Protein AF-A0A395MKL1-F1 (afdb_monomer_lite)

pLDDT: mean 74.55, std 20.97, range [24.23, 98.06]

Secondary structure (DSSP, 8-state):
---------------------------------------------------S-HHHHHHHHHHHHHHHHTTSSHHHHHHHHHHHHHHHHHHHHHHHHHHHHHHHHHHHHHHHHHHHHHHHHHHHHHHHHHHHHHHHHHHHHHHHHHHHHHHHHHHHHHHHHHHHHHHHHHHHHHHHHHHHHHHHHHHHHHHHHHHHHHHHHHHHHHHHHHHHHHHHHHHHHHHHHHHHHHHHHHHHHHHHHHHHHHHHHHHHHHHHHHHHHHHHHHHHHHHHHHHHHHHHHHHHHHHHHHHHHHHHHHHHHHHHHHHHHHHHHHHHHHHHHHHHHHHHHHHHHHHHHHHHHHHHHHHHHHHHHHHHHHHHHHHHHHHHHHHHHHHHHHHHHHHHHHHHHHHHHHHHHHHHHHHHHHHHTTT---------------------------------------S-SS--EEEEEEE-TTSTTEEEEEEEEETT--SSEEEEEEETTEEEEEEEEES---TTEEEEEETTTTEEEEEE-PPP-

Organism: NCBI:txid2675880

Sequence (529 aa):
MVHHRKHKTPVSQPQVVSVATNPAIEEVMFECCMPTEHPAIQRITKPLPFSSSISENLAWAVAFIDRAGHLTEDYELLEKRLHAAIDTIGNDAIEMTLLRRQLHDQSHKVAQLESTVSGYVKTQQELEQRLSNTRATAIRAERDLASKLRITERALQQSKAAEGRLKSKLDKTLLEEHERWQREAEHDREDHVSLDAAHDALEKAIQEKAALQEELDTKSQQLTATKHELSVAQESIVSCKANCGEKDSQINALTQQLATANRTNTEISASLDSITAQLTSKNQEVADLTQSLNQANSSLTTANQTIVQKDSTIATLEASLAGVQEERDQKLKLLEDLQQSTQATQKALQDKIDELSTHDLEDHQRMDAANEAKRLSDESMRDLQAKVDAANAHDADVQKRLQVEEEAKRAAEAELERVKLQLEEANKPKLANTVVNSFESDSDNYVSRYGDKDQYYHFLVILEEARPNIVTYKYFEALDKGVACTIGAQGPNSAQQWSYNEPKALPGVQVVIDTGSGSVTESTFPVPK

Structure (mmCIF, N/CA/C/O backbone):
data_AF-A0A395MKL1-F1
#
_entry.id   AF-A0A395MKL1-F1
#
loop_
_atom_site.group_PDB
_atom_site.id
_atom_site.type_symbol
_atom_site.label_atom_id
_atom_site.label_alt_id
_atom_site.label_comp_id
_atom_site.label_asym_id
_atom_site.label_entity_id
_atom_site.label_seq_id
_atom_site.pdbx_PDB_ins_code
_atom_site.Cartn_x
_atom_site.Cartn_y
_atom_site.Cartn_z
_atom_site.occupancy
_atom_site.B_iso_or_equiv
_atom_site.auth_seq_id
_atom_site.auth_comp_id
_atom_site.auth_asym_id
_atom_site.auth_atom_id
_atom_site.pdbx_PDB_model_num
ATOM 1 N N . MET A 1 1 ? 37.065 9.834 -107.548 1.00 36.50 1 MET A N 1
ATOM 2 C CA . MET A 1 1 ? 37.442 11.035 -108.336 1.00 36.50 1 MET A CA 1
ATOM 3 C C . MET A 1 1 ? 38.969 11.018 -108.459 1.00 36.50 1 MET A C 1
ATOM 5 O O . MET A 1 1 ? 39.599 10.692 -107.467 1.00 36.50 1 MET A O 1
ATOM 9 N N . VAL A 1 2 ? 39.603 11.030 -109.643 1.00 32.09 2 VAL A N 1
ATOM 10 C CA . VAL A 1 2 ? 39.598 12.067 -110.710 1.00 32.09 2 VAL A CA 1
ATOM 11 C C . VAL A 1 2 ? 40.345 13.318 -110.205 1.00 32.09 2 VAL A C 1
ATOM 13 O O . VAL A 1 2 ? 39.889 13.886 -109.225 1.00 32.09 2 VAL A O 1
ATOM 16 N N . HIS A 1 3 ? 41.486 13.778 -110.750 1.00 39.94 3 HIS A N 1
ATOM 17 C CA . HIS A 1 3 ? 42.257 13.424 -111.970 1.00 39.94 3 HIS A CA 1
ATOM 18 C C . HIS A 1 3 ? 43.666 12.849 -111.623 1.00 39.94 3 HIS A C 1
ATOM 20 O O . HIS A 1 3 ? 44.047 12.875 -110.463 1.00 39.94 3 HIS A O 1
ATOM 26 N N . HIS A 1 4 ? 44.522 12.253 -112.474 1.00 36.16 4 HIS A N 1
ATOM 27 C CA . HIS A 1 4 ? 44.721 12.189 -113.941 1.00 36.16 4 HIS A CA 1
ATOM 28 C C . HIS A 1 4 ? 45.434 13.374 -114.643 1.00 36.16 4 HIS A C 1
ATOM 30 O O . HIS A 1 4 ? 44.795 14.187 -115.305 1.00 36.16 4 HIS A O 1
ATOM 36 N N . ARG A 1 5 ? 46.781 13.359 -114.674 1.00 37.25 5 ARG A N 1
ATOM 37 C CA . ARG A 1 5 ? 47.543 13.688 -115.903 1.00 37.25 5 ARG A CA 1
ATOM 38 C C . ARG A 1 5 ? 48.968 13.110 -115.907 1.00 37.25 5 ARG A C 1
ATOM 40 O O . ARG A 1 5 ? 49.768 13.398 -115.028 1.00 37.25 5 ARG A O 1
ATOM 47 N N . LYS A 1 6 ? 49.282 12.323 -116.942 1.00 42.28 6 LYS A N 1
ATOM 48 C CA . LYS A 1 6 ? 50.644 11.984 -117.395 1.00 42.28 6 LYS A CA 1
ATOM 49 C C . LYS A 1 6 ? 50.809 12.568 -118.797 1.00 42.28 6 LYS A C 1
ATOM 51 O O . LYS A 1 6 ? 49.933 12.314 -119.611 1.00 42.28 6 LYS A O 1
ATOM 56 N N . HIS A 1 7 ? 51.926 13.219 -119.105 1.00 36.88 7 HIS A N 1
ATOM 57 C CA . HIS A 1 7 ? 52.551 13.249 -120.440 1.00 36.88 7 HIS A CA 1
ATOM 58 C C . HIS A 1 7 ? 54.042 13.578 -120.227 1.00 36.88 7 HIS A C 1
ATOM 60 O O . HIS A 1 7 ? 54.336 14.365 -119.336 1.00 36.88 7 HIS A O 1
ATOM 66 N N . LYS A 1 8 ? 55.061 12.968 -120.847 1.00 36.78 8 LYS A N 1
ATOM 67 C CA . LYS A 1 8 ? 55.299 12.273 -122.136 1.00 36.78 8 LYS A CA 1
ATOM 68 C C . LYS A 1 8 ? 56.296 13.123 -122.937 1.00 36.78 8 LYS A C 1
ATOM 70 O O . LYS A 1 8 ? 55.928 14.144 -123.503 1.00 36.78 8 LYS A O 1
ATOM 75 N N . THR A 1 9 ? 57.550 12.682 -122.952 1.00 39.56 9 THR A N 1
ATOM 76 C CA . THR A 1 9 ? 58.637 13.198 -123.796 1.00 39.56 9 THR A CA 1
ATOM 77 C C . THR A 1 9 ? 58.317 13.055 -125.286 1.00 39.56 9 THR A C 1
ATOM 79 O O . THR A 1 9 ? 57.657 12.089 -125.680 1.00 39.56 9 THR A O 1
ATOM 82 N N . PRO A 1 10 ? 58.892 13.924 -126.128 1.00 51.38 10 PRO A N 1
ATOM 83 C CA . PRO A 1 10 ? 59.340 13.568 -127.466 1.00 51.38 10 PRO A CA 1
ATOM 84 C C . PRO A 1 10 ? 60.874 13.425 -127.520 1.00 51.38 10 PRO A C 1
ATOM 86 O O . PRO A 1 10 ? 61.602 14.047 -126.747 1.00 51.38 10 PRO A O 1
ATOM 89 N N . VAL A 1 11 ? 61.357 12.605 -128.453 1.00 36.75 11 VAL A N 1
ATOM 90 C CA . VAL A 1 11 ? 62.776 12.452 -128.814 1.00 36.75 11 VAL A CA 1
ATOM 91 C C . VAL A 1 11 ? 62.935 12.900 -130.263 1.00 36.75 11 VAL A C 1
ATOM 93 O O . VAL A 1 11 ? 62.173 12.431 -131.101 1.00 36.75 11 VAL A O 1
ATOM 96 N N . SER A 1 12 ? 63.916 13.763 -130.540 1.00 33.59 12 SER A N 1
ATOM 97 C CA . SER A 1 12 ? 64.553 13.976 -131.853 1.00 33.59 12 SER A CA 1
ATOM 98 C C . SER A 1 12 ? 65.668 15.021 -131.720 1.00 33.59 12 SER A C 1
ATOM 100 O O . SER A 1 12 ? 65.550 15.910 -130.884 1.00 33.59 12 SER A O 1
ATOM 102 N N . GLN A 1 13 ? 66.741 15.023 -132.512 1.00 35.28 13 GLN A N 1
ATOM 103 C CA . GLN A 1 13 ? 67.427 13.953 -133.263 1.00 35.28 13 GLN A CA 1
ATOM 104 C C . GLN A 1 13 ? 68.849 14.492 -133.576 1.00 35.28 13 GLN A C 1
ATOM 106 O O . GLN A 1 13 ? 69.001 15.710 -133.681 1.00 35.28 13 GLN A O 1
ATOM 111 N N . PRO A 1 14 ? 69.907 13.666 -133.695 1.00 37.25 14 PRO A N 1
ATOM 112 C CA . PRO A 1 14 ? 71.251 14.172 -133.977 1.00 37.25 14 PRO A CA 1
ATOM 113 C C . PRO A 1 14 ? 71.433 14.469 -135.471 1.00 37.25 14 PRO A C 1
ATOM 115 O O . PRO A 1 14 ? 71.092 13.633 -136.308 1.00 37.25 14 PRO A O 1
ATOM 118 N N . GLN A 1 15 ? 72.031 15.615 -135.806 1.00 36.09 15 GLN A N 1
ATOM 119 C CA . GLN A 1 15 ? 72.355 15.976 -137.188 1.00 36.09 15 GLN A CA 1
ATOM 120 C C . GLN A 1 15 ? 73.873 15.919 -137.423 1.00 36.09 15 GLN A C 1
ATOM 122 O O . GLN A 1 15 ? 74.626 16.809 -137.039 1.00 36.09 15 GLN A O 1
ATOM 127 N N . VAL A 1 16 ? 74.301 14.810 -138.027 1.00 36.41 16 VAL A N 1
ATOM 128 C CA . VAL A 1 16 ? 75.585 14.648 -138.741 1.00 36.41 16 VAL A CA 1
ATOM 129 C C . VAL A 1 16 ? 75.365 15.098 -140.206 1.00 36.41 16 VAL A C 1
ATOM 131 O O . VAL A 1 16 ? 74.219 15.382 -140.549 1.00 36.41 16 VAL A O 1
ATOM 134 N N . VAL A 1 17 ? 76.411 15.092 -141.058 1.00 32.84 17 VAL A N 1
ATOM 135 C CA . VAL A 1 17 ? 76.485 15.539 -142.484 1.00 32.84 17 VAL A CA 1
ATOM 136 C C . VAL A 1 17 ? 76.968 17.000 -142.608 1.00 32.84 17 VAL A C 1
ATOM 138 O O . VAL A 1 17 ? 76.396 17.877 -141.976 1.00 32.84 17 VAL A O 1
ATOM 141 N N . SER A 1 18 ? 78.013 17.337 -143.384 1.00 40.91 18 SER A N 1
ATOM 142 C CA . SER A 1 18 ? 79.011 16.510 -144.108 1.00 40.91 18 SER A CA 1
ATOM 143 C C . SER A 1 18 ? 80.272 17.307 -144.485 1.00 40.91 18 SER A C 1
ATOM 145 O O . SER A 1 18 ? 80.245 18.532 -144.537 1.00 40.91 18 SER A O 1
ATOM 147 N N . VAL A 1 19 ? 81.353 16.598 -144.829 1.00 38.69 19 VAL A N 1
ATOM 148 C CA . VAL A 1 19 ? 82.556 17.154 -145.480 1.00 38.69 19 VAL A CA 1
ATOM 149 C C . VAL A 1 19 ? 82.345 17.280 -146.997 1.00 38.69 19 VAL A C 1
ATOM 151 O O . VAL A 1 19 ? 81.824 16.353 -147.610 1.00 38.69 19 VAL A O 1
ATOM 154 N N . ALA A 1 20 ? 82.821 18.380 -147.591 1.00 36.59 20 ALA A N 1
ATOM 155 C CA . ALA A 1 20 ? 83.171 18.516 -149.012 1.00 36.59 20 ALA A CA 1
ATOM 156 C C . ALA A 1 20 ? 84.284 19.585 -149.117 1.00 36.59 20 ALA A C 1
ATOM 158 O O . ALA A 1 20 ? 84.093 20.699 -148.642 1.00 36.59 20 ALA A O 1
ATOM 159 N N . THR A 1 21 ? 85.539 19.277 -149.462 1.00 36.78 21 THR A N 1
ATOM 160 C CA . THR A 1 21 ? 86.087 19.085 -150.827 1.00 36.78 21 THR A CA 1
ATOM 161 C C . THR A 1 21 ? 85.676 20.143 -151.856 1.00 36.78 21 THR A C 1
ATOM 163 O O . THR A 1 21 ? 84.673 19.971 -152.542 1.00 36.78 21 THR A O 1
ATOM 166 N N . ASN A 1 22 ? 86.520 21.168 -152.025 1.00 36.66 22 ASN A N 1
ATOM 167 C CA . ASN A 1 22 ? 87.044 21.569 -153.341 1.00 36.66 22 ASN A CA 1
ATOM 168 C C . ASN A 1 22 ? 88.216 22.567 -153.195 1.00 36.66 22 ASN A C 1
ATOM 170 O O . ASN A 1 22 ? 88.021 23.625 -152.598 1.00 36.66 22 ASN A O 1
ATOM 174 N N . PRO A 1 23 ? 89.411 22.279 -153.743 1.00 46.75 23 PRO A N 1
ATOM 175 C CA . PRO A 1 23 ? 90.427 23.287 -154.020 1.00 46.75 23 PRO A CA 1
ATOM 176 C C . PRO A 1 23 ? 90.224 23.879 -155.425 1.00 46.75 23 PRO A C 1
ATOM 178 O O . PRO A 1 23 ? 89.890 23.156 -156.362 1.00 46.75 23 PRO A O 1
ATOM 181 N N . ALA A 1 24 ? 90.485 25.175 -155.588 1.00 40.41 24 ALA A N 1
ATOM 182 C CA . ALA A 1 24 ? 90.671 25.798 -156.896 1.00 40.41 24 ALA A CA 1
ATOM 183 C C . ALA A 1 24 ? 92.145 26.201 -157.022 1.00 40.41 24 ALA A C 1
ATOM 185 O O . ALA A 1 24 ? 92.623 27.038 -156.260 1.00 40.41 24 ALA A O 1
ATOM 186 N N . ILE A 1 25 ? 92.859 25.561 -157.946 1.00 41.34 25 ILE A N 1
ATOM 187 C CA . ILE A 1 25 ? 94.232 25.901 -158.327 1.00 41.34 25 ILE A CA 1
ATOM 188 C C . ILE A 1 25 ? 94.144 26.453 -159.749 1.00 41.34 25 ILE A C 1
ATOM 190 O O . ILE A 1 25 ? 93.662 25.750 -160.635 1.00 41.34 25 ILE A O 1
ATOM 194 N N . GLU A 1 26 ? 94.586 27.690 -159.969 1.00 43.41 26 GLU A N 1
ATOM 195 C CA . GLU A 1 26 ? 94.805 28.198 -161.325 1.00 43.41 26 GLU A CA 1
ATOM 196 C C . GLU A 1 26 ? 96.177 27.727 -161.818 1.00 43.41 26 GLU A C 1
ATOM 198 O O . GLU A 1 26 ? 97.219 28.077 -161.263 1.00 43.41 26 GLU A O 1
ATOM 203 N N . GLU A 1 27 ? 96.163 26.888 -162.850 1.00 38.12 27 GLU A N 1
ATOM 204 C CA . GLU A 1 27 ? 97.349 26.301 -163.467 1.00 38.12 27 GLU A CA 1
ATOM 205 C C . GLU A 1 27 ? 97.764 27.135 -164.687 1.00 38.12 27 GLU A C 1
ATOM 207 O O . GLU A 1 27 ? 97.125 27.094 -165.738 1.00 38.12 27 GLU A O 1
ATOM 212 N N . VAL A 1 28 ? 98.840 27.916 -164.551 1.00 39.53 28 VAL A N 1
ATOM 213 C CA . VAL A 1 28 ? 99.406 28.710 -165.652 1.00 39.53 28 VAL A CA 1
ATOM 214 C C . VAL A 1 28 ? 100.532 27.920 -166.318 1.00 39.53 28 VAL A C 1
ATOM 216 O O . VAL A 1 28 ? 101.657 27.880 -165.817 1.00 39.53 28 VAL A O 1
ATOM 219 N N . MET A 1 29 ? 100.236 27.290 -167.456 1.00 34.84 29 MET A N 1
ATOM 220 C CA . MET A 1 29 ? 101.258 26.630 -168.272 1.00 34.84 29 MET A CA 1
ATOM 221 C C . MET A 1 29 ? 102.138 27.646 -169.012 1.00 34.84 29 MET A C 1
ATOM 223 O O . MET A 1 29 ? 101.642 28.618 -169.578 1.00 34.84 29 MET A O 1
ATOM 227 N N . PHE A 1 30 ? 103.438 27.356 -169.090 1.00 34.47 30 PHE A N 1
ATOM 228 C CA . PHE A 1 30 ? 104.363 27.990 -170.030 1.00 34.47 30 PHE A CA 1
ATOM 229 C C . PHE A 1 30 ? 104.667 27.015 -171.172 1.00 34.47 30 PHE A C 1
ATOM 231 O O . PHE A 1 30 ? 105.251 25.957 -170.943 1.00 34.47 30 PHE A O 1
ATOM 238 N N . GLU A 1 31 ? 104.301 27.379 -172.400 1.00 35.62 31 GLU A N 1
ATOM 239 C CA . GLU A 1 31 ? 104.649 26.622 -173.606 1.00 35.62 31 GLU A CA 1
ATOM 240 C C . GLU A 1 31 ? 105.959 27.167 -174.203 1.00 35.62 31 GLU A C 1
ATOM 242 O O . GLU A 1 31 ? 106.142 28.379 -174.324 1.00 35.62 31 GLU A O 1
ATOM 247 N N . CYS A 1 32 ? 106.907 26.282 -174.528 1.00 32.91 32 CYS A N 1
ATOM 248 C CA . CYS A 1 32 ? 108.266 26.655 -174.927 1.00 32.91 32 CYS A CA 1
ATOM 249 C C . CYS A 1 32 ? 108.619 26.066 -176.299 1.00 32.91 32 CYS A C 1
ATOM 251 O O . CYS A 1 32 ? 108.738 24.850 -176.448 1.00 32.91 32 CYS A O 1
ATOM 253 N N . CYS A 1 33 ? 108.816 26.936 -177.292 1.00 39.22 33 CYS A N 1
ATOM 254 C CA . CYS A 1 33 ? 109.142 26.554 -178.667 1.00 39.22 33 CYS A CA 1
ATOM 255 C C . CYS A 1 33 ? 110.624 26.800 -178.996 1.00 39.22 33 CYS A C 1
ATOM 257 O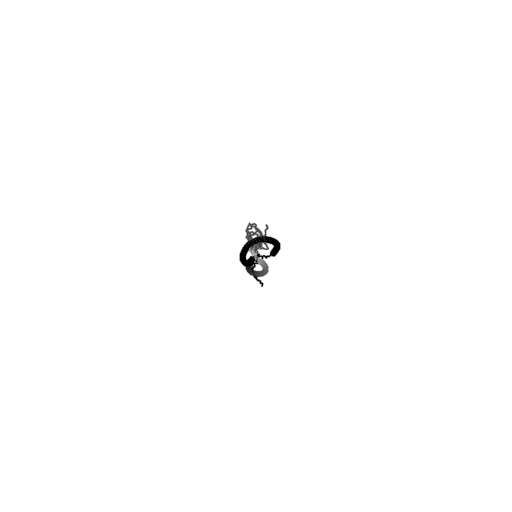 O . CYS A 1 33 ? 111.178 27.855 -178.691 1.00 39.22 33 CYS A O 1
ATOM 259 N N . MET A 1 34 ? 111.250 25.819 -179.650 1.00 38.06 34 MET A N 1
ATOM 260 C CA . MET A 1 34 ? 112.662 25.827 -180.063 1.00 38.06 34 MET A CA 1
ATOM 261 C C . MET A 1 34 ? 112.876 26.506 -181.440 1.00 38.06 34 MET A C 1
ATOM 263 O O . MET A 1 34 ? 111.924 26.619 -182.215 1.00 38.06 34 MET A O 1
ATOM 267 N N . PRO A 1 35 ? 114.102 26.975 -181.760 1.00 46.22 35 PRO A N 1
ATOM 268 C CA . PRO A 1 35 ? 114.384 27.778 -182.959 1.00 46.22 35 PRO A CA 1
ATOM 269 C C . PRO A 1 35 ? 114.466 26.967 -184.267 1.00 46.22 35 PRO A C 1
ATOM 271 O O . PRO A 1 35 ? 114.687 25.758 -184.252 1.00 46.22 35 PRO A O 1
ATOM 274 N N . THR A 1 36 ? 114.345 27.657 -185.409 1.00 41.78 36 THR A N 1
ATOM 275 C CA . THR A 1 36 ? 114.374 27.083 -186.770 1.00 41.78 36 THR A CA 1
ATOM 276 C C . THR A 1 36 ? 115.531 27.616 -187.635 1.00 41.78 36 THR A C 1
ATOM 278 O O . THR A 1 36 ? 116.033 28.723 -187.447 1.00 41.78 36 THR A O 1
ATOM 281 N N . GLU A 1 37 ? 115.988 26.800 -188.590 1.00 42.78 37 GLU A N 1
ATOM 282 C CA . GLU A 1 37 ? 117.341 26.876 -189.171 1.00 42.78 37 GLU A CA 1
ATOM 283 C C . GLU A 1 37 ? 117.403 27.551 -190.564 1.00 42.78 37 GLU A C 1
ATOM 285 O O . GLU A 1 37 ? 117.600 26.863 -191.564 1.00 42.78 37 GLU A O 1
ATOM 290 N N . HIS A 1 38 ? 117.198 28.870 -190.701 1.00 39.56 38 HIS A N 1
ATOM 291 C CA . HIS A 1 38 ? 117.218 29.540 -192.026 1.00 39.56 38 HIS A CA 1
ATOM 292 C C . HIS A 1 38 ? 118.108 30.809 -192.085 1.00 39.56 38 HIS A C 1
ATOM 294 O O . HIS A 1 38 ? 117.831 31.778 -191.378 1.00 39.56 38 HIS A O 1
ATOM 300 N N . PRO A 1 39 ? 119.151 30.860 -192.949 1.00 46.50 39 PRO A N 1
ATOM 301 C CA . PRO A 1 39 ? 120.019 32.032 -193.119 1.00 46.50 39 PRO A CA 1
ATOM 302 C C . PRO A 1 39 ? 119.491 33.026 -194.175 1.00 46.50 39 PRO A C 1
ATOM 304 O O . PRO A 1 39 ? 119.075 32.639 -195.265 1.00 46.50 39 PRO A O 1
ATOM 307 N N . ALA A 1 40 ? 119.563 34.328 -193.881 1.00 42.06 40 ALA A N 1
ATOM 308 C CA . ALA A 1 40 ? 118.798 35.368 -194.584 1.00 42.06 40 ALA A CA 1
ATOM 309 C C . ALA A 1 40 ? 119.582 36.254 -195.590 1.00 42.06 40 ALA A C 1
ATOM 311 O O . ALA A 1 40 ? 119.202 37.402 -195.809 1.00 42.06 40 ALA A O 1
ATOM 312 N N . ILE A 1 41 ? 120.665 35.767 -196.218 1.00 44.28 41 ILE A N 1
ATOM 313 C CA . ILE A 1 41 ? 121.391 36.521 -197.268 1.00 44.28 41 ILE A CA 1
ATOM 314 C C . ILE A 1 41 ? 121.703 35.623 -198.473 1.00 44.28 41 ILE A C 1
ATOM 316 O O . ILE A 1 41 ? 122.462 34.661 -198.361 1.00 44.28 41 ILE A O 1
ATOM 320 N N . GLN A 1 42 ? 121.176 35.973 -199.651 1.00 43.09 42 GLN A N 1
ATOM 321 C CA . GLN A 1 42 ? 121.538 35.339 -200.925 1.00 43.09 42 GLN A CA 1
ATOM 322 C C . GLN A 1 42 ? 122.687 36.089 -201.617 1.00 43.09 42 GLN A C 1
ATOM 324 O O . GLN A 1 42 ? 122.702 37.318 -201.660 1.00 43.09 42 GLN A O 1
ATOM 329 N N . ARG A 1 43 ? 123.630 35.351 -202.220 1.00 39.22 43 ARG A N 1
ATOM 330 C CA . ARG A 1 43 ? 124.654 35.900 -203.127 1.00 39.22 43 ARG A CA 1
ATOM 331 C C . ARG A 1 43 ? 124.309 35.564 -204.576 1.00 39.22 43 ARG A C 1
ATOM 333 O O . ARG A 1 43 ? 124.059 34.404 -204.891 1.00 39.22 43 ARG A O 1
ATOM 340 N N . ILE A 1 44 ? 124.363 36.556 -205.463 1.00 46.59 44 ILE A N 1
ATOM 341 C CA . ILE A 1 44 ? 124.233 36.354 -206.913 1.00 46.59 44 ILE A CA 1
ATOM 342 C C . ILE A 1 44 ? 125.609 35.985 -207.489 1.00 46.59 44 ILE A C 1
ATOM 344 O O . ILE A 1 44 ? 126.611 36.621 -207.175 1.00 46.59 44 ILE A O 1
ATOM 348 N N . THR A 1 45 ? 125.656 34.936 -208.312 1.00 42.78 45 THR A N 1
ATOM 349 C CA . THR A 1 45 ? 126.892 34.223 -208.699 1.00 42.78 45 THR A CA 1
ATOM 350 C C . THR A 1 45 ? 127.122 34.136 -210.214 1.00 42.78 45 THR A C 1
ATOM 352 O O . THR A 1 45 ? 127.868 33.275 -210.678 1.00 42.78 45 THR A O 1
ATOM 355 N N . LYS A 1 46 ? 126.487 35.005 -211.013 1.00 42.22 46 LYS A N 1
ATOM 356 C CA . LYS A 1 46 ? 126.621 35.010 -212.482 1.00 42.22 46 LYS A CA 1
ATOM 357 C C . LYS A 1 46 ? 127.492 36.181 -212.968 1.00 42.22 46 LYS A C 1
ATOM 359 O O . LYS A 1 46 ? 127.253 37.304 -212.527 1.00 42.22 46 LYS A O 1
ATOM 364 N N . PRO A 1 47 ? 128.476 35.946 -213.859 1.00 43.81 47 PRO A N 1
ATOM 365 C CA . PRO A 1 47 ? 129.329 37.003 -214.396 1.00 43.81 47 PRO A CA 1
ATOM 366 C C . PRO A 1 47 ? 128.569 37.895 -215.389 1.00 43.81 47 PRO A C 1
ATOM 368 O O . PRO A 1 47 ? 127.670 37.435 -216.095 1.00 43.81 47 PRO A O 1
ATOM 371 N N . LEU A 1 48 ? 128.957 39.170 -215.446 1.00 53.59 48 LEU A N 1
ATOM 372 C CA . LEU A 1 48 ? 128.407 40.156 -216.378 1.00 53.59 48 LEU A CA 1
ATOM 373 C C . LEU A 1 48 ? 128.921 39.917 -217.813 1.00 53.59 48 LEU A C 1
ATOM 375 O O . LEU A 1 48 ? 130.098 39.589 -217.986 1.00 53.59 48 LEU A O 1
ATOM 379 N N . PRO A 1 49 ? 128.081 40.107 -218.847 1.00 47.47 49 PRO A N 1
ATOM 380 C CA . PRO A 1 49 ? 128.523 40.059 -220.233 1.00 47.47 49 PRO A CA 1
ATOM 381 C C . PRO A 1 49 ? 129.236 41.366 -220.605 1.00 47.47 49 PRO A C 1
ATOM 383 O O . PRO A 1 49 ? 128.609 42.418 -220.696 1.00 47.47 49 PRO A O 1
ATOM 386 N N . PHE A 1 50 ? 130.541 41.303 -220.869 1.00 44.12 50 PHE A N 1
ATOM 387 C CA . PHE A 1 50 ? 131.242 42.404 -221.530 1.00 44.12 50 PHE A CA 1
ATOM 388 C C . PHE A 1 50 ? 130.808 42.469 -222.997 1.00 44.12 50 PHE A C 1
ATOM 390 O O . PHE A 1 50 ? 131.072 41.536 -223.758 1.00 44.12 50 PHE A O 1
ATOM 397 N N . SER A 1 51 ? 130.166 43.564 -223.405 1.00 50.53 51 SER A N 1
ATOM 398 C CA . SER A 1 51 ? 129.936 43.832 -224.824 1.00 50.53 51 SER A CA 1
ATOM 399 C C . SER A 1 51 ? 131.180 44.450 -225.467 1.00 50.53 51 SER A C 1
ATOM 401 O O . SER A 1 51 ? 132.001 45.101 -224.814 1.00 50.53 51 SER A O 1
ATOM 403 N N . SER A 1 52 ? 131.327 44.262 -226.778 1.00 51.94 52 SER A N 1
ATOM 404 C CA . SER A 1 52 ? 132.476 44.732 -227.559 1.00 51.94 52 SER A CA 1
ATOM 405 C C . SER A 1 52 ? 132.422 46.230 -227.909 1.00 51.94 52 SER A C 1
ATOM 407 O O . SER A 1 52 ? 133.050 46.653 -228.878 1.00 51.94 52 SER A O 1
ATOM 409 N N . SER A 1 53 ? 131.661 47.037 -227.157 1.00 53.28 53 SER A N 1
ATOM 410 C CA . SER A 1 53 ? 131.468 48.472 -227.396 1.00 53.28 53 SER A CA 1
ATOM 411 C C . SER A 1 53 ? 131.798 49.304 -226.154 1.00 53.28 53 SER A C 1
ATOM 413 O O . SER A 1 53 ? 131.217 49.131 -225.081 1.00 53.28 53 SER A O 1
ATOM 415 N N . ILE A 1 54 ? 132.713 50.266 -226.299 1.00 59.66 54 ILE A N 1
ATOM 416 C CA . ILE A 1 54 ? 133.090 51.197 -225.219 1.00 59.66 54 ILE A CA 1
ATOM 417 C C . ILE A 1 54 ? 131.891 52.040 -224.746 1.00 59.66 54 ILE A C 1
ATOM 419 O O . ILE A 1 54 ? 131.789 52.345 -223.558 1.00 59.66 54 ILE A O 1
ATOM 423 N N . SER A 1 55 ? 130.947 52.357 -225.638 1.00 59.22 55 SER A N 1
ATOM 424 C CA . SER A 1 55 ? 129.761 53.158 -225.311 1.00 59.22 55 SER A CA 1
ATOM 425 C C . SER A 1 55 ? 128.798 52.465 -224.339 1.00 59.22 55 SER A C 1
ATOM 427 O O . SER A 1 55 ? 128.186 53.142 -223.519 1.00 59.22 55 SER A O 1
ATOM 429 N N . GLU A 1 56 ? 128.681 51.132 -224.374 1.00 57.41 56 GLU A N 1
ATOM 430 C CA . GLU A 1 56 ? 127.843 50.394 -223.413 1.00 57.41 56 GLU A CA 1
ATOM 431 C C . GLU A 1 56 ? 128.495 50.303 -222.033 1.00 57.41 56 GLU A C 1
ATOM 433 O O . GLU A 1 56 ? 127.822 50.497 -221.023 1.00 57.41 56 GLU A O 1
ATOM 438 N N . ASN A 1 57 ? 129.811 50.080 -221.973 1.00 59.12 57 ASN A N 1
ATOM 439 C CA . ASN A 1 57 ? 130.538 50.036 -220.701 1.00 59.12 57 ASN A CA 1
ATOM 440 C C . ASN A 1 57 ? 130.434 51.375 -219.934 1.00 59.12 57 ASN A C 1
ATOM 442 O O . ASN A 1 57 ? 130.335 51.379 -218.708 1.00 59.12 57 ASN A O 1
ATOM 446 N N . LEU A 1 58 ? 130.363 52.506 -220.649 1.00 59.50 58 LEU A N 1
ATOM 447 C CA . LEU A 1 58 ? 130.073 53.821 -220.063 1.00 59.50 58 LEU A CA 1
ATOM 448 C C . LEU A 1 58 ? 128.633 53.946 -219.531 1.00 59.50 58 LEU A C 1
ATOM 450 O O . LEU A 1 58 ? 128.437 54.519 -218.461 1.00 59.50 58 LEU A O 1
ATOM 454 N N . ALA A 1 59 ? 127.634 53.378 -220.214 1.00 59.69 59 ALA A N 1
ATOM 455 C CA . ALA A 1 59 ? 126.248 53.382 -219.734 1.00 59.69 59 ALA A CA 1
ATOM 456 C C . ALA A 1 59 ? 126.077 52.561 -218.438 1.00 59.69 59 ALA A C 1
ATOM 458 O O . ALA A 1 59 ? 125.421 53.013 -217.497 1.00 59.69 59 ALA A O 1
ATOM 459 N N . TRP A 1 60 ? 126.723 51.393 -218.350 1.00 62.59 60 TRP A N 1
ATOM 460 C CA . TRP A 1 60 ? 126.724 50.568 -217.135 1.00 62.59 60 TRP A CA 1
ATOM 461 C C . TRP A 1 60 ? 127.436 51.243 -215.952 1.00 62.59 60 TRP A C 1
ATOM 463 O O . TRP A 1 60 ? 126.990 51.094 -214.814 1.00 62.59 60 TRP A O 1
ATOM 473 N N . ALA A 1 61 ? 128.494 52.024 -216.200 1.00 59.53 61 ALA A N 1
ATOM 474 C CA . ALA A 1 61 ? 129.179 52.783 -215.152 1.00 59.53 61 ALA A CA 1
ATOM 475 C C . ALA A 1 61 ? 128.283 53.871 -214.529 1.00 59.53 61 ALA A C 1
ATOM 477 O O . ALA A 1 61 ? 128.239 53.999 -213.306 1.00 59.53 61 ALA A O 1
ATOM 478 N N . VAL A 1 62 ? 127.523 54.613 -215.346 1.00 58.03 62 VAL A N 1
ATOM 479 C CA . VAL A 1 62 ? 126.590 55.649 -214.857 1.00 58.03 62 VAL A CA 1
ATOM 480 C C . VAL A 1 62 ? 125.472 55.032 -214.008 1.00 58.03 62 VAL A C 1
ATOM 482 O O . VAL A 1 62 ? 125.225 55.490 -212.895 1.00 58.03 62 VAL A O 1
ATOM 485 N N . ALA A 1 63 ? 124.867 53.932 -214.471 1.00 58.59 63 ALA A N 1
ATOM 486 C CA . ALA A 1 63 ? 123.807 53.235 -213.736 1.00 58.59 63 ALA A CA 1
ATOM 487 C C . ALA A 1 63 ? 124.267 52.644 -212.383 1.00 58.59 63 ALA A C 1
ATOM 489 O O . ALA A 1 63 ? 123.450 52.452 -211.480 1.00 58.59 63 ALA A O 1
ATOM 490 N N . PHE A 1 64 ? 125.564 52.357 -212.223 1.00 64.06 64 PHE A N 1
ATOM 491 C CA . PHE A 1 64 ? 126.128 51.903 -210.950 1.00 64.06 64 PHE A CA 1
ATOM 492 C C . PHE A 1 64 ? 126.289 53.050 -209.938 1.00 64.06 64 PHE A C 1
ATOM 494 O O . PHE A 1 64 ? 126.051 52.849 -208.748 1.00 64.06 64 PHE A O 1
ATOM 501 N N . ILE A 1 65 ? 126.648 54.253 -210.401 1.00 60.97 65 ILE A N 1
ATOM 502 C CA . ILE A 1 65 ? 126.853 55.432 -209.544 1.00 60.97 65 ILE A CA 1
ATOM 503 C C . ILE A 1 65 ? 125.519 55.937 -208.973 1.00 60.97 65 ILE A C 1
ATOM 505 O O . ILE A 1 65 ? 125.421 56.118 -207.759 1.00 60.97 65 ILE A O 1
ATOM 509 N N . ASP A 1 66 ? 124.472 56.057 -209.798 1.00 56.59 66 ASP A N 1
ATOM 510 C CA . ASP A 1 66 ? 123.121 56.435 -209.333 1.00 56.59 66 ASP A CA 1
ATOM 511 C C . ASP A 1 66 ? 122.600 55.477 -208.248 1.00 56.59 66 ASP A C 1
ATOM 513 O O . ASP A 1 66 ? 122.009 55.893 -207.248 1.00 56.59 66 ASP A O 1
ATOM 517 N N . ARG A 1 67 ? 122.863 54.172 -208.401 1.00 57.78 67 ARG A N 1
ATOM 518 C CA . ARG A 1 67 ? 122.414 53.157 -207.439 1.00 57.78 67 ARG A CA 1
ATOM 519 C C . ARG A 1 67 ? 123.267 53.088 -206.168 1.00 57.78 67 ARG A C 1
ATOM 521 O O . ARG A 1 67 ? 122.795 52.548 -205.169 1.00 57.78 67 ARG A O 1
ATOM 528 N N . ALA A 1 68 ? 124.480 53.640 -206.176 1.00 56.88 68 ALA A N 1
ATOM 529 C CA . ALA A 1 68 ? 125.299 53.768 -204.975 1.00 56.88 68 ALA A CA 1
ATOM 530 C C . ALA A 1 68 ? 124.778 54.877 -204.043 1.00 56.88 68 ALA A C 1
ATOM 532 O O . ALA A 1 68 ? 124.747 54.676 -202.832 1.00 56.88 68 ALA A O 1
ATOM 533 N N . GLY A 1 69 ? 124.304 56.005 -204.591 1.00 56.22 69 GLY A N 1
ATOM 534 C CA . GLY A 1 69 ? 123.795 57.130 -203.792 1.00 56.22 69 GLY A CA 1
ATOM 535 C C . GLY A 1 69 ? 122.610 56.754 -202.894 1.00 56.22 69 GLY A C 1
ATOM 536 O O . GLY A 1 69 ? 122.599 57.081 -201.706 1.00 56.22 69 GLY A O 1
ATOM 537 N N . HIS A 1 70 ? 121.659 55.985 -203.432 1.00 55.22 70 HIS A N 1
ATOM 538 C CA . HIS A 1 70 ? 120.438 55.580 -202.721 1.00 55.22 70 HIS A CA 1
ATOM 539 C C . HIS A 1 70 ? 120.653 54.645 -201.516 1.00 55.22 70 HIS A C 1
ATOM 541 O O . HIS A 1 70 ? 119.736 54.485 -200.718 1.00 55.22 70 HIS A O 1
ATOM 547 N N . LEU A 1 71 ? 121.832 54.033 -201.353 1.00 59.16 71 LEU A N 1
ATOM 548 C CA . LEU A 1 71 ? 122.125 53.142 -200.218 1.00 59.16 71 LEU A CA 1
ATOM 549 C C . LEU A 1 71 ? 122.564 53.885 -198.943 1.00 59.16 71 LEU A C 1
ATOM 551 O O . LEU A 1 71 ? 122.782 53.248 -197.913 1.00 59.16 71 LEU A O 1
ATOM 555 N N . THR A 1 72 ? 122.705 55.212 -199.001 1.00 57.62 72 THR A N 1
ATOM 556 C CA . THR A 1 72 ? 123.282 56.007 -197.904 1.00 57.62 72 THR A CA 1
ATOM 557 C C . THR A 1 72 ? 122.248 56.467 -196.866 1.00 57.62 72 THR A C 1
ATOM 559 O O . THR A 1 72 ? 122.595 56.610 -195.698 1.00 57.62 72 THR A O 1
ATOM 562 N N . GLU A 1 73 ? 120.984 56.677 -197.254 1.00 56.03 73 GLU A N 1
ATOM 563 C CA . GLU A 1 73 ? 119.952 57.241 -196.359 1.00 56.03 73 GLU A CA 1
ATOM 564 C C . GLU A 1 73 ? 119.337 56.207 -195.392 1.00 56.03 73 GLU A C 1
ATOM 566 O O . GLU A 1 73 ? 119.043 56.539 -194.244 1.00 56.03 73 GLU A O 1
ATOM 571 N N . ASP A 1 74 ? 119.196 54.940 -195.803 1.00 57.66 74 ASP A N 1
ATOM 572 C CA . ASP A 1 74 ? 118.547 53.894 -194.986 1.00 57.66 74 ASP A CA 1
ATOM 573 C C . ASP A 1 74 ? 119.339 53.508 -193.716 1.00 57.66 74 ASP A C 1
ATOM 575 O O . ASP A 1 74 ? 118.764 52.999 -192.748 1.00 57.66 74 ASP A O 1
ATOM 579 N N . TYR A 1 75 ? 120.656 53.750 -193.681 1.00 60.62 75 TYR A N 1
ATOM 580 C CA . TYR A 1 75 ? 121.513 53.314 -192.571 1.00 60.62 75 TYR A CA 1
ATOM 581 C C . TYR A 1 75 ? 121.320 54.133 -191.281 1.00 60.62 75 TYR A C 1
ATOM 583 O O . TYR A 1 75 ? 121.276 53.550 -190.194 1.00 60.62 75 TYR A O 1
ATOM 591 N N . GLU A 1 76 ? 121.128 55.455 -191.373 1.00 61.50 76 GLU A N 1
ATOM 592 C CA . GLU A 1 76 ? 120.917 56.313 -190.191 1.00 61.50 76 GLU A CA 1
ATOM 593 C C . GLU A 1 76 ? 119.633 55.974 -189.417 1.00 61.50 76 GLU A C 1
ATOM 595 O O . GLU A 1 76 ? 119.550 56.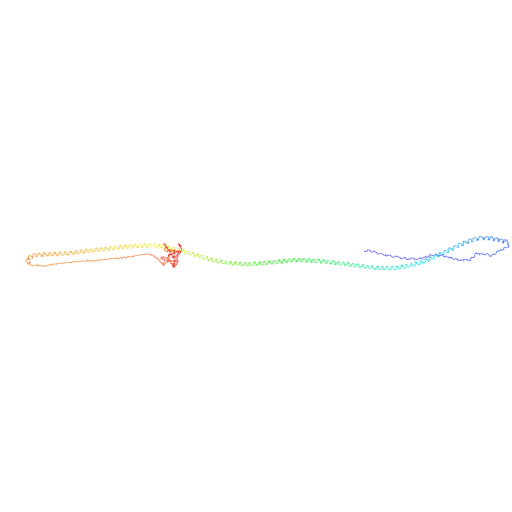176 -188.199 1.00 61.50 76 GLU A O 1
ATOM 600 N N . LEU A 1 77 ? 118.601 55.494 -190.117 1.00 63.88 77 LEU A N 1
ATOM 601 C CA . LEU A 1 77 ? 117.309 55.183 -189.508 1.00 63.88 77 LEU A CA 1
ATOM 602 C C . LEU A 1 77 ? 117.366 53.886 -188.684 1.00 63.88 77 LEU A C 1
ATOM 604 O O . LEU A 1 77 ? 116.644 53.746 -187.695 1.00 63.88 77 LEU A O 1
ATOM 608 N N . LEU A 1 78 ? 118.242 52.950 -189.064 1.00 68.38 78 LEU A N 1
ATOM 609 C CA . LEU A 1 78 ? 118.411 51.670 -188.379 1.00 68.38 78 LEU A CA 1
ATOM 610 C C . LEU A 1 78 ? 119.165 51.825 -187.048 1.00 68.38 78 LEU A C 1
ATOM 612 O O . LEU A 1 78 ? 118.734 51.279 -186.031 1.00 68.38 78 LEU A O 1
ATOM 616 N N . GLU A 1 79 ? 120.241 52.616 -187.025 1.00 66.81 79 GLU A N 1
ATOM 617 C CA . GLU A 1 79 ? 121.073 52.832 -185.830 1.00 66.81 79 GLU A CA 1
ATOM 618 C C . GLU A 1 79 ? 120.292 53.482 -184.673 1.00 66.81 79 GLU A C 1
ATOM 620 O O . GLU A 1 79 ? 120.410 53.063 -183.515 1.00 66.81 79 GLU A O 1
ATOM 625 N N . LYS A 1 80 ? 119.415 54.444 -184.990 1.00 67.38 80 LYS A N 1
ATOM 626 C CA . LYS A 1 80 ? 118.529 55.108 -184.017 1.00 67.38 80 LYS A CA 1
ATOM 627 C C . LYS A 1 80 ? 117.494 54.146 -183.413 1.00 67.38 80 LYS A C 1
ATOM 629 O O . LYS A 1 80 ? 117.149 54.283 -182.241 1.00 67.38 80 LYS A O 1
ATOM 634 N N . ARG A 1 81 ? 117.024 53.143 -184.169 1.00 67.81 81 ARG A N 1
ATOM 635 C CA . ARG A 1 81 ? 116.096 52.112 -183.656 1.00 67.81 81 ARG A CA 1
ATOM 636 C C . ARG A 1 81 ? 116.795 51.058 -182.797 1.00 67.81 81 ARG A C 1
ATOM 638 O O . ARG A 1 81 ? 116.168 50.542 -181.876 1.00 67.81 81 ARG A O 1
ATOM 645 N N . LEU A 1 82 ? 118.067 50.756 -183.067 1.00 70.81 82 LEU A N 1
ATOM 646 C CA . LEU A 1 82 ? 118.835 49.776 -182.294 1.00 70.81 82 LEU A CA 1
ATOM 647 C C . LEU A 1 82 ? 119.086 50.248 -180.852 1.00 70.81 82 LEU A C 1
ATOM 649 O O . LEU A 1 82 ? 118.874 49.480 -179.919 1.00 70.81 82 LEU A O 1
ATOM 653 N N . HIS A 1 83 ? 119.464 51.516 -180.662 1.00 66.62 83 HIS A N 1
ATOM 654 C CA . HIS A 1 83 ? 119.715 52.078 -179.329 1.00 66.62 83 HIS A CA 1
ATOM 655 C C . HIS A 1 83 ? 118.463 52.047 -178.431 1.00 66.62 83 HIS A C 1
ATOM 657 O O . HIS A 1 83 ? 118.527 51.559 -177.306 1.00 66.62 83 HIS A O 1
ATOM 663 N N . ALA A 1 84 ? 117.298 52.446 -178.956 1.00 67.19 84 ALA A N 1
ATOM 664 C CA . ALA A 1 84 ? 116.037 52.439 -178.203 1.00 67.19 84 ALA A CA 1
ATOM 665 C C . ALA A 1 84 ? 115.591 51.035 -177.725 1.00 67.19 84 ALA A C 1
ATOM 667 O O . ALA A 1 84 ? 114.883 50.913 -176.722 1.00 67.19 84 ALA A O 1
ATOM 668 N N . ALA A 1 85 ? 116.004 49.972 -178.425 1.00 67.38 85 ALA A N 1
ATOM 669 C CA . ALA A 1 85 ? 115.732 48.590 -178.026 1.00 67.38 85 ALA A CA 1
ATOM 670 C C . ALA A 1 85 ? 116.647 48.102 -176.885 1.00 67.38 85 ALA A C 1
ATOM 672 O O . ALA A 1 85 ? 116.250 47.246 -176.098 1.00 67.38 85 ALA A O 1
ATOM 673 N N . ILE A 1 86 ? 117.864 48.643 -176.773 1.00 68.12 86 ILE A N 1
ATOM 674 C CA . ILE A 1 86 ? 118.818 48.270 -175.716 1.00 68.12 86 ILE A CA 1
ATOM 675 C C . ILE A 1 86 ? 118.366 48.847 -174.366 1.00 68.12 86 ILE A C 1
ATOM 677 O O . ILE A 1 86 ? 118.334 48.121 -173.371 1.00 68.12 86 ILE A O 1
ATOM 681 N N . ASP A 1 87 ? 117.936 50.112 -174.343 1.00 68.25 87 ASP A N 1
ATOM 682 C CA . ASP A 1 87 ? 117.479 50.784 -173.117 1.00 68.25 87 ASP A CA 1
ATOM 683 C C . ASP A 1 87 ? 116.200 50.159 -172.529 1.00 68.25 87 ASP A C 1
ATOM 685 O O . ASP A 1 87 ? 116.026 50.126 -171.310 1.00 68.25 87 ASP A O 1
ATOM 689 N N . THR A 1 88 ? 115.306 49.623 -173.365 1.00 69.56 88 THR A N 1
ATOM 690 C CA . THR A 1 88 ? 114.101 48.917 -172.889 1.00 69.56 88 THR A CA 1
ATOM 691 C C . THR A 1 88 ? 114.461 47.582 -172.234 1.00 69.56 88 THR A C 1
ATOM 693 O O . THR A 1 88 ? 114.112 47.361 -171.076 1.00 69.56 88 THR A O 1
ATOM 696 N N . ILE A 1 89 ? 115.263 46.745 -172.904 1.00 68.19 89 ILE A N 1
ATOM 697 C CA . ILE A 1 89 ? 115.715 45.443 -172.372 1.00 68.19 89 ILE A CA 1
ATOM 698 C C . ILE A 1 89 ? 116.500 45.599 -171.052 1.00 68.19 89 ILE A C 1
ATOM 700 O O . ILE A 1 89 ? 116.417 44.738 -170.172 1.00 68.19 89 ILE A O 1
ATOM 704 N N . GLY A 1 90 ? 117.239 46.701 -170.884 1.00 64.94 90 GLY A N 1
ATOM 705 C CA . GLY A 1 90 ? 117.965 47.001 -169.647 1.00 64.94 90 GLY A CA 1
ATOM 706 C C . GLY A 1 90 ? 117.070 47.230 -168.421 1.00 64.94 90 GLY A C 1
ATOM 707 O O . GLY A 1 90 ? 117.464 46.866 -167.312 1.00 64.94 90 GLY A O 1
ATOM 708 N N . ASN A 1 91 ? 115.870 47.792 -168.599 1.00 68.75 91 ASN A N 1
ATOM 709 C CA . ASN A 1 91 ? 114.958 48.102 -167.492 1.00 68.75 91 ASN A CA 1
ATOM 710 C C . ASN A 1 91 ? 114.185 46.861 -167.009 1.00 68.75 91 ASN A C 1
ATOM 712 O O . ASN A 1 91 ? 114.177 46.579 -165.807 1.00 68.75 91 ASN A O 1
ATOM 716 N N . ASP A 1 92 ? 113.626 46.067 -167.928 1.00 73.31 92 ASP A N 1
ATOM 717 C CA . ASP A 1 92 ? 112.841 44.861 -167.609 1.00 73.31 92 ASP A CA 1
ATOM 718 C C . ASP A 1 92 ? 113.638 43.852 -166.751 1.00 73.31 92 ASP A C 1
ATOM 720 O O . ASP A 1 92 ? 113.109 43.204 -165.840 1.00 73.31 92 ASP A O 1
ATOM 724 N N . ALA A 1 93 ? 114.950 43.747 -166.996 1.00 71.06 93 ALA A N 1
ATOM 725 C CA . ALA A 1 93 ? 115.858 42.880 -166.246 1.00 71.06 93 ALA A CA 1
ATOM 726 C C . ALA A 1 93 ? 116.014 43.286 -164.763 1.00 71.06 93 ALA A C 1
ATOM 728 O O . ALA A 1 93 ? 116.195 42.424 -163.892 1.00 71.06 93 ALA A O 1
ATOM 729 N N . ILE A 1 94 ? 115.924 44.584 -164.456 1.00 73.75 94 ILE A N 1
ATOM 730 C CA . ILE A 1 94 ? 116.003 45.107 -163.085 1.00 73.75 94 ILE A CA 1
ATOM 731 C C . ILE A 1 94 ? 114.709 44.776 -162.332 1.00 73.75 94 ILE A C 1
ATOM 733 O O . ILE A 1 94 ? 114.762 44.255 -161.214 1.00 73.75 94 ILE A O 1
ATOM 737 N N . GLU A 1 95 ? 113.550 44.997 -162.956 1.00 75.81 95 GLU A N 1
ATOM 738 C CA . GLU A 1 95 ? 112.242 44.754 -162.335 1.00 75.81 95 GLU A CA 1
ATOM 739 C C . GLU A 1 95 ? 112.013 43.258 -162.043 1.00 75.81 95 GLU A C 1
ATOM 741 O O . GLU A 1 95 ? 111.658 42.879 -160.921 1.00 75.81 95 GLU A O 1
ATOM 746 N N . MET A 1 96 ? 112.374 42.379 -162.987 1.00 76.31 96 MET A N 1
ATOM 747 C CA . MET A 1 96 ? 112.377 40.922 -162.787 1.00 76.31 96 MET A CA 1
ATOM 748 C C . MET A 1 96 ? 113.302 40.452 -161.654 1.00 76.31 96 MET A C 1
ATOM 750 O O . MET A 1 96 ? 113.038 39.424 -161.021 1.00 76.31 96 MET A O 1
ATOM 754 N N . THR A 1 97 ? 114.377 41.188 -161.363 1.00 74.62 97 THR A N 1
ATOM 755 C CA . THR A 1 97 ? 115.274 40.879 -160.238 1.00 74.62 97 THR A CA 1
ATOM 756 C C . THR A 1 97 ? 114.644 41.275 -158.896 1.00 74.62 97 THR A C 1
ATOM 758 O O . THR A 1 97 ? 114.812 40.562 -157.903 1.00 74.62 97 THR A O 1
ATOM 761 N N . LEU A 1 98 ? 113.860 42.360 -158.865 1.00 75.19 98 LEU A N 1
ATOM 762 C CA . LEU A 1 98 ? 113.128 42.807 -157.677 1.00 75.19 98 LEU A CA 1
ATOM 763 C C . LEU A 1 98 ? 112.017 41.813 -157.288 1.00 75.19 98 LEU A C 1
ATOM 765 O O . LEU A 1 98 ? 111.950 41.371 -156.137 1.00 75.19 98 LEU A O 1
ATOM 769 N N . LEU A 1 99 ? 111.203 41.398 -158.266 1.00 79.00 99 LEU A N 1
ATOM 770 C CA . LEU A 1 99 ? 110.080 40.468 -158.077 1.00 79.00 99 LEU A CA 1
ATOM 771 C C . LEU A 1 99 ? 110.524 39.110 -157.509 1.00 79.00 99 LEU A C 1
ATOM 773 O O . LEU A 1 99 ? 109.901 38.586 -156.583 1.00 79.00 99 LEU A O 1
ATOM 777 N N . ARG A 1 100 ? 111.648 38.560 -157.994 1.00 79.19 100 ARG A N 1
ATOM 778 C CA . ARG A 1 100 ? 112.217 37.298 -157.475 1.00 79.19 100 ARG A CA 1
ATOM 779 C C . ARG A 1 100 ? 112.558 37.368 -155.986 1.00 79.19 100 ARG A C 1
ATOM 781 O O . ARG A 1 100 ? 112.389 36.374 -155.282 1.00 79.19 100 ARG A O 1
ATOM 788 N N . ARG A 1 101 ? 113.018 38.524 -155.495 1.00 76.94 101 ARG A N 1
ATOM 789 C CA . ARG A 1 101 ? 113.334 38.719 -154.072 1.00 76.94 101 ARG A CA 1
ATOM 790 C C . ARG A 1 101 ? 112.064 38.735 -153.223 1.00 76.94 101 ARG A C 1
ATOM 792 O O . ARG A 1 101 ? 111.986 38.026 -152.224 1.00 76.94 101 ARG A O 1
ATOM 799 N N . GLN A 1 102 ? 111.050 39.466 -153.683 1.00 78.38 102 GLN A N 1
ATOM 800 C CA . GLN A 1 102 ? 109.757 39.591 -153.011 1.00 78.38 102 GLN A CA 1
ATOM 801 C C . GLN A 1 102 ? 109.021 38.241 -152.892 1.00 78.38 102 GLN A C 1
ATOM 803 O O . GLN A 1 102 ? 108.417 37.956 -151.857 1.00 78.38 102 GLN A O 1
ATOM 808 N N . LEU A 1 103 ? 109.135 37.378 -153.910 1.00 80.00 103 LEU A N 1
ATOM 809 C CA . LEU A 1 103 ? 108.621 36.003 -153.885 1.00 80.00 103 LEU A CA 1
ATOM 810 C C . LEU A 1 103 ? 109.302 35.141 -152.802 1.00 80.00 103 LEU A C 1
ATOM 812 O O . LEU A 1 103 ? 108.645 34.356 -152.116 1.00 80.00 103 LEU A O 1
ATOM 816 N N . HIS A 1 104 ? 110.618 35.293 -152.625 1.00 77.56 104 HIS A N 1
ATOM 817 C CA . HIS A 1 104 ? 111.397 34.506 -151.666 1.00 77.56 104 HIS A CA 1
ATOM 818 C C . HIS A 1 104 ? 111.054 34.871 -150.210 1.00 77.56 104 HIS A C 1
ATOM 820 O O . HIS A 1 104 ? 110.840 33.980 -149.384 1.00 77.56 104 HIS A O 1
ATOM 826 N N . ASP A 1 105 ? 110.895 36.168 -149.923 1.00 78.94 105 ASP A N 1
ATOM 827 C CA . ASP A 1 105 ? 110.472 36.665 -148.607 1.00 78.94 105 ASP A CA 1
ATOM 828 C C . ASP A 1 105 ? 109.053 36.188 -148.235 1.00 78.94 105 ASP A C 1
ATOM 830 O O . ASP A 1 105 ? 108.794 35.836 -147.080 1.00 78.94 105 ASP A O 1
ATOM 834 N N . GLN A 1 106 ? 108.127 36.116 -149.203 1.00 82.69 106 GLN A N 1
ATOM 835 C CA . GLN A 1 106 ? 106.798 35.537 -148.967 1.00 82.69 106 GLN A CA 1
ATOM 836 C C . GLN A 1 106 ? 106.862 34.031 -148.680 1.00 82.69 106 GLN A C 1
ATOM 838 O O . GLN A 1 106 ? 106.211 33.569 -147.743 1.00 82.69 106 GLN A O 1
ATOM 843 N N . SER A 1 107 ? 107.674 33.276 -149.425 1.00 79.38 107 SER A N 1
ATOM 844 C CA . SER A 1 107 ? 107.811 31.824 -149.246 1.00 79.38 107 SER A CA 1
ATOM 845 C C . SER A 1 107 ? 108.325 31.454 -147.844 1.00 79.38 107 SER A C 1
ATOM 847 O O . SER A 1 107 ? 107.749 30.602 -147.164 1.00 79.38 107 SER A O 1
ATOM 849 N N . HIS A 1 108 ? 109.320 32.190 -147.327 1.00 78.00 108 HIS A N 1
ATOM 850 C CA . HIS A 1 108 ? 109.768 32.046 -145.935 1.00 78.00 108 HIS A CA 1
ATOM 851 C C . HIS A 1 108 ? 108.658 32.324 -144.909 1.00 78.00 108 HIS A C 1
ATOM 853 O O . HIS A 1 108 ? 108.577 31.652 -143.877 1.00 78.00 108 HIS A O 1
ATOM 859 N N . LYS A 1 109 ? 107.787 33.300 -145.189 1.00 81.50 109 LYS A N 1
ATOM 860 C CA . LYS A 1 109 ? 106.682 33.691 -144.306 1.00 81.50 109 LYS A CA 1
ATOM 861 C C . LYS A 1 109 ? 105.567 32.640 -144.262 1.00 81.50 109 LYS A C 1
ATOM 863 O O . LYS A 1 109 ? 104.985 32.436 -143.198 1.00 81.50 109 LYS A O 1
ATOM 868 N N . VAL A 1 110 ? 105.314 31.939 -145.371 1.00 81.12 110 VAL A N 1
ATOM 869 C CA . VAL A 1 110 ? 104.390 30.789 -145.426 1.00 81.12 110 VAL A CA 1
ATOM 870 C C . VAL A 1 110 ? 104.898 29.651 -144.538 1.00 81.12 110 VAL A C 1
ATOM 872 O O . VAL A 1 110 ? 104.192 29.258 -143.612 1.00 81.12 110 VAL A O 1
ATOM 875 N N . ALA A 1 111 ? 106.146 29.206 -144.716 1.00 79.31 111 ALA A N 1
ATOM 876 C CA . ALA A 1 111 ? 106.723 28.115 -143.917 1.00 79.31 111 ALA A CA 1
ATOM 877 C C . ALA A 1 111 ? 106.716 28.406 -142.397 1.00 79.31 111 ALA A C 1
ATOM 879 O O . ALA A 1 111 ? 106.517 27.513 -141.566 1.00 79.31 111 ALA A O 1
ATOM 880 N N . GLN A 1 112 ? 106.893 29.674 -142.007 1.00 78.62 112 GLN A N 1
ATOM 881 C CA . GLN A 1 112 ? 106.820 30.098 -140.605 1.00 78.62 112 GLN A CA 1
ATOM 882 C C . GLN A 1 112 ? 105.384 30.031 -140.043 1.00 78.62 112 GLN A C 1
ATOM 884 O O . GLN A 1 112 ? 105.187 29.644 -138.885 1.00 78.62 112 GLN A O 1
ATOM 889 N N . LEU A 1 113 ? 104.372 30.348 -140.858 1.00 82.50 113 LEU A N 1
ATOM 890 C CA . LEU A 1 113 ? 102.959 30.190 -140.498 1.00 82.50 113 LEU A CA 1
ATOM 891 C C . LEU A 1 113 ? 102.553 28.712 -140.407 1.00 82.50 113 LEU A C 1
ATOM 893 O O . LEU A 1 113 ? 101.906 28.338 -139.433 1.00 82.50 113 LEU A O 1
ATOM 897 N N . GLU A 1 114 ? 102.977 27.857 -141.341 1.00 79.94 114 GLU A N 1
ATOM 898 C CA . GLU A 1 114 ? 102.695 26.409 -141.320 1.00 79.94 114 GLU A CA 1
ATOM 899 C C . GLU A 1 114 ? 103.216 25.734 -140.042 1.00 79.94 114 GLU A C 1
ATOM 901 O O . GLU A 1 114 ? 102.479 25.014 -139.362 1.00 79.94 114 GLU A O 1
ATOM 906 N N . SER A 1 115 ? 104.461 26.039 -139.658 1.00 79.75 115 SER A N 1
ATOM 907 C CA . SER A 1 115 ? 105.048 25.598 -138.386 1.00 79.75 115 SER A CA 1
ATOM 908 C C . SER A 1 115 ? 104.178 26.014 -137.191 1.00 79.75 115 SER A C 1
ATOM 910 O O . SER A 1 115 ? 103.821 25.182 -136.350 1.00 79.75 115 SER A O 1
ATOM 912 N N . THR A 1 116 ? 103.742 27.277 -137.171 1.00 81.12 116 THR A N 1
ATOM 913 C CA . THR A 1 116 ? 102.881 27.840 -136.118 1.00 81.12 116 THR A CA 1
ATOM 914 C C . THR A 1 116 ? 101.513 27.144 -136.060 1.00 81.12 116 THR A C 1
ATOM 916 O O . THR A 1 116 ? 101.056 26.763 -134.980 1.00 81.12 116 THR A O 1
ATOM 919 N N . VAL A 1 117 ? 100.879 26.900 -137.213 1.00 81.56 117 VAL A N 1
ATOM 920 C CA . VAL A 1 117 ? 99.600 26.174 -137.319 1.00 81.56 117 VAL A CA 1
ATOM 921 C C . VAL A 1 117 ? 99.739 24.735 -136.815 1.00 81.56 117 VAL A C 1
ATOM 923 O O . VAL A 1 117 ? 98.871 24.267 -136.078 1.00 81.56 117 VAL A O 1
ATOM 926 N N . SER A 1 118 ? 100.848 24.046 -137.107 1.00 80.19 118 SER A N 1
ATOM 927 C CA . SER A 1 118 ? 101.092 22.688 -136.589 1.00 80.19 118 SER A CA 1
ATOM 928 C C . SER A 1 118 ? 101.169 22.637 -135.050 1.00 80.19 118 SER A C 1
ATOM 930 O O . SER A 1 118 ? 100.704 21.676 -134.429 1.00 80.19 118 SER A O 1
ATOM 932 N N . GLY A 1 119 ? 101.685 23.701 -134.418 1.00 79.88 119 GLY A N 1
ATOM 933 C CA . GLY A 1 119 ? 101.685 23.875 -132.963 1.00 79.88 119 GLY A CA 1
ATOM 934 C C . GLY A 1 119 ? 100.282 24.106 -132.390 1.00 79.88 119 GLY A C 1
ATOM 935 O O . GLY A 1 119 ? 99.925 23.519 -131.362 1.00 79.88 119 GLY A O 1
ATOM 936 N N . TYR A 1 120 ? 99.451 24.893 -133.080 1.00 82.88 120 TYR A N 1
ATOM 937 C CA . TYR A 1 120 ? 98.044 25.075 -132.709 1.00 82.88 120 TYR A CA 1
ATOM 938 C C . TYR A 1 120 ? 97.232 23.777 -132.826 1.00 82.88 120 TYR A C 1
ATOM 940 O O . TYR A 1 120 ? 96.485 23.453 -131.907 1.00 82.88 120 TYR A O 1
ATOM 948 N N . VAL A 1 121 ? 97.433 22.974 -133.877 1.00 83.50 121 VAL A N 1
ATOM 949 C CA . VAL A 1 121 ? 96.746 21.675 -134.030 1.00 83.50 121 VAL A CA 1
ATOM 950 C C . VAL A 1 121 ? 97.087 20.719 -132.880 1.00 83.50 121 VAL A C 1
ATOM 952 O O . VAL A 1 121 ? 96.183 20.121 -132.296 1.00 83.50 121 VAL A O 1
ATOM 955 N N . LYS A 1 122 ? 98.365 20.611 -132.482 1.00 82.00 122 LYS A N 1
ATOM 956 C CA . LYS A 1 122 ? 98.762 19.777 -131.329 1.00 82.00 122 LYS A CA 1
ATOM 957 C C . LYS A 1 122 ? 98.142 20.256 -130.016 1.00 82.00 122 LYS A C 1
ATOM 959 O O . LYS A 1 122 ? 97.593 19.449 -129.269 1.00 82.00 122 LYS A O 1
ATOM 964 N N . THR A 1 123 ? 98.194 21.559 -129.740 1.00 82.94 123 THR A N 1
ATOM 965 C CA . THR A 1 123 ? 97.637 22.114 -128.494 1.00 82.94 123 THR A CA 1
ATOM 966 C C . THR A 1 123 ? 96.111 22.016 -128.439 1.00 82.94 123 THR A C 1
ATOM 968 O O . THR A 1 123 ? 95.570 21.718 -127.374 1.00 82.94 123 THR A O 1
ATOM 971 N N . GLN A 1 124 ? 95.408 22.149 -129.571 1.00 84.88 124 GLN A N 1
ATOM 972 C CA . GLN A 1 124 ? 93.979 21.838 -129.663 1.00 84.88 124 GLN A CA 1
ATOM 973 C C . GLN A 1 124 ? 93.704 20.358 -129.354 1.00 84.88 124 GLN A C 1
ATOM 975 O O . GLN A 1 124 ? 92.833 20.062 -128.538 1.00 84.88 124 GLN A O 1
ATOM 980 N N . GLN A 1 125 ? 94.463 19.430 -129.943 1.00 84.06 125 GLN A N 1
ATOM 981 C CA . GLN A 1 125 ? 94.264 17.992 -129.740 1.00 84.06 125 GLN A CA 1
ATOM 982 C C . GLN A 1 125 ? 94.497 17.571 -128.274 1.00 84.06 125 GLN A C 1
ATOM 984 O O . GLN A 1 125 ? 93.718 16.793 -127.717 1.00 84.06 125 GLN A O 1
ATOM 989 N N . GLU A 1 126 ? 95.505 18.143 -127.604 1.00 83.50 126 GLU A N 1
ATOM 990 C CA . GLU A 1 126 ? 95.709 17.968 -126.159 1.00 83.50 126 GLU A CA 1
ATOM 991 C C . GLU A 1 126 ? 94.555 18.545 -125.322 1.00 83.50 126 GLU A C 1
ATOM 993 O O . GLU A 1 126 ? 94.128 17.921 -124.345 1.00 83.50 126 GLU A O 1
ATOM 998 N N . LEU A 1 127 ? 94.030 19.721 -125.683 1.00 83.75 127 LEU A N 1
ATOM 999 C CA . LEU A 1 127 ? 92.890 20.337 -124.998 1.00 83.75 127 LEU A CA 1
ATOM 1000 C C . LEU A 1 127 ? 91.611 19.509 -125.167 1.00 83.75 127 LEU A C 1
ATOM 1002 O O . LEU A 1 127 ? 90.902 19.288 -124.186 1.00 83.75 127 LEU A O 1
ATOM 1006 N N . GLU A 1 128 ? 91.336 18.989 -126.363 1.00 84.69 128 GLU A N 1
ATOM 1007 C CA . GLU A 1 128 ? 90.204 18.094 -126.621 1.00 84.69 128 GLU A CA 1
ATOM 1008 C C . GLU A 1 128 ? 90.321 16.785 -125.829 1.00 84.69 128 GLU A C 1
ATOM 1010 O O . GLU A 1 128 ? 89.344 16.346 -125.215 1.00 84.69 128 GLU A O 1
ATOM 1015 N N . GLN A 1 129 ? 91.519 16.195 -125.742 1.00 85.75 129 GLN A N 1
ATOM 1016 C CA . GLN A 1 129 ? 91.742 14.996 -124.931 1.00 85.75 129 GLN A CA 1
ATOM 1017 C C . GLN A 1 129 ? 91.585 15.281 -123.426 1.00 85.75 129 GLN A C 1
ATOM 1019 O O . GLN A 1 129 ? 90.966 14.487 -122.710 1.00 85.75 129 GLN A O 1
ATOM 1024 N N . ARG A 1 130 ? 92.058 16.437 -122.934 1.00 85.38 130 ARG A N 1
ATOM 1025 C CA . ARG A 1 130 ? 91.815 16.890 -121.550 1.00 85.38 130 ARG A CA 1
ATOM 1026 C C . ARG A 1 130 ? 90.323 17.109 -121.281 1.00 85.38 130 ARG A C 1
ATOM 1028 O O . ARG A 1 130 ? 89.835 16.634 -120.259 1.00 85.38 130 ARG A O 1
ATOM 1035 N N . LEU A 1 131 ? 89.590 17.751 -122.194 1.00 86.19 131 LEU A N 1
ATOM 1036 C CA . LEU A 1 131 ? 88.140 17.970 -122.093 1.00 86.19 131 LEU A CA 1
ATOM 1037 C C . LEU A 1 131 ? 87.341 16.659 -122.139 1.00 86.19 131 LEU A C 1
ATOM 1039 O O . LEU A 1 131 ? 86.351 16.516 -121.424 1.00 86.19 131 LEU A O 1
ATOM 1043 N N . SER A 1 132 ? 87.769 15.684 -122.941 1.00 86.69 132 SER A N 1
ATOM 1044 C CA . SER A 1 132 ? 87.182 14.340 -122.957 1.00 86.69 132 SER A CA 1
ATOM 1045 C C . SER A 1 132 ? 87.379 13.637 -121.608 1.00 86.69 132 SER A C 1
ATOM 1047 O O . SER A 1 132 ? 86.418 13.151 -121.006 1.00 86.69 132 SER A O 1
ATOM 1049 N N . ASN A 1 133 ? 88.600 13.682 -121.065 1.00 87.12 133 ASN A N 1
ATOM 1050 C CA . ASN A 1 133 ? 88.922 13.097 -119.765 1.00 87.12 133 ASN A CA 1
ATOM 1051 C C . ASN A 1 133 ? 88.159 13.763 -118.605 1.00 87.12 133 ASN A C 1
ATOM 1053 O O . ASN A 1 133 ? 87.621 13.048 -117.759 1.00 87.12 133 ASN A O 1
ATOM 1057 N N . THR A 1 134 ? 88.044 15.097 -118.568 1.00 86.62 134 THR A N 1
ATOM 1058 C CA . THR A 1 134 ? 87.283 15.797 -117.513 1.00 86.62 134 THR A CA 1
ATOM 1059 C C . THR A 1 134 ? 85.776 15.583 -117.629 1.00 86.62 134 THR A C 1
ATOM 1061 O O . THR A 1 134 ? 85.111 15.413 -116.609 1.00 86.62 134 THR A O 1
ATOM 1064 N N . ARG A 1 135 ? 85.217 15.479 -118.844 1.00 89.69 135 ARG A N 1
ATOM 1065 C CA . ARG A 1 135 ? 83.823 15.031 -119.043 1.00 89.69 135 ARG A CA 1
ATOM 1066 C C . ARG A 1 135 ? 83.623 13.599 -118.529 1.00 89.69 135 ARG A C 1
ATOM 1068 O O . ARG A 1 135 ? 82.645 13.324 -117.836 1.00 89.69 135 ARG A O 1
ATOM 1075 N N . ALA A 1 136 ? 84.562 12.693 -118.805 1.00 86.75 136 ALA A N 1
ATOM 1076 C CA . ALA A 1 136 ? 84.490 11.293 -118.386 1.00 86.75 136 ALA A CA 1
ATOM 1077 C C . ALA A 1 136 ? 84.696 11.067 -116.873 1.00 86.75 136 ALA A C 1
ATOM 1079 O O . ALA A 1 136 ? 84.265 10.029 -116.355 1.00 86.75 136 ALA A O 1
ATOM 1080 N N . THR A 1 137 ? 85.340 11.990 -116.150 1.00 87.00 137 THR A N 1
ATOM 1081 C CA . THR A 1 137 ? 85.373 11.985 -114.675 1.00 87.00 137 THR A CA 1
ATOM 1082 C C . THR A 1 137 ? 84.151 12.681 -114.080 1.00 87.00 137 THR A C 1
ATOM 1084 O O . THR A 1 137 ? 83.558 12.128 -113.156 1.00 87.00 137 THR A O 1
ATOM 1087 N N . ALA A 1 138 ? 83.698 13.805 -114.647 1.00 85.38 138 ALA A N 1
ATOM 1088 C CA . ALA A 1 138 ? 82.484 14.500 -114.213 1.00 85.38 138 ALA A CA 1
ATOM 1089 C C . ALA A 1 138 ? 81.240 13.595 -114.277 1.00 85.38 138 ALA A C 1
ATOM 1091 O O . ALA A 1 138 ? 80.543 13.455 -113.279 1.00 85.38 138 ALA A O 1
ATOM 1092 N N . ILE A 1 139 ? 81.022 12.884 -115.391 1.00 88.94 139 ILE A N 1
ATOM 1093 C CA . ILE A 1 139 ? 79.893 11.944 -115.555 1.00 88.94 139 ILE A CA 1
ATOM 1094 C C . ILE A 1 139 ? 79.973 10.762 -114.566 1.00 88.94 139 ILE A C 1
ATOM 1096 O O . ILE A 1 139 ? 78.947 10.207 -114.169 1.00 88.94 139 ILE A O 1
ATOM 1100 N N . ARG A 1 140 ? 81.179 10.355 -114.143 1.00 87.69 140 ARG A N 1
ATOM 1101 C CA . ARG A 1 140 ? 81.349 9.337 -113.090 1.00 87.69 140 ARG A CA 1
ATOM 1102 C C . ARG A 1 140 ? 80.998 9.903 -111.713 1.00 87.69 140 ARG A C 1
ATOM 1104 O O . ARG A 1 140 ? 80.184 9.303 -111.019 1.00 87.69 140 ARG A O 1
ATOM 1111 N N . ALA A 1 141 ? 81.519 11.080 -111.369 1.00 86.81 141 ALA A N 1
ATOM 1112 C CA . ALA A 1 141 ? 81.190 11.766 -110.121 1.00 86.81 141 ALA A CA 1
ATOM 1113 C C . ALA A 1 141 ? 79.685 12.077 -110.005 1.00 86.81 141 ALA A C 1
ATOM 1115 O O . ALA A 1 141 ? 79.098 11.860 -108.949 1.00 86.81 141 ALA A O 1
ATOM 1116 N N . GLU A 1 142 ? 79.038 12.507 -111.090 1.00 88.12 142 GLU A N 1
ATOM 1117 C CA . GLU A 1 142 ? 77.592 12.746 -111.160 1.00 88.12 142 GLU A CA 1
ATOM 1118 C C . GLU A 1 142 ? 76.788 11.466 -110.880 1.00 88.12 142 GLU A C 1
ATOM 1120 O O . GLU A 1 142 ? 75.862 11.483 -110.070 1.00 88.12 142 GLU A O 1
ATOM 1125 N N . ARG A 1 143 ? 77.169 10.329 -111.482 1.00 89.38 143 ARG A N 1
ATOM 1126 C CA . ARG A 1 143 ? 76.523 9.029 -111.224 1.00 89.38 143 ARG A CA 1
ATOM 1127 C C . ARG A 1 143 ? 76.726 8.553 -109.788 1.00 89.38 143 ARG A C 1
ATOM 1129 O O . ARG A 1 143 ? 75.770 8.072 -109.182 1.00 89.38 143 ARG A O 1
ATOM 1136 N N . ASP A 1 144 ? 77.922 8.720 -109.231 1.00 90.31 144 ASP A N 1
ATOM 1137 C CA . ASP A 1 144 ? 78.211 8.358 -107.841 1.00 90.31 144 ASP A CA 1
ATOM 1138 C C . ASP A 1 144 ? 77.445 9.244 -106.852 1.00 90.31 144 ASP A C 1
ATOM 1140 O O . ASP A 1 144 ? 76.907 8.741 -105.865 1.00 90.31 144 ASP A O 1
ATOM 1144 N N . LEU A 1 145 ? 77.339 10.549 -107.123 1.00 89.81 145 LEU A N 1
ATOM 1145 C CA . LEU A 1 145 ? 76.538 11.484 -106.330 1.00 89.81 145 LEU A CA 1
ATOM 1146 C C . LEU A 1 145 ? 75.041 11.175 -106.442 1.00 89.81 145 LEU A C 1
ATOM 1148 O O . LEU A 1 145 ? 74.374 11.099 -105.415 1.00 89.81 145 LEU A O 1
ATOM 1152 N N . ALA A 1 146 ? 74.517 10.906 -107.640 1.00 88.25 146 ALA A N 1
ATOM 1153 C CA . ALA A 1 146 ? 73.122 10.504 -107.837 1.00 88.25 146 ALA A CA 1
ATOM 1154 C C . ALA A 1 146 ? 72.800 9.144 -107.184 1.00 88.25 146 ALA A C 1
ATOM 1156 O O . ALA A 1 146 ? 71.694 8.939 -106.682 1.00 88.25 146 ALA A O 1
ATOM 1157 N N . SER A 1 147 ? 73.762 8.216 -107.153 1.00 91.44 147 SER A N 1
ATOM 1158 C CA . SER A 1 147 ? 73.646 6.941 -106.437 1.00 91.44 147 SER A CA 1
ATOM 1159 C C . SER A 1 147 ? 73.603 7.158 -104.920 1.00 91.44 147 SER A C 1
ATOM 1161 O O . SER A 1 147 ? 72.663 6.713 -104.259 1.00 91.44 147 SER A O 1
ATOM 1163 N N . LYS A 1 148 ? 74.554 7.930 -104.373 1.00 92.56 148 LYS A N 1
ATOM 1164 C CA . LYS A 1 148 ? 74.599 8.310 -102.950 1.00 92.56 148 LYS A CA 1
ATOM 1165 C C . LYS A 1 148 ? 73.335 9.054 -102.518 1.00 92.56 148 LYS A C 1
ATOM 1167 O O . LYS A 1 148 ? 72.768 8.708 -101.488 1.00 92.56 148 LYS A O 1
ATOM 1172 N N . LEU A 1 149 ? 72.854 9.999 -103.327 1.00 90.62 149 LEU A N 1
ATOM 1173 C CA . LEU A 1 149 ? 71.632 10.763 -103.078 1.00 90.62 149 LEU A CA 1
ATOM 1174 C C . LEU A 1 149 ? 70.394 9.856 -103.036 1.00 90.62 149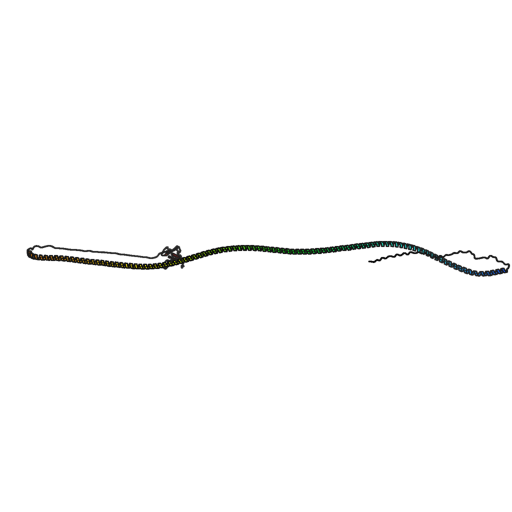 LEU A C 1
ATOM 1176 O O . LEU A 1 149 ? 69.621 9.933 -102.091 1.00 90.62 149 LEU A O 1
ATOM 1180 N N . ARG A 1 150 ? 70.252 8.899 -103.962 1.00 91.06 150 ARG A N 1
ATOM 1181 C CA . ARG A 1 150 ? 69.166 7.898 -103.897 1.00 91.06 150 ARG A CA 1
ATOM 1182 C C . ARG A 1 150 ? 69.252 6.988 -102.669 1.00 91.06 150 ARG A C 1
ATOM 1184 O O . ARG A 1 150 ? 68.225 6.503 -102.196 1.00 91.06 150 ARG A O 1
ATOM 1191 N N . ILE A 1 151 ? 70.455 6.714 -102.161 1.00 91.50 151 ILE A N 1
ATOM 1192 C CA . ILE A 1 151 ? 70.652 5.934 -100.931 1.00 91.50 151 ILE A CA 1
ATOM 1193 C C . ILE A 1 151 ? 70.251 6.767 -99.704 1.00 91.50 151 ILE A C 1
ATOM 1195 O O . ILE A 1 151 ? 69.504 6.267 -98.863 1.00 91.50 151 ILE A O 1
ATOM 1199 N N . THR A 1 152 ? 70.664 8.036 -99.617 1.00 89.06 152 THR A N 1
ATOM 1200 C CA . THR A 1 152 ? 70.289 8.918 -98.499 1.00 89.06 152 THR A CA 1
ATOM 1201 C C . THR A 1 152 ? 68.810 9.304 -98.523 1.00 89.06 152 THR A C 1
ATOM 1203 O O . THR A 1 152 ? 68.191 9.334 -97.465 1.00 89.06 152 THR A O 1
ATOM 1206 N N . GLU A 1 153 ? 68.194 9.495 -99.694 1.00 92.25 153 GLU A N 1
ATOM 1207 C CA . GLU A 1 153 ? 66.741 9.670 -99.844 1.00 92.25 153 GLU A CA 1
ATOM 1208 C C . GLU A 1 153 ? 65.963 8.463 -99.304 1.00 92.25 153 GLU A C 1
ATOM 1210 O O . GLU A 1 153 ? 65.011 8.633 -98.541 1.00 92.25 153 GLU A O 1
ATOM 1215 N N . ARG A 1 154 ? 66.379 7.236 -99.649 1.00 92.12 154 ARG A N 1
ATOM 1216 C CA . ARG A 1 154 ? 65.762 6.004 -99.126 1.00 92.12 154 ARG A CA 1
ATOM 1217 C C . ARG A 1 154 ? 65.942 5.879 -97.618 1.00 92.12 154 ARG A C 1
ATOM 1219 O O . ARG A 1 154 ? 64.975 5.565 -96.931 1.00 92.12 154 ARG A O 1
ATOM 1226 N N . ALA A 1 155 ? 67.139 6.157 -97.101 1.00 90.50 155 ALA A N 1
ATOM 1227 C CA . ALA A 1 155 ? 67.404 6.151 -95.664 1.00 90.50 155 ALA A CA 1
ATOM 1228 C C . ALA A 1 155 ? 66.559 7.207 -94.924 1.00 90.50 155 ALA A C 1
ATOM 1230 O O . ALA A 1 155 ? 65.999 6.917 -93.871 1.00 90.50 155 ALA A O 1
ATOM 1231 N N . LEU A 1 156 ? 66.381 8.400 -95.502 1.00 91.75 156 LEU A N 1
ATOM 1232 C CA . LEU A 1 156 ? 65.530 9.458 -94.955 1.00 91.75 156 LEU A CA 1
ATOM 1233 C C . LEU A 1 156 ? 64.041 9.078 -94.986 1.00 91.75 156 LEU A C 1
ATOM 1235 O O . LEU A 1 156 ? 63.332 9.329 -94.015 1.00 91.75 156 LEU A O 1
ATOM 1239 N N . GLN A 1 157 ? 63.559 8.446 -96.061 1.00 91.75 157 GLN A N 1
ATOM 1240 C CA . GLN A 1 157 ? 62.187 7.926 -96.135 1.00 91.75 157 GLN A CA 1
ATOM 1241 C C . GLN A 1 157 ? 61.948 6.797 -95.122 1.00 91.75 157 GLN A C 1
ATOM 1243 O O . GLN A 1 157 ? 60.918 6.788 -94.452 1.00 91.75 157 GLN A O 1
ATOM 1248 N N . GLN A 1 158 ? 62.905 5.877 -94.963 1.00 91.50 158 GLN A N 1
ATOM 1249 C CA . GLN A 1 158 ? 62.849 4.819 -93.950 1.00 91.50 158 GLN A CA 1
ATOM 1250 C C . GLN A 1 158 ? 62.890 5.391 -92.529 1.00 91.50 158 GLN A C 1
ATOM 1252 O O . GLN A 1 158 ? 62.108 4.955 -91.689 1.00 91.50 158 GLN A O 1
ATOM 1257 N N . SER A 1 159 ? 63.728 6.403 -92.281 1.00 90.38 159 SER A N 1
ATOM 1258 C CA . SER A 1 159 ? 63.793 7.116 -91.002 1.00 90.38 159 SER A CA 1
ATOM 1259 C C . SER A 1 159 ? 62.460 7.793 -90.676 1.00 90.38 159 SER A C 1
ATOM 1261 O O . SER A 1 159 ? 61.876 7.493 -89.643 1.00 90.38 159 SER A O 1
ATOM 1263 N N . LYS A 1 160 ? 61.884 8.576 -91.600 1.00 92.69 160 LYS A N 1
ATOM 1264 C CA . LYS A 1 160 ? 60.556 9.202 -91.427 1.00 92.69 160 LYS A CA 1
ATOM 1265 C C . LYS A 1 160 ? 59.425 8.182 -91.240 1.00 92.69 160 LYS A C 1
ATOM 1267 O O . LYS A 1 160 ? 58.482 8.426 -90.492 1.00 92.69 160 LYS A O 1
ATOM 1272 N N . ALA A 1 161 ? 59.508 7.018 -91.887 1.00 89.88 161 ALA A N 1
ATOM 1273 C CA . ALA A 1 161 ? 58.553 5.929 -91.680 1.00 89.88 161 ALA A CA 1
ATOM 1274 C C . ALA A 1 161 ? 58.729 5.238 -90.312 1.00 89.88 161 ALA A C 1
ATOM 1276 O O . ALA A 1 161 ? 57.743 4.800 -89.719 1.00 89.88 161 ALA A O 1
ATOM 1277 N N . ALA A 1 162 ? 59.957 5.143 -89.795 1.00 89.88 162 ALA A N 1
ATOM 1278 C CA . ALA A 1 162 ? 60.236 4.657 -88.446 1.00 89.88 162 ALA A CA 1
ATOM 1279 C C . ALA A 1 162 ? 59.801 5.676 -87.381 1.00 89.88 162 ALA A C 1
ATOM 1281 O O . ALA A 1 162 ? 59.123 5.296 -86.433 1.00 89.88 162 ALA A O 1
ATOM 1282 N N . GLU A 1 163 ? 60.094 6.960 -87.583 1.00 89.62 163 GLU A N 1
ATOM 1283 C CA . GLU A 1 163 ? 59.637 8.099 -86.780 1.00 89.62 163 GLU A CA 1
ATOM 1284 C C . GLU A 1 163 ? 58.106 8.122 -86.680 1.00 89.62 163 GLU A C 1
ATOM 1286 O O . GLU A 1 163 ? 57.570 8.110 -85.578 1.00 89.62 163 GLU A O 1
ATOM 1291 N N . GLY A 1 164 ? 57.386 8.030 -87.805 1.00 91.31 164 GLY A N 1
ATOM 1292 C CA . GLY A 1 164 ? 55.920 7.960 -87.809 1.00 91.31 164 GLY A CA 1
ATOM 1293 C C . GLY A 1 164 ? 55.357 6.740 -87.065 1.00 91.31 164 GLY A C 1
ATOM 1294 O O . GLY A 1 164 ? 54.345 6.852 -86.375 1.00 91.31 164 GLY A O 1
ATOM 1295 N N . ARG A 1 165 ? 56.029 5.581 -87.137 1.00 91.25 165 ARG A N 1
ATOM 1296 C CA . ARG A 1 165 ? 55.664 4.379 -86.359 1.00 91.25 165 ARG A CA 1
ATOM 1297 C C . ARG A 1 165 ? 55.962 4.533 -84.868 1.00 91.25 165 ARG A C 1
ATOM 1299 O O . ARG A 1 165 ? 55.171 4.071 -84.054 1.00 91.25 165 ARG A O 1
ATOM 1306 N N . LEU A 1 166 ? 57.090 5.145 -84.507 1.00 91.88 166 LEU A N 1
ATOM 1307 C CA . LEU A 1 166 ? 57.470 5.402 -83.118 1.00 91.88 166 LEU A CA 1
ATOM 1308 C C . LEU A 1 166 ? 56.551 6.446 -82.489 1.00 91.88 166 LEU A C 1
ATOM 1310 O O . LEU A 1 166 ? 56.068 6.215 -81.388 1.00 91.88 166 LEU A O 1
ATOM 1314 N N . LYS A 1 167 ? 56.221 7.519 -83.215 1.00 93.62 167 LYS A N 1
ATOM 1315 C CA . LYS A 1 167 ? 55.214 8.494 -82.803 1.00 93.62 167 LYS A CA 1
ATOM 1316 C C . LYS A 1 167 ? 53.844 7.837 -82.627 1.00 93.62 167 LYS A C 1
ATOM 1318 O O . LYS A 1 167 ? 53.281 7.937 -81.552 1.00 93.62 167 LYS A O 1
ATOM 1323 N N . SER A 1 168 ? 53.349 7.081 -83.610 1.00 91.88 168 SER A N 1
ATOM 1324 C CA . SER A 1 168 ? 52.060 6.382 -83.477 1.00 91.88 168 SER A CA 1
ATOM 1325 C C . SER A 1 168 ? 52.028 5.383 -82.310 1.00 91.88 168 SER A C 1
ATOM 1327 O O . SER A 1 168 ? 50.972 5.199 -81.710 1.00 91.88 168 SER A O 1
ATOM 1329 N N . LYS A 1 169 ? 53.163 4.758 -81.961 1.00 93.75 169 LYS A N 1
ATOM 1330 C CA . LYS A 1 169 ? 53.290 3.955 -80.736 1.00 93.75 169 LYS A CA 1
ATOM 1331 C C . LYS A 1 169 ? 53.269 4.815 -79.474 1.00 93.75 169 LYS A C 1
ATOM 1333 O O . LYS A 1 169 ? 52.557 4.454 -78.550 1.00 93.75 169 LYS A O 1
ATOM 1338 N N . LEU A 1 170 ? 54.019 5.918 -79.446 1.00 93.19 170 LEU A N 1
ATOM 1339 C CA . LEU A 1 170 ? 54.103 6.835 -78.308 1.00 93.19 170 LEU A CA 1
ATOM 1340 C C . LEU A 1 170 ? 52.746 7.483 -78.013 1.00 93.19 170 LEU A C 1
ATOM 1342 O O . LEU A 1 170 ? 52.270 7.388 -76.887 1.00 93.19 170 LEU A O 1
ATOM 1346 N N . ASP A 1 171 ? 52.105 8.058 -79.034 1.00 94.06 171 ASP A N 1
ATOM 1347 C CA . ASP A 1 171 ? 50.761 8.638 -78.975 1.00 94.06 171 ASP A CA 1
ATOM 1348 C C . ASP A 1 171 ? 49.754 7.599 -78.442 1.00 94.06 171 ASP A C 1
ATOM 1350 O O . ASP A 1 171 ? 48.949 7.906 -77.565 1.00 94.06 171 ASP A O 1
ATOM 1354 N N . LYS A 1 172 ? 49.849 6.340 -78.906 1.00 94.31 172 LYS A N 1
ATOM 1355 C CA . LYS A 1 172 ? 49.031 5.236 -78.388 1.00 94.31 172 LYS A CA 1
ATOM 1356 C C . LYS A 1 172 ? 49.335 4.925 -76.912 1.00 94.31 172 LYS A C 1
ATOM 1358 O O . LYS A 1 172 ? 48.397 4.809 -76.135 1.00 94.31 172 LYS A O 1
ATOM 1363 N N . THR A 1 173 ? 50.600 4.778 -76.512 1.00 93.56 173 THR A N 1
ATOM 1364 C CA . THR A 1 173 ? 50.943 4.467 -75.110 1.00 93.56 173 THR A CA 1
ATOM 1365 C C . THR A 1 173 ? 50.581 5.606 -74.162 1.00 93.56 173 THR A C 1
ATOM 1367 O O . THR A 1 173 ? 50.150 5.344 -73.050 1.00 93.56 173 THR A O 1
ATOM 1370 N N . LEU A 1 174 ? 50.688 6.865 -74.598 1.00 93.94 174 LEU A N 1
ATOM 1371 C CA . LEU A 1 174 ? 50.246 8.018 -73.813 1.00 93.94 174 LEU A CA 1
ATOM 1372 C C . LEU A 1 174 ? 48.725 8.014 -73.616 1.00 93.94 174 LEU A C 1
ATOM 1374 O O . LEU A 1 174 ? 48.263 8.368 -72.537 1.00 93.94 174 LEU A O 1
ATOM 1378 N N . LEU A 1 175 ? 47.955 7.574 -74.618 1.00 94.06 175 LEU A N 1
ATOM 1379 C CA . LEU A 1 175 ? 46.514 7.373 -74.471 1.00 94.06 175 LEU A CA 1
ATOM 1380 C C . LEU A 1 175 ? 46.196 6.200 -73.529 1.00 94.06 175 LEU A C 1
ATOM 1382 O O . LEU A 1 175 ? 45.408 6.381 -72.610 1.00 94.06 175 LEU A O 1
ATOM 1386 N N . GLU A 1 176 ? 46.842 5.039 -73.690 1.00 94.38 176 GLU A N 1
ATOM 1387 C CA . GLU A 1 176 ? 46.632 3.871 -72.813 1.00 94.38 176 GLU A CA 1
ATOM 1388 C C . GLU A 1 176 ? 47.003 4.161 -71.343 1.00 94.38 176 GLU A C 1
ATOM 1390 O O . GLU A 1 176 ? 46.294 3.718 -70.441 1.00 94.38 176 GLU A O 1
ATOM 1395 N N . GLU A 1 177 ? 48.064 4.935 -71.079 1.00 92.38 177 GLU A N 1
ATOM 1396 C CA . GLU A 1 177 ? 48.415 5.384 -69.723 1.00 92.38 177 GLU A CA 1
ATOM 1397 C C . GLU A 1 177 ? 47.481 6.492 -69.204 1.00 92.38 177 GLU A C 1
ATOM 1399 O O . GLU A 1 177 ? 47.155 6.502 -68.019 1.00 92.38 177 GLU A O 1
ATOM 1404 N N . HIS A 1 178 ? 46.967 7.385 -70.058 1.00 93.19 178 HIS A N 1
ATOM 1405 C CA . HIS A 1 178 ? 45.961 8.365 -69.634 1.00 93.19 178 HIS A CA 1
ATOM 1406 C C . HIS A 1 178 ? 44.618 7.697 -69.294 1.00 93.19 178 HIS A C 1
ATOM 1408 O O . HIS A 1 178 ? 44.014 8.024 -68.278 1.00 93.19 178 HIS A O 1
ATOM 1414 N N . GLU A 1 179 ? 44.186 6.708 -70.081 1.00 94.62 179 GLU A N 1
ATOM 1415 C CA . GLU A 1 179 ? 43.012 5.871 -69.798 1.00 94.62 179 GLU A CA 1
ATOM 1416 C C . GLU A 1 179 ? 43.202 4.984 -68.556 1.00 94.62 179 GLU A C 1
ATOM 1418 O O . GLU A 1 179 ? 42.217 4.614 -67.917 1.00 94.62 179 GLU A O 1
ATOM 1423 N N . ARG A 1 180 ? 44.442 4.609 -68.205 1.00 93.62 180 ARG A N 1
ATOM 1424 C CA . ARG A 1 180 ? 44.759 3.974 -66.912 1.00 93.62 180 ARG A CA 1
ATOM 1425 C C . ARG A 1 180 ? 44.593 4.964 -65.775 1.00 93.62 180 ARG A C 1
ATOM 1427 O O . ARG A 1 180 ? 43.791 4.696 -64.892 1.00 93.62 180 ARG A O 1
ATOM 1434 N N . TRP A 1 181 ? 45.266 6.110 -65.851 1.00 95.12 181 TRP A N 1
ATOM 1435 C CA . TRP A 1 181 ? 45.218 7.136 -64.812 1.00 95.12 181 TRP A CA 1
ATOM 1436 C C . TRP A 1 181 ? 43.795 7.657 -64.562 1.00 95.12 181 TRP A C 1
ATOM 1438 O O . TRP A 1 181 ? 43.408 7.839 -63.416 1.00 95.12 181 TRP A O 1
ATOM 1448 N N . GLN A 1 182 ? 42.975 7.824 -65.609 1.00 94.00 182 GLN A N 1
ATOM 1449 C CA . GLN A 1 182 ? 41.557 8.175 -65.454 1.00 94.00 182 GLN A CA 1
ATOM 1450 C C . GLN A 1 182 ? 40.757 7.102 -64.699 1.00 94.00 182 GLN A C 1
ATOM 1452 O O . GLN A 1 182 ? 39.917 7.450 -63.878 1.00 94.00 182 GLN A O 1
ATOM 1457 N N . ARG A 1 183 ? 40.998 5.809 -64.960 1.00 93.38 183 ARG A N 1
ATOM 1458 C CA . ARG A 1 183 ? 40.313 4.710 -64.253 1.00 93.38 183 ARG A CA 1
ATOM 1459 C C . ARG A 1 183 ? 40.826 4.514 -62.830 1.00 93.38 183 ARG A C 1
ATOM 1461 O O . ARG A 1 183 ? 40.044 4.149 -61.967 1.00 93.38 183 ARG A O 1
ATOM 1468 N N . GLU A 1 184 ? 42.110 4.752 -62.596 1.00 92.94 184 GLU A N 1
ATOM 1469 C CA . GLU A 1 184 ? 42.721 4.722 -61.265 1.00 92.94 184 GLU A CA 1
ATOM 1470 C C . GLU A 1 184 ? 42.163 5.867 -60.406 1.00 92.94 184 GLU A C 1
ATOM 1472 O O . GLU A 1 184 ? 41.588 5.602 -59.360 1.00 92.94 184 GLU A O 1
ATOM 1477 N N . ALA A 1 185 ? 42.152 7.101 -60.922 1.00 91.94 185 ALA A N 1
ATOM 1478 C CA . ALA A 1 185 ? 41.551 8.252 -60.245 1.00 91.94 185 ALA A CA 1
ATOM 1479 C C . ALA A 1 185 ? 40.023 8.134 -60.047 1.00 91.94 185 ALA A C 1
ATOM 1481 O O . ALA A 1 185 ? 39.490 8.673 -59.078 1.00 91.94 185 ALA A O 1
ATOM 1482 N N . GLU A 1 186 ? 39.304 7.450 -60.945 1.00 92.81 186 GLU A N 1
ATOM 1483 C CA . GLU A 1 186 ? 37.873 7.169 -60.765 1.00 92.81 186 GLU A CA 1
ATOM 1484 C C . GLU A 1 186 ? 37.640 6.083 -59.705 1.00 92.81 186 GLU A C 1
ATOM 1486 O O . GLU A 1 186 ? 36.746 6.247 -58.880 1.00 92.81 186 GLU A O 1
ATOM 1491 N N . HIS A 1 187 ? 38.469 5.033 -59.647 1.00 92.44 187 HIS A N 1
ATOM 1492 C CA . HIS A 1 187 ? 38.413 4.048 -58.562 1.00 92.44 187 HIS A CA 1
ATOM 1493 C C . HIS A 1 187 ? 38.815 4.648 -57.209 1.00 92.44 187 HIS A C 1
ATOM 1495 O O . HIS A 1 187 ? 38.099 4.425 -56.241 1.00 92.44 187 HIS A O 1
ATOM 1501 N N . ASP A 1 188 ? 39.856 5.486 -57.138 1.00 93.75 188 ASP A N 1
ATOM 1502 C CA . ASP A 1 188 ? 40.190 6.255 -55.929 1.00 93.75 188 ASP A CA 1
ATOM 1503 C C . ASP A 1 188 ? 38.979 7.091 -55.470 1.00 93.75 188 ASP A C 1
ATOM 1505 O O . ASP A 1 188 ? 38.655 7.151 -54.284 1.00 93.75 188 ASP A O 1
ATOM 1509 N N . ARG A 1 189 ? 38.258 7.717 -56.412 1.00 94.06 189 ARG A N 1
ATOM 1510 C CA . ARG A 1 189 ? 37.043 8.499 -56.133 1.00 94.06 189 ARG A CA 1
ATOM 1511 C C . ARG A 1 189 ? 35.863 7.623 -55.686 1.00 94.06 189 ARG A C 1
ATOM 1513 O O . ARG A 1 189 ? 35.070 8.067 -54.857 1.00 94.06 189 ARG A O 1
ATOM 1520 N N . GLU A 1 190 ? 35.706 6.421 -56.234 1.00 94.25 190 GLU A N 1
ATOM 1521 C CA . GLU A 1 190 ? 34.697 5.442 -55.803 1.00 94.25 190 GLU A CA 1
ATOM 1522 C C . GLU A 1 190 ? 35.003 4.901 -54.399 1.00 94.25 190 GLU A C 1
ATOM 1524 O O . GLU A 1 190 ? 34.112 4.898 -53.548 1.00 94.25 190 GLU A O 1
ATOM 1529 N N . ASP A 1 191 ? 36.256 4.533 -54.125 1.00 93.88 191 ASP A N 1
ATOM 1530 C CA . ASP A 1 191 ? 36.717 4.047 -52.823 1.00 93.88 191 ASP A CA 1
ATOM 1531 C C . ASP A 1 191 ? 36.630 5.141 -51.751 1.00 93.88 191 ASP A C 1
ATOM 1533 O O . ASP A 1 191 ? 36.160 4.864 -50.648 1.00 93.88 191 ASP A O 1
ATOM 1537 N N . HIS A 1 192 ? 36.974 6.396 -52.065 1.00 93.38 192 HIS A N 1
ATOM 1538 C CA . HIS A 1 192 ? 36.755 7.529 -51.158 1.00 93.38 192 HIS A CA 1
ATOM 1539 C C . HIS A 1 192 ? 35.268 7.725 -50.825 1.00 93.38 192 HIS A C 1
ATOM 1541 O O . HIS A 1 192 ? 34.923 7.817 -49.651 1.00 93.38 192 HIS A O 1
ATOM 1547 N N . VAL A 1 193 ? 34.371 7.709 -51.819 1.00 95.50 193 VAL A N 1
ATOM 1548 C CA . VAL A 1 193 ? 32.916 7.827 -51.580 1.00 95.50 193 VAL A CA 1
ATOM 1549 C C . VAL A 1 193 ? 32.370 6.635 -50.780 1.00 95.50 193 VAL A C 1
ATOM 1551 O O . VAL A 1 193 ? 31.497 6.810 -49.931 1.00 95.50 193 VAL A O 1
ATOM 1554 N N . SER A 1 194 ? 32.892 5.429 -51.014 1.00 95.69 194 SER A N 1
ATOM 1555 C CA . SER A 1 194 ? 32.548 4.217 -50.259 1.00 95.69 194 SER A CA 1
ATOM 1556 C C . SER A 1 194 ? 33.018 4.295 -48.799 1.00 95.69 194 SER A C 1
ATOM 1558 O O . SER A 1 194 ? 32.281 3.933 -47.880 1.00 95.69 194 SER A O 1
ATOM 1560 N N . LEU A 1 195 ? 34.223 4.824 -48.573 1.00 95.31 195 LEU A N 1
ATOM 1561 C CA . LEU A 1 195 ? 34.833 5.016 -47.258 1.00 95.31 195 LEU A CA 1
ATOM 1562 C C . LEU A 1 195 ? 34.145 6.130 -46.454 1.00 95.31 195 LEU A C 1
ATOM 1564 O O . LEU A 1 195 ? 33.887 5.935 -45.268 1.00 95.31 195 LEU A O 1
ATOM 1568 N N . ASP A 1 196 ? 33.773 7.242 -47.088 1.00 96.06 196 ASP A N 1
ATOM 1569 C CA . ASP A 1 196 ? 32.978 8.301 -46.455 1.00 96.06 196 ASP A CA 1
ATOM 1570 C C . ASP A 1 196 ? 31.581 7.782 -46.071 1.00 96.06 196 ASP A C 1
ATOM 1572 O O . ASP A 1 196 ? 31.156 7.938 -44.927 1.00 96.06 196 ASP A O 1
ATOM 1576 N N . ALA A 1 197 ? 30.904 7.047 -46.964 1.00 95.81 197 ALA A N 1
ATOM 1577 C CA . ALA A 1 197 ? 29.619 6.413 -46.654 1.00 95.81 197 ALA A CA 1
ATOM 1578 C C . ALA A 1 197 ? 29.720 5.357 -45.531 1.00 95.81 197 ALA A C 1
ATOM 1580 O O . ALA A 1 197 ? 28.783 5.188 -44.744 1.00 95.81 197 ALA A O 1
ATOM 1581 N N . ALA A 1 198 ? 30.853 4.653 -45.424 1.00 95.25 198 ALA A N 1
ATOM 1582 C CA . ALA A 1 198 ? 31.127 3.731 -44.324 1.00 95.25 198 ALA A CA 1
ATOM 1583 C C . ALA A 1 198 ? 31.402 4.464 -42.997 1.00 95.25 198 ALA A C 1
ATOM 1585 O O . ALA A 1 198 ? 30.973 3.986 -41.943 1.00 95.25 198 ALA A O 1
ATOM 1586 N N . HIS A 1 199 ? 32.061 5.627 -43.033 1.00 95.88 199 HIS A N 1
ATOM 1587 C CA . HIS A 1 199 ? 32.233 6.492 -41.865 1.00 95.88 199 HIS A CA 1
ATOM 1588 C C . HIS A 1 199 ? 30.899 7.081 -41.390 1.00 95.88 199 HIS A C 1
ATOM 1590 O O . HIS A 1 199 ? 30.594 6.943 -40.208 1.00 95.88 199 HIS A O 1
ATOM 1596 N N . ASP A 1 200 ? 30.067 7.625 -42.283 1.00 96.38 200 ASP A N 1
ATOM 1597 C CA . ASP A 1 200 ? 28.718 8.118 -41.954 1.00 96.38 200 ASP A CA 1
ATOM 1598 C C . ASP A 1 200 ? 27.853 7.020 -41.307 1.00 96.38 200 ASP A C 1
ATOM 1600 O O . ASP A 1 200 ? 27.156 7.249 -40.314 1.00 96.38 200 ASP A O 1
ATOM 1604 N N . ALA A 1 201 ? 27.917 5.792 -41.836 1.00 96.38 201 ALA A N 1
ATOM 1605 C CA . ALA A 1 201 ? 27.210 4.645 -41.272 1.00 96.38 201 ALA A CA 1
ATOM 1606 C C . ALA A 1 201 ? 27.738 4.242 -39.881 1.00 96.38 201 ALA A C 1
ATOM 1608 O O . ALA A 1 201 ? 26.946 3.876 -39.008 1.00 96.38 201 ALA A O 1
ATOM 1609 N N . LEU A 1 202 ? 29.054 4.323 -39.654 1.00 96.69 202 LEU A N 1
ATOM 1610 C CA . LEU A 1 202 ? 29.685 4.027 -38.364 1.00 96.69 202 LEU A CA 1
ATOM 1611 C C . LEU A 1 202 ? 29.384 5.107 -37.312 1.00 96.69 202 LEU A C 1
ATOM 1613 O O . LEU A 1 202 ? 29.013 4.769 -36.191 1.00 96.69 202 LEU A O 1
ATOM 1617 N N . GLU A 1 203 ? 29.493 6.383 -37.678 1.00 97.44 203 GLU A N 1
ATOM 1618 C CA . GLU A 1 203 ? 29.110 7.554 -36.876 1.00 97.44 203 GLU A CA 1
ATOM 1619 C C . GLU A 1 203 ? 27.645 7.422 -36.423 1.00 97.44 203 GLU A C 1
ATOM 1621 O O . GLU A 1 203 ? 27.349 7.447 -35.226 1.00 97.44 203 GLU A O 1
ATOM 1626 N N . LYS A 1 204 ? 26.731 7.136 -37.360 1.00 97.12 204 LYS A N 1
ATOM 1627 C CA . LYS A 1 204 ? 25.313 6.887 -37.066 1.00 97.12 204 LYS A CA 1
ATOM 1628 C C . LYS A 1 204 ? 25.102 5.691 -36.130 1.00 97.12 204 LYS A C 1
ATOM 1630 O O . LYS A 1 204 ? 24.325 5.797 -35.184 1.00 97.12 204 LYS A O 1
ATOM 1635 N N . ALA A 1 205 ? 25.811 4.579 -36.333 1.00 96.25 205 ALA A N 1
ATOM 1636 C CA . ALA A 1 205 ? 25.729 3.412 -35.450 1.00 96.25 205 ALA A CA 1
ATOM 1637 C C . ALA A 1 205 ? 26.284 3.686 -34.034 1.00 96.25 205 ALA A C 1
ATOM 1639 O O . ALA A 1 205 ? 25.782 3.133 -33.053 1.00 96.25 205 ALA A O 1
ATOM 1640 N N . ILE A 1 206 ? 27.290 4.557 -33.901 1.00 97.06 206 ILE A N 1
ATOM 1641 C CA . ILE A 1 206 ? 27.814 5.021 -32.607 1.00 97.06 206 ILE A CA 1
ATOM 1642 C C . ILE A 1 206 ? 26.781 5.906 -31.895 1.00 97.06 206 ILE A C 1
ATOM 1644 O O . ILE A 1 206 ? 26.548 5.715 -30.700 1.00 97.06 206 ILE A O 1
ATOM 1648 N N . GLN A 1 207 ? 26.119 6.814 -32.617 1.00 96.75 207 GLN A N 1
ATOM 1649 C CA . GLN A 1 207 ? 25.056 7.669 -32.077 1.00 96.75 207 GLN A CA 1
ATOM 1650 C C . GLN A 1 207 ? 23.824 6.851 -31.644 1.00 96.75 207 GLN A C 1
ATOM 1652 O O . GLN A 1 207 ? 23.326 7.030 -30.532 1.00 96.75 207 GLN A O 1
ATOM 1657 N N . GLU A 1 208 ? 23.381 5.885 -32.456 1.00 97.50 208 GLU A N 1
ATOM 1658 C CA . GLU A 1 208 ? 22.294 4.955 -32.103 1.00 97.50 208 GLU A CA 1
ATOM 1659 C C . GLU A 1 208 ? 22.643 4.104 -30.873 1.00 97.50 208 GLU A C 1
ATOM 1661 O O . GLU A 1 208 ? 21.824 3.956 -29.964 1.00 97.50 208 GLU A O 1
ATOM 1666 N N . LYS A 1 209 ? 23.883 3.603 -30.784 1.00 97.31 209 LYS A N 1
ATOM 1667 C CA . LYS A 1 209 ? 24.375 2.892 -29.595 1.00 97.31 209 LYS A CA 1
ATOM 1668 C C . LYS A 1 209 ? 24.373 3.782 -28.347 1.00 97.31 209 LYS A C 1
ATOM 1670 O O . LYS A 1 209 ? 24.033 3.294 -27.271 1.00 97.31 209 LYS A O 1
ATOM 1675 N N . ALA A 1 210 ? 24.760 5.053 -28.466 1.00 96.62 210 ALA A N 1
ATOM 1676 C CA . ALA A 1 210 ? 24.766 5.989 -27.343 1.00 96.62 210 ALA A CA 1
ATOM 1677 C C . ALA A 1 210 ? 23.342 6.254 -26.822 1.00 96.62 210 ALA A C 1
ATOM 1679 O O . ALA A 1 210 ? 23.111 6.146 -25.620 1.00 96.62 210 ALA A O 1
ATOM 1680 N N . ALA A 1 211 ? 22.379 6.489 -27.720 1.00 97.00 211 ALA A N 1
ATOM 1681 C CA . ALA A 1 211 ? 20.972 6.668 -27.357 1.00 97.00 211 ALA A CA 1
ATOM 1682 C C . ALA A 1 211 ? 20.371 5.415 -26.686 1.00 97.00 211 ALA A C 1
ATOM 1684 O O . ALA A 1 211 ? 19.674 5.522 -25.678 1.00 97.00 211 ALA A O 1
ATOM 1685 N N . LEU A 1 212 ? 20.685 4.216 -27.193 1.00 96.81 212 LEU A N 1
ATOM 1686 C CA . LEU A 1 212 ? 20.250 2.953 -26.579 1.00 96.81 212 LEU A CA 1
ATOM 1687 C C . LEU A 1 212 ? 20.887 2.705 -25.202 1.00 96.81 212 LEU A C 1
ATOM 1689 O O . LEU A 1 212 ? 20.249 2.101 -24.341 1.00 96.81 212 LEU A O 1
ATOM 1693 N N . GLN A 1 213 ? 22.118 3.174 -24.970 1.00 97.62 213 GLN A N 1
ATOM 1694 C CA . GLN A 1 213 ? 22.751 3.121 -23.650 1.00 97.62 213 GLN A CA 1
ATOM 1695 C C . GLN A 1 213 ? 22.072 4.088 -22.668 1.00 97.62 213 GLN A C 1
ATOM 1697 O O . GLN A 1 213 ? 21.769 3.689 -21.548 1.00 97.62 213 GLN A O 1
ATOM 1702 N N . GLU A 1 214 ? 21.761 5.317 -23.092 1.00 97.00 214 GLU A N 1
ATOM 1703 C CA . GLU A 1 214 ? 21.032 6.292 -22.269 1.00 97.00 214 GLU A CA 1
ATOM 1704 C C . GLU A 1 214 ? 19.619 5.797 -21.909 1.00 97.00 214 GLU A C 1
ATOM 1706 O O . GLU A 1 214 ? 19.194 5.916 -20.753 1.00 97.00 214 GLU A O 1
ATOM 1711 N N . GLU A 1 215 ? 18.905 5.160 -22.849 1.00 97.75 215 GLU A N 1
ATOM 1712 C CA . GLU A 1 215 ? 17.629 4.505 -22.540 1.00 97.75 215 GLU A CA 1
ATOM 1713 C C . GLU A 1 215 ? 17.822 3.333 -21.565 1.00 97.75 215 GLU A C 1
ATOM 1715 O O . GLU A 1 215 ? 17.087 3.242 -20.581 1.00 97.75 215 GLU A O 1
ATOM 1720 N N . LEU A 1 216 ? 18.816 2.461 -21.772 1.00 97.31 216 LEU A N 1
ATOM 1721 C CA . LEU A 1 216 ? 19.089 1.326 -20.882 1.00 97.31 216 LEU A CA 1
ATOM 1722 C C . LEU A 1 216 ? 19.430 1.772 -19.451 1.00 97.31 216 LEU A C 1
ATOM 1724 O O . LEU A 1 216 ? 18.925 1.187 -18.487 1.00 97.31 216 LEU A O 1
ATOM 1728 N N . ASP A 1 217 ? 20.233 2.823 -19.299 1.00 97.38 217 ASP A N 1
ATOM 1729 C CA . ASP A 1 217 ? 20.595 3.390 -17.999 1.00 97.38 217 ASP A CA 1
ATOM 1730 C C . ASP A 1 217 ? 19.375 4.046 -17.334 1.00 97.38 217 ASP A C 1
ATOM 1732 O O . ASP A 1 217 ? 19.103 3.805 -16.154 1.00 97.38 217 ASP A O 1
ATOM 1736 N N . THR A 1 218 ? 18.559 4.774 -18.104 1.00 97.88 218 THR A N 1
ATOM 1737 C CA . THR A 1 218 ? 17.280 5.341 -17.643 1.00 97.88 218 THR A CA 1
ATOM 1738 C C . THR A 1 218 ? 16.303 4.251 -17.188 1.00 97.88 218 THR A C 1
ATOM 1740 O O . THR A 1 218 ? 15.685 4.365 -16.127 1.00 97.88 218 THR A O 1
ATOM 1743 N N . LYS A 1 219 ? 16.174 3.153 -17.943 1.00 97.31 219 LYS A N 1
ATOM 1744 C CA . LYS A 1 219 ? 15.325 2.002 -17.589 1.00 97.31 219 LYS A CA 1
ATOM 1745 C C . LYS A 1 219 ? 15.853 1.261 -16.364 1.00 97.31 219 LYS A C 1
ATOM 1747 O O . LYS A 1 219 ? 15.060 0.834 -15.527 1.00 97.31 219 LYS A O 1
ATOM 1752 N N . SER A 1 220 ? 17.171 1.173 -16.210 1.00 97.81 220 SER A N 1
ATOM 1753 C CA . SER A 1 220 ? 17.813 0.590 -15.029 1.00 97.81 220 SER A CA 1
ATOM 1754 C C . SER A 1 220 ? 17.552 1.425 -13.770 1.00 97.81 220 SER A C 1
ATOM 1756 O O . SER A 1 220 ? 17.234 0.860 -12.725 1.00 97.81 220 SER A O 1
ATOM 1758 N N . GLN A 1 221 ? 17.587 2.758 -13.871 1.00 97.44 221 GLN A N 1
ATOM 1759 C CA . GLN A 1 221 ? 17.212 3.670 -12.781 1.00 97.44 221 GLN A CA 1
ATOM 1760 C C . GLN A 1 221 ? 15.710 3.595 -12.443 1.00 97.44 221 GLN A C 1
ATOM 1762 O O . GLN A 1 221 ? 15.338 3.563 -11.271 1.00 97.44 221 GLN A O 1
ATOM 1767 N N . GLN A 1 222 ? 14.834 3.488 -13.449 1.00 97.38 222 GLN A N 1
ATOM 1768 C CA . GLN A 1 222 ? 13.395 3.261 -13.238 1.00 97.38 222 GLN A CA 1
ATOM 1769 C C . GLN A 1 222 ? 13.130 1.919 -12.524 1.00 97.38 222 GLN A C 1
ATOM 1771 O O . GLN A 1 222 ? 12.270 1.840 -11.643 1.00 97.38 222 GLN A O 1
ATOM 1776 N N . LEU A 1 223 ? 13.898 0.872 -12.843 1.00 97.19 223 LEU A N 1
ATOM 1777 C CA . LEU A 1 223 ? 13.794 -0.440 -12.200 1.00 97.19 223 LEU A CA 1
ATOM 1778 C C . LEU A 1 223 ? 14.318 -0.444 -10.753 1.00 97.19 223 LEU A C 1
ATOM 1780 O O . LEU A 1 223 ? 13.735 -1.112 -9.900 1.00 97.19 223 LEU A O 1
ATOM 1784 N N . THR A 1 224 ? 15.391 0.289 -10.435 1.00 97.12 224 THR A N 1
ATOM 1785 C CA . THR A 1 224 ? 15.874 0.391 -9.045 1.00 97.12 224 THR A CA 1
ATOM 1786 C C . THR A 1 224 ? 14.948 1.237 -8.173 1.00 97.12 224 THR A C 1
ATOM 1788 O O . THR A 1 224 ? 14.688 0.841 -7.036 1.00 97.12 224 THR A O 1
ATOM 1791 N N . ALA A 1 225 ? 14.384 2.327 -8.707 1.00 96.94 225 ALA A N 1
ATOM 1792 C CA . ALA A 1 225 ? 13.386 3.145 -8.016 1.00 96.94 225 ALA A CA 1
ATOM 1793 C C . ALA A 1 225 ? 12.119 2.338 -7.678 1.00 96.94 225 ALA A C 1
ATOM 1795 O O . ALA A 1 225 ? 11.784 2.180 -6.505 1.00 96.94 225 ALA A O 1
ATOM 1796 N N . THR A 1 226 ? 11.480 1.721 -8.678 1.00 97.19 226 THR A N 1
ATOM 1797 C CA . THR A 1 226 ? 10.262 0.908 -8.471 1.00 97.19 226 THR A CA 1
ATOM 1798 C C . THR A 1 226 ? 10.496 -0.306 -7.564 1.00 97.19 226 THR A C 1
ATOM 1800 O O . THR A 1 226 ? 9.624 -0.679 -6.778 1.00 97.19 226 THR A O 1
ATOM 1803 N N . LYS A 1 227 ? 11.696 -0.905 -7.588 1.00 98.06 227 LYS A N 1
ATOM 1804 C CA . LYS A 1 227 ? 12.081 -1.964 -6.640 1.00 98.06 227 LYS A CA 1
ATOM 1805 C C . LYS A 1 227 ? 12.225 -1.452 -5.200 1.00 98.06 227 LYS A C 1
ATOM 1807 O O . LYS A 1 227 ? 11.901 -2.189 -4.269 1.00 98.06 227 LYS A O 1
ATOM 1812 N N . HIS A 1 228 ? 12.700 -0.222 -5.001 1.00 97.00 228 HIS A N 1
ATOM 1813 C CA . HIS A 1 228 ? 12.763 0.400 -3.676 1.00 97.00 228 HIS A CA 1
ATOM 1814 C C . HIS A 1 228 ? 11.360 0.741 -3.152 1.00 97.00 228 HIS A C 1
ATOM 1816 O O . HIS A 1 228 ? 11.029 0.360 -2.030 1.00 97.00 228 HIS A O 1
ATOM 1822 N N . GLU A 1 229 ? 10.511 1.351 -3.984 1.00 97.56 229 GLU A N 1
ATOM 1823 C CA . GLU A 1 229 ? 9.099 1.632 -3.675 1.00 97.56 229 GLU A CA 1
ATOM 1824 C C . GLU A 1 229 ? 8.343 0.360 -3.260 1.00 97.56 229 GLU A C 1
ATOM 1826 O O . GLU A 1 229 ? 7.632 0.358 -2.254 1.00 97.56 229 GLU A O 1
ATOM 1831 N N . LEU A 1 230 ? 8.561 -0.753 -3.972 1.00 96.94 230 LEU A N 1
ATOM 1832 C CA . LEU A 1 230 ? 7.985 -2.056 -3.632 1.00 96.94 230 LEU A CA 1
ATOM 1833 C C . LEU A 1 230 ? 8.460 -2.582 -2.263 1.00 96.94 230 LEU A C 1
ATOM 1835 O O . LEU A 1 230 ? 7.658 -3.172 -1.541 1.00 96.94 230 LEU A O 1
ATOM 1839 N N . SER A 1 231 ? 9.722 -2.351 -1.873 1.00 97.25 231 SER A N 1
ATOM 1840 C CA . SER A 1 231 ? 10.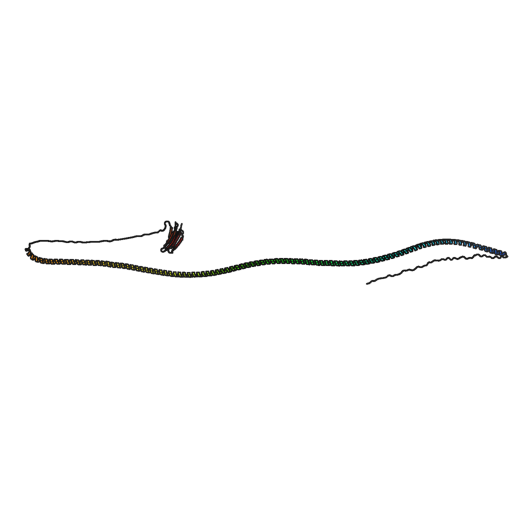224 -2.713 -0.533 1.00 97.25 231 SER A CA 1
ATOM 1841 C C . SER A 1 231 ? 9.524 -1.902 0.557 1.00 97.25 231 SER A C 1
ATOM 1843 O O . SER A 1 231 ? 8.986 -2.475 1.502 1.00 97.25 231 SER A O 1
ATOM 1845 N N . VAL A 1 232 ? 9.435 -0.579 0.380 1.00 97.25 232 VAL A N 1
ATOM 1846 C CA . VAL A 1 232 ? 8.773 0.328 1.334 1.00 97.25 232 VAL A CA 1
ATOM 1847 C C . VAL A 1 232 ? 7.280 0.000 1.467 1.00 97.25 232 VAL A C 1
ATOM 1849 O O . VAL A 1 232 ? 6.739 -0.011 2.576 1.00 97.25 232 VAL A O 1
ATOM 1852 N N . ALA A 1 233 ? 6.609 -0.341 0.363 1.00 95.56 233 ALA A N 1
ATOM 1853 C CA . ALA A 1 233 ? 5.226 -0.814 0.378 1.00 95.56 233 ALA A CA 1
ATOM 1854 C C . ALA A 1 233 ? 5.082 -2.159 1.116 1.00 95.56 233 ALA A C 1
ATOM 1856 O O . ALA A 1 233 ? 4.169 -2.322 1.927 1.00 95.56 233 ALA A O 1
ATOM 1857 N N . GLN A 1 234 ? 5.999 -3.107 0.896 1.00 97.38 234 GLN A N 1
ATOM 1858 C CA . GLN A 1 234 ? 5.995 -4.409 1.567 1.00 97.38 234 GLN A CA 1
ATOM 1859 C C . GLN A 1 234 ? 6.230 -4.280 3.083 1.00 97.38 234 GLN A C 1
ATOM 1861 O O . GLN A 1 234 ? 5.524 -4.912 3.870 1.00 97.38 234 GLN A O 1
ATOM 1866 N N . GLU A 1 235 ? 7.169 -3.432 3.505 1.00 97.06 235 GLU A N 1
ATOM 1867 C CA . GLU A 1 235 ? 7.427 -3.106 4.915 1.00 97.06 235 GLU A CA 1
ATOM 1868 C C . GLU A 1 235 ? 6.207 -2.433 5.567 1.00 97.06 235 GLU A C 1
ATOM 1870 O O . GLU A 1 235 ? 5.794 -2.811 6.668 1.00 97.06 235 GLU A O 1
ATOM 1875 N N . SER A 1 236 ? 5.555 -1.513 4.849 1.00 96.94 236 SER A N 1
ATOM 1876 C CA . SER A 1 236 ? 4.308 -0.872 5.287 1.00 96.94 236 SER A CA 1
ATOM 1877 C C . SER A 1 236 ? 3.174 -1.888 5.476 1.00 96.94 236 SER A C 1
ATOM 1879 O O . SER A 1 236 ? 2.487 -1.857 6.495 1.00 96.94 236 SER A O 1
ATOM 1881 N N . ILE A 1 237 ? 3.013 -2.847 4.556 1.00 97.00 237 ILE A N 1
ATOM 1882 C CA . ILE A 1 237 ? 2.023 -3.933 4.666 1.00 97.00 237 ILE A CA 1
ATOM 1883 C C . ILE A 1 237 ? 2.309 -4.832 5.879 1.00 97.00 237 ILE A C 1
ATOM 1885 O O . ILE A 1 237 ? 1.377 -5.207 6.594 1.00 97.00 237 ILE A O 1
ATOM 1889 N N . VAL A 1 238 ? 3.578 -5.161 6.150 1.00 97.25 238 VAL A N 1
ATOM 1890 C CA . VAL A 1 238 ? 3.971 -5.939 7.340 1.00 97.25 238 VAL A CA 1
ATOM 1891 C C . VAL A 1 238 ? 3.642 -5.176 8.629 1.00 97.25 238 VAL A C 1
ATOM 1893 O O . VAL A 1 238 ? 3.057 -5.761 9.542 1.00 97.25 238 VAL A O 1
ATOM 1896 N N . SER A 1 239 ? 3.934 -3.873 8.680 1.00 97.25 239 SER A N 1
ATOM 1897 C CA . SER A 1 239 ? 3.598 -2.997 9.811 1.00 97.25 239 SER A CA 1
ATOM 1898 C C . SER A 1 239 ? 2.083 -2.912 10.052 1.00 97.25 239 SER A C 1
ATOM 1900 O O . SER A 1 239 ? 1.608 -3.164 11.162 1.00 97.25 239 SER A O 1
ATOM 1902 N N . CYS A 1 240 ? 1.291 -2.674 8.998 1.00 95.88 240 CYS A N 1
ATOM 1903 C CA . CYS A 1 240 ? -0.171 -2.687 9.079 1.00 95.88 240 CYS A CA 1
ATOM 1904 C C . CYS A 1 240 ? -0.709 -4.039 9.571 1.00 95.88 240 CYS A C 1
ATOM 1906 O O . CYS A 1 240 ? -1.580 -4.068 10.437 1.00 95.88 240 CYS A O 1
ATOM 1908 N N . LYS A 1 241 ? -0.169 -5.162 9.077 1.00 97.31 241 LYS A N 1
ATOM 1909 C CA . LYS A 1 241 ? -0.588 -6.507 9.499 1.00 97.31 241 LYS A CA 1
ATOM 1910 C C . LYS A 1 241 ? -0.292 -6.778 10.979 1.00 97.31 241 LYS A C 1
ATOM 1912 O O . LYS A 1 241 ? -1.112 -7.410 11.643 1.00 97.31 241 LYS A O 1
ATOM 1917 N N . ALA A 1 242 ? 0.837 -6.294 11.499 1.00 95.88 242 ALA A N 1
ATOM 1918 C CA . ALA A 1 242 ? 1.166 -6.394 12.921 1.00 95.88 242 ALA A CA 1
ATOM 1919 C C . ALA A 1 242 ? 0.182 -5.588 13.790 1.00 95.88 242 ALA A C 1
ATOM 1921 O O . ALA A 1 242 ? -0.371 -6.129 14.746 1.00 95.88 242 ALA A O 1
ATOM 1922 N N . ASN A 1 243 ? -0.110 -4.339 13.405 1.00 97.50 243 ASN A N 1
ATOM 1923 C CA . ASN A 1 243 ? -1.093 -3.484 14.082 1.00 97.50 243 ASN A CA 1
ATOM 1924 C C . ASN A 1 243 ? -2.502 -4.115 14.074 1.00 97.50 243 ASN A C 1
ATOM 1926 O O . ASN A 1 243 ? -3.150 -4.177 15.115 1.00 97.50 243 ASN A O 1
ATOM 1930 N N . CYS A 1 244 ? -2.951 -4.682 12.946 1.00 95.88 244 CYS A N 1
ATOM 1931 C CA . CYS A 1 244 ? -4.216 -5.425 12.895 1.00 95.88 244 CYS A CA 1
ATOM 1932 C C . CYS A 1 244 ? -4.247 -6.585 13.906 1.00 95.88 244 CYS A C 1
ATOM 1934 O O . CYS A 1 244 ? -5.193 -6.673 14.680 1.00 95.88 244 CYS A O 1
ATOM 1936 N N . GLY A 1 245 ? -3.195 -7.410 13.979 1.00 97.69 245 GLY A N 1
ATOM 1937 C CA . GLY A 1 245 ? -3.121 -8.509 14.953 1.00 97.69 245 GLY A CA 1
ATOM 1938 C C . GLY A 1 245 ? -3.108 -8.048 16.419 1.00 97.69 245 GLY A C 1
ATOM 1939 O O . GLY A 1 245 ? -3.683 -8.707 17.289 1.00 97.69 245 GLY A O 1
ATOM 1940 N N . GLU A 1 246 ? -2.509 -6.890 16.709 1.00 97.38 246 GLU A N 1
ATOM 1941 C CA . GLU A 1 246 ? -2.586 -6.252 18.029 1.00 97.38 246 GLU A CA 1
ATOM 1942 C C . GLU A 1 246 ? -4.021 -5.789 18.344 1.00 97.38 246 GLU A C 1
ATOM 1944 O O . GLU A 1 246 ? -4.518 -5.998 19.452 1.00 97.38 246 GLU A O 1
ATOM 1949 N N . LYS A 1 247 ? -4.723 -5.207 17.364 1.00 96.88 247 LYS A N 1
ATOM 1950 C CA . LYS A 1 247 ? -6.109 -4.739 17.519 1.00 96.88 247 LYS A CA 1
ATOM 1951 C C . LYS A 1 247 ? -7.100 -5.899 17.633 1.00 96.88 247 LYS A C 1
ATOM 1953 O O . LYS A 1 247 ? -7.968 -5.839 18.499 1.00 96.88 247 LYS A O 1
ATOM 1958 N N . ASP A 1 248 ? -6.915 -6.988 16.890 1.00 97.81 248 ASP A N 1
ATOM 1959 C CA . ASP A 1 248 ? -7.671 -8.234 17.069 1.00 97.81 248 ASP A CA 1
ATOM 1960 C C . ASP A 1 248 ? -7.458 -8.808 18.480 1.00 97.81 248 ASP A C 1
ATOM 1962 O O . ASP A 1 248 ? -8.409 -9.213 19.152 1.00 97.81 248 ASP A O 1
ATOM 1966 N N . SER A 1 249 ? -6.220 -8.788 18.984 1.00 96.44 249 SER A N 1
ATOM 1967 C CA . SER A 1 249 ? -5.906 -9.208 20.359 1.00 96.44 249 SER A CA 1
ATOM 1968 C C . SER A 1 249 ? -6.592 -8.313 21.402 1.00 96.44 249 SER A C 1
ATOM 1970 O O . SER A 1 249 ? -7.165 -8.812 22.373 1.00 96.44 249 SER A O 1
ATOM 1972 N N . GLN A 1 250 ? -6.609 -6.996 21.174 1.00 97.81 250 GLN A N 1
ATOM 1973 C CA . GLN A 1 250 ? -7.284 -6.013 22.026 1.00 97.81 250 GLN A CA 1
ATOM 1974 C C . GLN A 1 250 ? -8.817 -6.192 22.024 1.00 97.81 250 GLN A C 1
ATOM 1976 O O . GLN A 1 250 ? -9.440 -6.148 23.085 1.00 97.81 250 GLN A O 1
ATOM 1981 N N . ILE A 1 251 ? -9.427 -6.459 20.863 1.00 97.44 251 ILE A N 1
ATOM 1982 C CA . ILE A 1 251 ? -10.865 -6.747 20.713 1.00 97.44 251 ILE A CA 1
ATOM 1983 C C . ILE A 1 251 ? -11.248 -8.038 21.447 1.00 97.44 251 ILE A C 1
ATOM 1985 O O . ILE A 1 251 ? -12.251 -8.069 22.165 1.00 97.44 251 ILE A O 1
ATOM 1989 N N . ASN A 1 252 ? -10.440 -9.094 21.319 1.00 97.19 252 ASN A N 1
ATOM 1990 C CA . ASN A 1 252 ? -10.655 -10.355 22.029 1.00 97.19 252 ASN A CA 1
ATOM 1991 C C . ASN A 1 252 ? -10.595 -10.168 23.555 1.00 97.19 252 ASN A C 1
ATOM 1993 O O . ASN A 1 252 ? -11.475 -10.656 24.267 1.00 97.19 252 ASN A O 1
ATOM 1997 N N . ALA A 1 253 ? -9.617 -9.408 24.062 1.00 97.44 253 ALA A N 1
ATOM 1998 C CA . ALA A 1 253 ? -9.510 -9.093 25.488 1.00 97.44 253 ALA A CA 1
ATOM 1999 C C . ALA A 1 253 ? -10.727 -8.300 26.007 1.00 97.44 253 ALA A C 1
ATOM 2001 O O . ALA A 1 253 ? -11.320 -8.675 27.020 1.00 97.44 253 ALA A O 1
ATOM 2002 N N . LEU A 1 254 ? -11.156 -7.256 25.287 1.00 97.69 254 LEU A N 1
ATOM 2003 C CA . LEU A 1 254 ? -12.344 -6.464 25.639 1.00 97.69 254 LEU A CA 1
ATOM 2004 C C . LEU A 1 254 ? -13.631 -7.303 25.610 1.00 97.69 254 LEU A C 1
ATOM 2006 O O . LEU A 1 254 ? -14.498 -7.143 26.468 1.00 97.69 254 LEU A O 1
ATOM 2010 N N . THR A 1 255 ? -13.739 -8.248 24.675 1.00 97.88 255 THR A N 1
ATOM 2011 C CA . THR A 1 255 ? -14.890 -9.156 24.565 1.00 97.88 255 THR A CA 1
ATOM 2012 C C . THR A 1 255 ? -14.950 -10.131 25.747 1.00 97.88 255 THR A C 1
ATOM 2014 O O . THR A 1 255 ? -16.025 -10.367 26.298 1.00 97.88 255 THR A O 1
ATOM 2017 N N . GLN A 1 256 ? -13.805 -10.647 26.209 1.00 97.31 256 GLN A N 1
ATOM 2018 C CA . GLN A 1 256 ? -13.731 -11.469 27.425 1.00 97.31 256 GLN A CA 1
ATOM 2019 C C . GLN A 1 256 ? -14.043 -10.663 28.696 1.00 97.31 256 GLN A C 1
ATOM 2021 O O . GLN A 1 256 ? -14.740 -11.164 29.583 1.00 97.31 256 GLN A O 1
ATOM 2026 N N . GLN A 1 257 ? -13.591 -9.407 28.779 1.00 97.56 257 GLN A N 1
ATOM 2027 C CA . GLN A 1 257 ? -13.936 -8.502 29.882 1.00 97.56 257 GLN A CA 1
ATOM 2028 C C . GLN A 1 257 ? -15.444 -8.217 29.923 1.00 97.56 257 GLN A C 1
ATOM 2030 O O . GLN A 1 257 ? -16.056 -8.374 30.977 1.00 97.56 257 GLN A O 1
ATOM 2035 N N . LEU A 1 258 ? -16.067 -7.901 28.782 1.00 97.38 258 LEU A N 1
ATOM 2036 C CA . LEU A 1 258 ? -17.514 -7.681 28.679 1.00 97.38 258 LEU A CA 1
ATOM 2037 C C . LEU A 1 258 ? -18.319 -8.942 29.039 1.00 97.38 258 LEU A C 1
ATOM 2039 O O . LEU A 1 258 ? -19.284 -8.865 29.796 1.00 97.38 258 LEU A O 1
ATOM 2043 N N . ALA A 1 259 ? -17.901 -10.118 28.563 1.00 96.50 259 ALA A N 1
ATOM 2044 C CA . ALA A 1 259 ? -18.530 -11.389 28.928 1.00 96.50 259 ALA A CA 1
ATOM 2045 C C . ALA A 1 259 ? -18.417 -11.695 30.435 1.00 96.50 259 ALA A C 1
ATOM 2047 O O . ALA A 1 259 ? -19.326 -12.288 31.014 1.00 96.50 259 ALA A O 1
ATOM 2048 N N . THR A 1 260 ? -17.323 -11.277 31.078 1.00 96.75 260 THR A N 1
ATOM 2049 C CA . THR A 1 260 ? -17.127 -11.413 32.529 1.00 96.75 260 THR A CA 1
ATOM 2050 C C . THR A 1 260 ? -18.007 -10.427 33.299 1.00 96.75 260 THR A C 1
ATOM 2052 O O . THR A 1 260 ? -18.723 -10.845 34.203 1.00 96.75 260 THR A O 1
ATOM 2055 N N . ALA A 1 261 ? -18.035 -9.155 32.890 1.00 96.69 261 ALA A N 1
ATOM 2056 C CA . ALA A 1 261 ? -18.891 -8.126 33.481 1.00 96.69 261 ALA A CA 1
ATOM 2057 C C . ALA A 1 261 ? -20.387 -8.476 33.381 1.00 96.69 261 ALA A C 1
ATOM 2059 O O . ALA A 1 261 ? -21.140 -8.272 34.327 1.00 96.69 261 ALA A O 1
ATOM 2060 N N . ASN A 1 262 ? -20.823 -9.069 32.266 1.00 97.12 262 ASN A N 1
ATOM 2061 C CA . ASN A 1 262 ? -22.207 -9.517 32.108 1.00 97.12 262 ASN A CA 1
ATOM 2062 C C . ASN A 1 262 ? -22.562 -10.678 33.056 1.00 97.12 262 ASN A C 1
ATOM 2064 O O . ASN A 1 262 ? -23.682 -10.713 33.569 1.00 97.12 262 ASN A O 1
ATOM 2068 N N . ARG A 1 263 ? -21.627 -11.601 33.338 1.00 96.50 263 ARG A N 1
ATOM 2069 C CA . ARG A 1 263 ? -21.831 -12.654 34.353 1.00 96.50 263 ARG A CA 1
ATOM 2070 C C . ARG A 1 263 ? -21.959 -12.058 35.749 1.00 96.50 263 ARG A C 1
ATOM 2072 O O . ARG A 1 263 ? -22.977 -12.288 36.392 1.00 96.50 263 ARG A O 1
ATOM 2079 N N . THR A 1 264 ? -21.005 -11.225 36.169 1.00 97.19 264 THR A N 1
ATOM 2080 C CA . THR A 1 264 ? -21.046 -10.611 37.506 1.00 97.19 264 THR A CA 1
ATOM 2081 C C . THR A 1 264 ? -22.269 -9.716 37.691 1.00 97.19 264 THR A C 1
ATOM 2083 O O . THR A 1 264 ? -22.864 -9.719 38.763 1.00 97.19 264 THR A O 1
ATOM 2086 N N . ASN A 1 265 ? -22.726 -9.013 36.650 1.00 97.00 265 ASN A N 1
ATOM 2087 C CA . ASN A 1 265 ? -23.965 -8.236 36.714 1.00 97.00 265 ASN A CA 1
ATOM 2088 C C . ASN A 1 265 ? -25.211 -9.136 36.861 1.00 97.00 265 ASN A C 1
ATOM 2090 O O . ASN A 1 265 ? -26.110 -8.812 37.628 1.00 97.00 265 ASN A O 1
ATOM 2094 N N . THR A 1 266 ? -25.237 -10.300 36.198 1.00 96.81 266 THR A N 1
ATOM 2095 C CA . THR A 1 266 ? -26.310 -11.308 36.354 1.00 96.81 266 THR A CA 1
ATOM 2096 C C . THR A 1 266 ? -26.321 -11.907 37.767 1.00 96.81 266 THR A C 1
ATOM 2098 O O . THR A 1 266 ? -27.382 -12.061 38.371 1.00 96.81 266 THR A O 1
ATOM 2101 N N . GLU A 1 267 ? -25.143 -12.203 38.321 1.00 97.06 267 GLU A N 1
ATOM 2102 C CA . GLU A 1 267 ? -24.961 -12.693 39.695 1.00 97.06 267 GLU A CA 1
ATOM 2103 C C . GLU A 1 267 ? -25.404 -11.644 40.733 1.00 97.06 267 GLU A C 1
ATOM 2105 O O . GLU A 1 267 ? -26.090 -11.978 41.701 1.00 97.06 267 GLU A O 1
ATOM 2110 N N . ILE A 1 268 ? -25.083 -10.364 40.502 1.00 97.50 268 ILE A N 1
ATOM 2111 C CA . ILE A 1 268 ? -25.535 -9.238 41.331 1.00 97.50 268 ILE A CA 1
ATOM 2112 C C . ILE A 1 268 ? -27.059 -9.082 41.266 1.00 97.50 268 ILE A C 1
ATOM 2114 O O . ILE A 1 268 ? -27.676 -8.930 42.318 1.00 97.50 268 ILE A O 1
ATOM 2118 N N . SER A 1 269 ? -27.684 -9.171 40.084 1.00 97.44 269 SER A N 1
ATOM 2119 C CA . SER A 1 269 ? -29.150 -9.139 39.959 1.00 97.44 269 SER A CA 1
ATOM 2120 C C . SER A 1 269 ? -29.818 -10.274 40.739 1.00 97.44 269 SER A C 1
ATOM 2122 O O . SER A 1 269 ? -30.682 -10.001 41.564 1.00 97.44 269 SER A O 1
ATOM 2124 N N . ALA A 1 270 ? -29.362 -11.521 40.579 1.00 96.25 270 ALA A N 1
ATOM 2125 C CA . ALA A 1 270 ? -29.923 -12.662 41.309 1.00 96.25 270 ALA A CA 1
ATOM 2126 C C . ALA A 1 270 ? -29.738 -12.550 42.839 1.00 96.25 270 ALA A C 1
ATOM 2128 O O . ALA A 1 270 ? -30.603 -12.964 43.615 1.00 96.25 270 ALA A O 1
ATOM 2129 N N . SER A 1 271 ? -28.623 -11.963 43.287 1.00 97.62 271 SER A N 1
ATOM 2130 C CA . SER A 1 271 ? -28.388 -11.641 44.700 1.00 97.62 271 SER A CA 1
ATOM 2131 C C . SER A 1 271 ? -29.347 -10.555 45.204 1.00 97.62 271 SER A C 1
ATOM 2133 O O . SER A 1 271 ? -29.932 -10.691 46.280 1.00 97.62 271 SER A O 1
ATOM 2135 N N . LEU A 1 272 ? -29.571 -9.506 44.406 1.00 97.12 272 LEU A N 1
ATOM 2136 C CA . LEU A 1 272 ? -30.489 -8.414 44.724 1.00 97.12 272 LEU A CA 1
ATOM 2137 C C . LEU A 1 272 ? -31.943 -8.901 44.794 1.00 97.12 272 LEU A C 1
ATOM 2139 O O . LEU A 1 272 ? -32.614 -8.595 45.774 1.00 97.12 272 LEU A O 1
ATOM 2143 N N . ASP A 1 273 ? -32.391 -9.736 43.853 1.00 97.62 273 ASP A N 1
ATOM 2144 C CA . ASP A 1 273 ? -33.720 -10.367 43.883 1.00 97.62 273 ASP A CA 1
ATOM 2145 C C . ASP A 1 273 ? -33.920 -11.203 45.162 1.00 97.62 273 ASP A C 1
ATOM 2147 O O . ASP A 1 273 ? -34.951 -11.106 45.833 1.00 97.62 273 ASP A O 1
ATOM 2151 N N . SER A 1 274 ? -32.902 -11.981 45.556 1.00 98.06 274 SER A N 1
ATOM 2152 C CA . SER A 1 274 ? -32.904 -12.763 46.801 1.00 98.06 274 SER A CA 1
ATOM 2153 C C . SER A 1 274 ? -32.998 -11.879 48.052 1.00 98.06 274 SER A C 1
ATOM 2155 O O . SER A 1 274 ? -33.769 -12.176 48.969 1.00 98.06 274 SER A O 1
ATOM 2157 N N . ILE A 1 275 ? -32.262 -10.764 48.093 1.00 97.31 275 ILE A N 1
ATOM 2158 C CA . ILE A 1 275 ? -32.320 -9.788 49.191 1.00 97.31 275 ILE A CA 1
ATOM 2159 C C . ILE A 1 275 ? -33.689 -9.091 49.224 1.00 97.31 275 ILE A C 1
ATOM 2161 O O . ILE A 1 275 ? -34.263 -8.923 50.301 1.00 97.31 275 ILE A O 1
ATOM 2165 N N . THR A 1 276 ? -34.265 -8.743 48.071 1.00 98.00 276 THR A N 1
ATOM 2166 C CA . THR A 1 276 ? -35.606 -8.147 47.969 1.00 98.00 276 THR A CA 1
ATOM 2167 C C . THR A 1 276 ? -36.697 -9.109 48.446 1.00 98.00 276 THR A C 1
ATOM 2169 O O . THR A 1 276 ? -37.604 -8.692 49.171 1.00 98.00 276 THR A O 1
ATOM 2172 N N . ALA A 1 277 ? -36.596 -10.403 48.129 1.00 96.00 277 ALA A N 1
ATOM 2173 C CA . ALA A 1 277 ? -37.500 -11.428 48.650 1.00 96.00 277 ALA A CA 1
ATOM 2174 C C . ALA A 1 277 ? -37.375 -11.584 50.180 1.00 96.00 277 ALA A C 1
ATOM 2176 O O . ALA A 1 277 ? -38.387 -11.618 50.884 1.00 96.00 277 ALA A O 1
ATOM 2177 N N . GLN A 1 278 ? -36.147 -11.601 50.716 1.00 97.69 278 GLN A N 1
ATOM 2178 C CA . GLN A 1 278 ? -35.897 -11.652 52.165 1.00 97.69 278 GLN A CA 1
ATOM 2179 C C . GLN A 1 278 ? -36.446 -10.418 52.898 1.00 97.69 278 GLN A C 1
ATOM 2181 O O . GLN A 1 278 ? -37.102 -10.562 53.929 1.00 97.69 278 GLN A O 1
ATOM 2186 N N . LEU A 1 279 ? -36.239 -9.217 52.349 1.00 96.75 279 LEU A N 1
ATOM 2187 C CA . LEU A 1 279 ? -36.779 -7.967 52.889 1.00 96.75 279 LEU A CA 1
ATOM 2188 C C . LEU A 1 279 ? -38.315 -7.959 52.870 1.00 96.75 279 LEU A C 1
ATOM 2190 O O . LEU A 1 279 ? -38.938 -7.559 53.849 1.00 96.75 279 LEU A O 1
ATOM 2194 N N . THR A 1 280 ? -38.929 -8.452 51.792 1.00 96.88 280 THR A N 1
ATOM 2195 C CA . THR A 1 280 ? -40.393 -8.579 51.681 1.00 96.88 280 THR A CA 1
ATOM 2196 C C . THR A 1 280 ? -40.947 -9.528 52.747 1.00 96.88 280 THR A C 1
ATOM 2198 O O . THR A 1 280 ? -41.899 -9.179 53.441 1.00 96.88 280 THR A O 1
ATOM 2201 N N . SER A 1 281 ? -40.302 -10.683 52.945 1.00 97.56 281 SER A N 1
ATOM 2202 C CA . SER A 1 281 ? -40.651 -11.645 53.999 1.00 97.56 281 SER A CA 1
ATOM 2203 C C . SER A 1 281 ? -40.535 -11.034 55.404 1.00 97.56 281 SER A C 1
ATOM 2205 O O . SER A 1 281 ? -41.469 -11.118 56.200 1.00 97.56 281 SER A O 1
ATOM 2207 N N . LYS A 1 282 ? -39.438 -10.318 55.694 1.00 96.62 282 LYS A N 1
ATOM 2208 C CA . LYS A 1 282 ? -39.252 -9.644 56.989 1.00 96.62 282 LYS A CA 1
ATOM 2209 C C . LYS A 1 282 ? -40.223 -8.485 57.222 1.00 96.62 282 LYS A C 1
ATOM 2211 O O . LYS A 1 282 ? -40.653 -8.292 58.355 1.00 96.62 282 LYS A O 1
ATOM 2216 N N . ASN A 1 283 ? -40.626 -7.760 56.181 1.00 97.38 283 ASN A N 1
ATOM 2217 C CA . ASN A 1 283 ? -41.674 -6.743 56.293 1.00 97.38 283 ASN A CA 1
ATOM 2218 C C . ASN A 1 283 ? -43.047 -7.363 56.611 1.00 97.38 283 ASN A C 1
ATOM 2220 O O . ASN A 1 283 ? -43.791 -6.786 57.403 1.00 97.38 283 ASN A O 1
ATOM 2224 N N . GLN A 1 284 ? -43.366 -8.542 56.060 1.00 96.62 284 GLN A N 1
ATOM 2225 C CA . GLN A 1 284 ? -44.582 -9.279 56.427 1.00 96.62 284 GLN A CA 1
ATOM 2226 C C . GLN A 1 284 ? -44.529 -9.754 57.887 1.00 96.62 284 GLN A C 1
ATOM 2228 O O . GLN A 1 284 ? -45.459 -9.499 58.642 1.00 96.62 284 GLN A O 1
ATOM 2233 N N . GLU A 1 285 ? -43.409 -10.339 58.321 1.00 97.50 285 GLU A N 1
ATOM 2234 C CA . GLU A 1 285 ? -43.194 -10.765 59.713 1.00 97.50 285 GLU A CA 1
ATOM 2235 C C . GLU A 1 285 ? -43.359 -9.597 60.707 1.00 97.50 285 GLU A C 1
ATOM 2237 O O . GLU A 1 285 ? -44.000 -9.745 61.747 1.00 97.50 285 GLU A O 1
ATOM 2242 N N . VAL A 1 286 ? -42.861 -8.401 60.367 1.00 96.62 286 VAL A N 1
ATOM 2243 C CA . VAL A 1 286 ? -43.070 -7.176 61.161 1.00 96.62 286 VAL A CA 1
ATOM 2244 C C . VAL A 1 286 ? -44.543 -6.740 61.179 1.00 96.62 286 VAL A C 1
ATOM 2246 O O . VAL A 1 286 ? -45.029 -6.307 62.227 1.00 96.62 286 VAL A O 1
ATOM 2249 N N . ALA A 1 287 ? -45.276 -6.867 60.069 1.00 96.31 287 ALA A N 1
ATOM 2250 C CA . ALA A 1 287 ? -46.708 -6.563 60.018 1.00 96.31 287 ALA A CA 1
ATOM 2251 C C . ALA A 1 287 ? -47.531 -7.538 60.882 1.00 96.31 287 ALA A C 1
ATOM 2253 O O . ALA A 1 287 ? -48.358 -7.098 61.684 1.00 96.31 287 ALA A O 1
ATOM 2254 N N . ASP A 1 288 ? -47.242 -8.838 60.797 1.00 97.00 288 ASP A N 1
ATOM 2255 C CA . ASP A 1 288 ? -47.907 -9.899 61.563 1.00 97.00 288 ASP A CA 1
ATOM 2256 C C . ASP A 1 288 ? -47.646 -9.751 63.076 1.00 97.00 288 ASP A C 1
ATOM 2258 O O . ASP A 1 288 ? -48.566 -9.859 63.898 1.00 97.00 288 ASP A O 1
ATOM 2262 N N . LEU A 1 289 ? -46.407 -9.418 63.463 1.00 97.31 289 LEU A N 1
ATOM 2263 C CA . LEU A 1 289 ? -46.041 -9.087 64.845 1.00 97.31 289 LEU A CA 1
ATOM 2264 C C . LEU A 1 289 ? -46.738 -7.810 65.337 1.00 97.31 289 LEU A C 1
ATOM 2266 O O . LEU A 1 289 ? -47.225 -7.775 66.467 1.00 97.31 289 LEU A O 1
ATOM 2270 N N . THR A 1 290 ? -46.850 -6.781 64.491 1.00 97.31 290 THR A N 1
ATOM 2271 C CA . THR A 1 290 ? -47.560 -5.531 64.820 1.00 97.31 290 THR A CA 1
ATOM 2272 C C . THR A 1 290 ? -49.056 -5.780 65.033 1.00 97.31 290 THR A C 1
ATOM 2274 O O . THR A 1 290 ? -49.640 -5.282 65.998 1.00 97.31 290 THR A O 1
ATOM 2277 N N . GLN A 1 291 ? -49.687 -6.601 64.188 1.00 97.12 291 GLN A N 1
ATOM 2278 C CA . GLN A 1 291 ? -51.076 -7.025 64.373 1.00 97.12 291 GLN A CA 1
ATOM 2279 C C . GLN A 1 291 ? -51.252 -7.816 65.680 1.00 97.12 291 GLN A C 1
ATOM 2281 O O . GLN A 1 291 ? -52.176 -7.534 66.445 1.00 97.12 291 GLN A O 1
ATOM 2286 N N . SER A 1 292 ? -50.345 -8.752 65.967 1.00 97.12 292 SER A N 1
ATOM 2287 C CA . SER A 1 292 ? -50.361 -9.564 67.193 1.00 97.12 292 SER A CA 1
ATOM 2288 C C . SER A 1 292 ? -50.219 -8.704 68.458 1.00 97.12 292 SER A C 1
ATOM 2290 O O . SER A 1 292 ? -50.965 -8.880 69.421 1.00 97.12 292 SER A O 1
ATOM 2292 N N . LEU A 1 293 ? -49.325 -7.708 68.438 1.00 96.44 293 LEU A N 1
ATOM 2293 C CA . LEU A 1 293 ? -49.149 -6.740 69.525 1.00 96.44 293 LEU A CA 1
ATOM 2294 C C . LEU A 1 293 ? -50.415 -5.899 69.758 1.00 96.44 293 LEU A C 1
ATOM 2296 O O . LEU A 1 293 ? -50.822 -5.693 70.901 1.00 96.44 293 LEU A O 1
ATOM 2300 N N . ASN A 1 294 ? -51.084 -5.459 68.691 1.00 96.31 294 ASN A N 1
ATOM 2301 C CA . ASN A 1 294 ? -52.339 -4.708 68.797 1.00 96.31 294 ASN A CA 1
ATOM 2302 C C . ASN A 1 294 ? -53.489 -5.558 69.370 1.00 96.31 294 ASN A C 1
ATOM 2304 O O . ASN A 1 294 ? -54.288 -5.057 70.166 1.00 96.31 294 ASN A O 1
ATOM 2308 N N . GLN A 1 295 ? -53.552 -6.851 69.036 1.00 96.44 295 GLN A N 1
ATOM 2309 C CA . GLN A 1 295 ? -54.506 -7.796 69.633 1.00 96.44 295 GLN A CA 1
ATOM 2310 C C . GLN A 1 295 ? -54.221 -8.026 71.129 1.00 96.44 295 GLN A C 1
ATOM 2312 O O . GLN A 1 295 ? -55.148 -8.016 71.945 1.00 96.44 295 GLN A O 1
ATOM 2317 N N . ALA A 1 296 ? -52.946 -8.157 71.510 1.00 95.38 296 ALA A N 1
ATOM 2318 C CA . ALA A 1 296 ? -52.526 -8.274 72.907 1.00 95.38 296 ALA A CA 1
ATOM 2319 C C . ALA A 1 296 ? -52.861 -7.013 73.723 1.00 95.38 296 ALA A C 1
ATOM 2321 O O . ALA A 1 296 ? -53.476 -7.120 74.783 1.00 95.38 296 ALA A O 1
ATOM 2322 N N . ASN A 1 297 ? -52.557 -5.818 73.204 1.00 97.06 297 ASN A N 1
ATOM 2323 C CA . ASN A 1 297 ? -52.903 -4.541 73.843 1.00 97.06 297 ASN A CA 1
ATOM 2324 C C . ASN A 1 297 ? -54.422 -4.354 73.997 1.00 97.06 297 ASN A C 1
ATOM 2326 O O . ASN A 1 297 ? -54.886 -3.873 75.034 1.00 97.06 297 ASN A O 1
ATOM 2330 N N . SER A 1 298 ? -55.208 -4.776 73.001 1.00 96.31 298 SER A N 1
ATOM 2331 C CA . SER A 1 298 ? -56.676 -4.749 73.080 1.00 96.31 298 SER A CA 1
ATOM 2332 C C . SER A 1 298 ? -57.182 -5.659 74.205 1.00 96.31 298 SER A C 1
ATOM 2334 O O . SER A 1 298 ? -57.965 -5.233 75.051 1.00 96.31 298 SER A O 1
ATOM 2336 N N . SER A 1 299 ? -56.652 -6.883 74.272 1.00 96.88 299 SER A N 1
ATOM 2337 C CA . SER A 1 299 ? -56.980 -7.873 75.307 1.00 96.88 299 SER A CA 1
ATOM 2338 C C . SER A 1 299 ? -56.585 -7.401 76.712 1.00 96.88 299 SER A C 1
ATOM 2340 O O . SER A 1 299 ? -57.372 -7.528 77.649 1.00 96.88 299 SER A O 1
ATOM 2342 N N . LEU A 1 300 ? -55.400 -6.797 76.858 1.00 96.88 300 LEU A N 1
ATOM 2343 C CA . LEU A 1 300 ? -54.927 -6.189 78.106 1.00 96.88 300 LEU A CA 1
ATOM 2344 C C . LEU A 1 300 ? -55.824 -5.020 78.543 1.00 96.88 300 LEU A C 1
ATOM 2346 O O . LEU A 1 300 ? -56.145 -4.896 79.721 1.00 96.88 300 LEU A O 1
ATOM 2350 N N . THR A 1 301 ? -56.289 -4.198 77.598 1.00 96.00 301 THR A N 1
ATOM 2351 C CA . THR A 1 301 ? -57.233 -3.103 77.876 1.00 96.00 301 THR A CA 1
ATOM 2352 C C . THR A 1 301 ? -58.565 -3.639 78.410 1.00 96.00 301 THR A C 1
ATOM 2354 O O . THR A 1 301 ? -59.056 -3.149 79.427 1.00 96.00 301 THR A O 1
ATOM 2357 N N . THR A 1 302 ? -59.122 -4.686 77.791 1.00 95.94 302 THR A N 1
ATOM 2358 C CA . THR A 1 302 ? -60.338 -5.364 78.280 1.00 95.94 302 THR A CA 1
ATOM 2359 C C . THR A 1 302 ? -60.126 -6.021 79.649 1.00 95.94 302 THR A C 1
ATOM 2361 O O . THR A 1 302 ? -60.997 -5.929 80.517 1.00 95.94 302 THR A O 1
ATOM 2364 N N . ALA A 1 303 ? -58.964 -6.637 79.889 1.00 94.75 303 ALA A N 1
ATOM 2365 C CA . ALA A 1 303 ? -58.614 -7.207 81.190 1.00 94.75 303 ALA A CA 1
ATOM 2366 C C . ALA A 1 303 ? -58.540 -6.127 82.283 1.00 94.75 303 ALA A C 1
ATOM 2368 O O . ALA A 1 303 ? -59.161 -6.283 83.331 1.00 94.75 303 ALA A O 1
ATOM 2369 N N . ASN A 1 304 ? -57.884 -4.995 82.013 1.00 96.31 304 ASN A N 1
ATOM 2370 C CA . ASN A 1 304 ? -57.797 -3.866 82.942 1.00 96.31 304 ASN A CA 1
ATOM 2371 C C . ASN A 1 304 ? -59.175 -3.240 83.228 1.00 96.31 304 ASN A C 1
ATOM 2373 O O . ASN A 1 304 ? -59.485 -2.950 84.380 1.00 96.31 304 ASN A O 1
ATOM 2377 N N . GLN A 1 305 ? -60.043 -3.101 82.219 1.00 95.88 305 GLN A N 1
ATOM 2378 C CA . GLN A 1 305 ? -61.439 -2.684 82.427 1.00 95.88 305 GLN A CA 1
ATOM 2379 C C . GLN A 1 305 ? -62.208 -3.675 83.318 1.00 95.88 305 GLN A C 1
ATOM 2381 O O . GLN A 1 305 ? -62.958 -3.259 84.200 1.00 95.88 305 GLN A O 1
ATOM 2386 N N . THR A 1 306 ? -61.986 -4.979 83.132 1.00 95.94 306 THR A N 1
ATOM 2387 C CA . THR A 1 306 ? -62.593 -6.039 83.956 1.00 95.94 306 THR A CA 1
ATOM 2388 C C . THR A 1 306 ? -62.074 -6.012 85.398 1.00 95.94 306 THR A C 1
ATOM 2390 O O . THR A 1 306 ? -62.839 -6.273 86.324 1.00 95.94 306 THR A O 1
ATOM 2393 N N . ILE A 1 307 ? -60.796 -5.674 85.605 1.00 95.56 307 ILE A N 1
ATOM 2394 C CA . ILE A 1 307 ? -60.199 -5.480 86.935 1.00 95.56 307 ILE A CA 1
ATOM 2395 C C . ILE A 1 307 ? -60.864 -4.287 87.631 1.00 95.56 307 ILE A C 1
ATOM 2397 O O . ILE A 1 307 ? -61.477 -4.485 88.669 1.00 95.56 307 ILE A O 1
ATOM 2401 N N . VAL A 1 308 ? -60.918 -3.106 87.003 1.00 95.56 308 VAL A N 1
ATOM 2402 C CA . VAL A 1 308 ? -61.573 -1.910 87.581 1.00 95.56 308 VAL A CA 1
ATOM 2403 C C . VAL A 1 308 ? -63.063 -2.146 87.905 1.00 95.56 308 VAL A C 1
ATOM 2405 O O . VAL A 1 308 ? -63.576 -1.663 88.919 1.00 95.56 308 VAL A O 1
ATOM 2408 N N . GLN A 1 309 ? -63.777 -2.928 87.086 1.00 95.38 309 GLN A N 1
ATOM 2409 C CA . GLN A 1 309 ? -65.152 -3.358 87.389 1.00 95.38 309 GLN A CA 1
ATOM 2410 C C . GLN A 1 309 ? -65.229 -4.293 88.608 1.00 95.38 309 GLN A C 1
ATOM 2412 O O . GLN A 1 309 ? -66.153 -4.181 89.415 1.00 95.38 309 GLN A O 1
ATOM 2417 N N . LYS A 1 310 ? -64.262 -5.201 88.780 1.00 95.25 310 LYS A N 1
ATOM 2418 C CA . LYS A 1 310 ? -64.172 -6.042 89.979 1.00 95.25 310 LYS A CA 1
ATOM 2419 C C . LYS A 1 310 ? -63.781 -5.239 91.212 1.00 95.25 310 LYS A C 1
ATOM 2421 O O . LYS A 1 310 ? -64.428 -5.422 92.232 1.00 95.25 310 LYS A O 1
ATOM 2426 N N . ASP A 1 311 ? -62.828 -4.319 91.117 1.00 96.25 311 ASP A N 1
ATOM 2427 C CA . ASP A 1 311 ? -62.376 -3.494 92.242 1.00 96.25 311 ASP A CA 1
ATOM 2428 C C . ASP A 1 311 ? -63.510 -2.600 92.768 1.00 96.25 311 ASP A C 1
ATOM 2430 O O . ASP A 1 311 ? -63.760 -2.545 93.968 1.00 96.25 311 ASP A O 1
ATOM 2434 N N . SER A 1 312 ? -64.288 -1.979 91.873 1.00 94.62 312 SER A N 1
ATOM 2435 C CA . SER A 1 312 ? -65.496 -1.228 92.260 1.00 94.62 312 SER A CA 1
ATOM 2436 C C . SER A 1 312 ? -66.607 -2.120 92.839 1.00 94.62 312 SER A C 1
ATOM 2438 O O . SER A 1 312 ? -67.329 -1.697 93.745 1.00 94.62 312 SER A O 1
ATOM 2440 N N . THR A 1 313 ? -66.713 -3.377 92.394 1.00 94.62 313 THR A N 1
ATOM 2441 C CA . THR A 1 313 ? -67.609 -4.374 93.010 1.00 94.62 313 THR A CA 1
ATOM 2442 C C . THR A 1 313 ? -67.120 -4.777 94.408 1.00 94.62 313 THR A C 1
ATOM 2444 O O . THR A 1 313 ? -67.927 -4.858 95.331 1.00 94.62 313 THR A O 1
ATOM 2447 N N . ILE A 1 314 ? -65.811 -4.977 94.588 1.00 94.56 314 ILE A N 1
ATOM 2448 C CA . ILE A 1 314 ? -65.171 -5.307 95.869 1.00 94.56 314 ILE A CA 1
ATOM 2449 C C . ILE A 1 314 ? -65.379 -4.163 96.862 1.00 94.56 314 ILE A C 1
ATOM 2451 O O . ILE A 1 314 ? -65.966 -4.406 97.907 1.00 94.56 314 ILE A O 1
ATOM 2455 N N . ALA A 1 315 ? -65.059 -2.917 96.500 1.00 92.94 315 ALA A N 1
ATOM 2456 C CA . ALA A 1 315 ? -65.304 -1.745 97.346 1.00 92.94 315 ALA A CA 1
ATOM 2457 C C . ALA A 1 315 ? -66.787 -1.599 97.755 1.00 92.94 315 ALA A C 1
ATOM 2459 O O . ALA A 1 315 ? -67.096 -1.216 98.884 1.00 92.94 315 ALA A O 1
ATOM 2460 N N . THR A 1 316 ? -67.725 -1.950 96.866 1.00 94.00 316 THR A N 1
ATOM 2461 C CA . THR A 1 316 ? -69.166 -1.961 97.185 1.00 94.00 316 THR A CA 1
ATOM 2462 C C . THR A 1 316 ? -69.520 -3.062 98.196 1.00 94.00 316 THR A C 1
ATOM 2464 O O . THR A 1 316 ? -70.318 -2.835 99.110 1.00 94.00 316 THR A O 1
ATOM 2467 N N . LEU A 1 317 ? -68.919 -4.249 98.069 1.00 94.06 317 LEU A N 1
ATOM 2468 C CA . LEU A 1 317 ? -69.089 -5.359 99.013 1.00 94.06 317 LEU A CA 1
ATOM 2469 C C . LEU A 1 317 ? -68.408 -5.084 100.362 1.00 94.06 317 LEU A C 1
ATOM 2471 O O . LEU A 1 317 ? -68.979 -5.421 101.392 1.00 94.06 317 LEU A O 1
ATOM 2475 N N . GLU A 1 318 ? -67.246 -4.434 100.376 1.00 94.81 318 GLU A N 1
ATOM 2476 C CA . GLU A 1 318 ? -66.529 -4.013 101.585 1.00 94.81 318 GLU A CA 1
ATOM 2477 C C . GLU A 1 318 ? -67.317 -2.949 102.356 1.00 94.81 318 GLU A C 1
ATOM 2479 O O . GLU A 1 318 ? -67.516 -3.097 103.560 1.00 94.81 318 GLU A O 1
ATOM 2484 N N . ALA A 1 319 ? -67.859 -1.936 101.672 1.00 92.06 319 ALA A N 1
ATOM 2485 C CA . ALA A 1 319 ? -68.751 -0.951 102.285 1.00 92.06 319 ALA A CA 1
ATOM 2486 C C . ALA A 1 319 ? -70.036 -1.598 102.840 1.00 92.06 319 ALA A C 1
ATOM 2488 O O . ALA A 1 319 ? -70.480 -1.268 103.941 1.00 92.06 319 ALA A O 1
ATOM 2489 N N . SER A 1 320 ? -70.605 -2.569 102.116 1.00 93.06 320 SER A N 1
ATOM 2490 C CA . SER A 1 320 ? -71.767 -3.341 102.582 1.00 93.06 320 SER A CA 1
ATOM 2491 C C . SER A 1 320 ? -71.430 -4.196 103.810 1.00 93.06 320 SER A C 1
ATOM 2493 O O . SER A 1 320 ? -72.210 -4.258 104.759 1.00 93.06 320 SER A O 1
ATOM 2495 N N . LEU A 1 321 ? -70.254 -4.831 103.822 1.00 93.00 321 LEU A N 1
ATOM 2496 C CA . LEU A 1 321 ? -69.759 -5.633 104.938 1.00 93.00 321 LEU A CA 1
ATOM 2497 C C . LEU A 1 321 ? -69.484 -4.765 106.172 1.00 93.00 321 LEU A C 1
ATOM 2499 O O . LEU A 1 321 ? -69.852 -5.167 107.271 1.00 93.00 321 LEU A O 1
ATOM 2503 N N . ALA A 1 322 ? -68.902 -3.577 105.997 1.00 91.69 322 ALA A N 1
ATOM 2504 C CA . ALA A 1 322 ? -68.696 -2.607 107.069 1.00 91.69 322 ALA A CA 1
ATOM 2505 C C . ALA A 1 322 ? -70.032 -2.146 107.679 1.00 91.69 322 ALA A C 1
ATOM 2507 O O . ALA A 1 322 ? -70.172 -2.153 108.898 1.00 91.69 322 ALA A O 1
ATOM 2508 N N . GLY A 1 323 ? -71.048 -1.857 106.856 1.00 92.12 323 GLY A N 1
ATOM 2509 C CA . GLY A 1 323 ? -72.396 -1.538 107.342 1.00 92.12 323 GLY A CA 1
ATOM 2510 C C . GLY A 1 323 ? -73.048 -2.685 108.130 1.00 92.12 323 GLY A C 1
ATOM 2511 O O . GLY A 1 323 ? -73.657 -2.453 109.170 1.00 92.12 323 GLY A O 1
ATOM 2512 N N . VAL A 1 324 ? -72.867 -3.938 107.694 1.00 91.12 324 VAL A N 1
ATOM 2513 C CA . VAL A 1 324 ? -73.336 -5.129 108.433 1.00 91.12 324 VAL A CA 1
ATOM 2514 C C . VAL A 1 324 ? -72.545 -5.353 109.731 1.00 91.12 324 VAL A C 1
ATOM 2516 O O . VAL A 1 324 ? -73.110 -5.820 110.719 1.00 91.12 324 VAL A O 1
ATOM 2519 N N . GLN A 1 325 ? -71.254 -5.009 109.767 1.00 91.38 325 GLN A N 1
ATOM 2520 C CA . GLN A 1 325 ? -70.451 -5.028 110.994 1.00 91.38 325 GLN A CA 1
ATOM 2521 C C . GLN A 1 325 ? -70.904 -3.942 111.977 1.00 91.38 325 GLN A C 1
ATOM 2523 O O . GLN A 1 325 ? -71.057 -4.239 113.158 1.00 91.38 325 GLN A O 1
ATOM 2528 N N . GLU A 1 326 ? -71.208 -2.732 111.505 1.00 90.56 326 GLU A N 1
ATOM 2529 C CA . GLU A 1 326 ? -71.766 -1.674 112.350 1.00 90.56 326 GLU A CA 1
ATOM 2530 C C . GLU A 1 326 ? -73.149 -2.069 112.894 1.00 90.56 326 GLU A C 1
ATOM 2532 O O . GLU A 1 326 ? -73.389 -1.965 114.094 1.00 90.56 326 GLU A O 1
ATOM 2537 N N . GLU A 1 327 ? -74.038 -2.620 112.059 1.00 91.94 327 GLU A N 1
ATOM 2538 C CA . GLU A 1 327 ? -75.352 -3.107 112.502 1.00 91.94 327 GLU A CA 1
ATOM 2539 C C . GLU A 1 327 ? -75.226 -4.260 113.523 1.00 91.94 327 GLU A C 1
ATOM 2541 O O . GLU A 1 327 ? -75.988 -4.331 114.491 1.00 91.94 327 GLU A O 1
ATOM 2546 N N . ARG A 1 328 ? -74.240 -5.154 113.349 1.00 92.44 328 ARG A N 1
ATOM 2547 C CA . ARG A 1 328 ? -73.884 -6.192 114.332 1.00 92.44 328 ARG A CA 1
ATOM 2548 C C . ARG A 1 328 ? -73.427 -5.567 115.648 1.00 92.44 328 ARG A C 1
ATOM 2550 O O . ARG A 1 328 ? -73.880 -6.013 116.697 1.00 92.44 328 ARG A O 1
ATOM 2557 N N . ASP A 1 329 ? -72.560 -4.562 115.613 1.00 91.38 329 ASP A N 1
ATOM 2558 C CA . ASP A 1 329 ? -71.970 -3.973 116.820 1.00 91.38 329 ASP A CA 1
ATOM 2559 C C . ASP A 1 329 ? -72.972 -3.090 117.575 1.00 91.38 329 ASP A C 1
ATOM 2561 O O . ASP A 1 329 ? -73.033 -3.137 118.804 1.00 91.38 329 ASP A O 1
ATOM 2565 N N . GLN A 1 330 ? -73.865 -2.401 116.858 1.00 92.75 330 GLN A N 1
ATOM 2566 C CA . GLN A 1 330 ? -75.052 -1.763 117.431 1.00 92.75 330 GLN A CA 1
ATOM 2567 C C . GLN A 1 330 ? -75.974 -2.795 118.114 1.00 92.75 330 GLN A C 1
ATOM 2569 O O . GLN A 1 330 ? -76.441 -2.556 119.227 1.00 92.75 330 GLN A O 1
ATOM 2574 N N . LYS A 1 331 ? -76.205 -3.970 117.501 1.00 91.56 331 LYS A N 1
ATOM 2575 C CA . LYS A 1 331 ? -77.000 -5.064 118.102 1.00 91.56 331 LYS A CA 1
ATOM 2576 C C . LYS A 1 331 ? -76.310 -5.729 119.295 1.00 91.56 331 LYS A C 1
ATOM 2578 O O . LYS A 1 331 ? -76.996 -6.076 120.253 1.00 91.56 331 LYS A O 1
ATOM 2583 N N . LEU A 1 332 ? -74.986 -5.897 119.264 1.00 92.12 332 LEU A N 1
ATOM 2584 C CA . LEU A 1 332 ? -74.201 -6.406 120.394 1.00 92.12 332 LEU A CA 1
ATOM 2585 C C . LEU A 1 332 ? -74.259 -5.436 121.574 1.00 92.12 332 LEU A C 1
ATOM 2587 O O . LEU A 1 332 ? -74.530 -5.867 122.690 1.00 92.12 332 LEU A O 1
ATOM 2591 N N . LYS A 1 333 ? -74.106 -4.132 121.321 1.00 91.94 333 LYS A N 1
ATOM 2592 C CA . LYS A 1 333 ? -74.260 -3.113 122.359 1.00 91.94 333 LYS A CA 1
ATOM 2593 C C . LYS A 1 333 ? -75.681 -3.071 122.922 1.00 91.94 333 LYS A C 1
ATOM 2595 O O . LYS A 1 333 ? -75.842 -3.047 124.133 1.00 91.94 333 LYS A O 1
ATOM 2600 N N . LEU A 1 334 ? -76.709 -3.152 122.073 1.00 91.44 334 LEU A N 1
ATOM 2601 C CA . LEU A 1 334 ? -78.098 -3.238 122.533 1.00 91.44 334 LEU A CA 1
ATOM 2602 C C . LEU A 1 334 ? -78.345 -4.496 123.386 1.00 91.44 334 LEU A C 1
ATOM 2604 O O . LEU A 1 334 ? -79.077 -4.427 124.368 1.00 91.44 334 LEU A O 1
ATOM 2608 N N . LEU A 1 335 ? -77.733 -5.635 123.040 1.00 89.00 335 LEU A N 1
ATOM 2609 C CA . LEU A 1 335 ? -77.763 -6.852 123.859 1.00 89.00 335 LEU A CA 1
ATOM 2610 C C . LEU A 1 335 ? -77.046 -6.665 125.201 1.00 89.00 335 LEU A C 1
ATOM 2612 O O . LEU A 1 335 ? -77.551 -7.144 126.212 1.00 89.00 335 LEU A O 1
ATOM 2616 N N . GLU A 1 336 ? -75.915 -5.962 125.231 1.00 91.38 336 GLU A N 1
ATOM 2617 C CA . GLU A 1 336 ? -75.173 -5.658 126.457 1.00 91.38 336 GLU A CA 1
ATOM 2618 C C . GLU A 1 336 ? -75.943 -4.687 127.367 1.00 91.38 336 GLU A C 1
ATOM 2620 O O . GLU A 1 336 ? -76.125 -4.982 128.547 1.00 91.38 336 GLU A O 1
ATOM 2625 N N . ASP A 1 337 ? -76.498 -3.601 126.821 1.00 88.56 337 ASP A N 1
ATOM 2626 C CA . ASP A 1 337 ? -77.383 -2.667 127.532 1.00 88.56 337 ASP A CA 1
ATOM 2627 C C . ASP A 1 337 ? -78.617 -3.405 128.102 1.00 88.56 337 ASP A C 1
ATOM 2629 O O . ASP A 1 337 ? -79.025 -3.194 129.249 1.00 88.56 337 ASP A O 1
ATOM 2633 N N . LEU A 1 338 ? -79.200 -4.331 127.328 1.00 89.81 338 LEU A N 1
ATOM 2634 C CA . LEU A 1 338 ? -80.354 -5.134 127.743 1.00 89.81 338 LEU A CA 1
ATOM 2635 C C . LEU A 1 338 ? -79.975 -6.211 128.775 1.00 89.81 338 LEU A C 1
ATOM 2637 O O . LEU A 1 338 ? -80.760 -6.483 129.685 1.00 89.81 338 LEU A O 1
ATOM 2641 N N . GLN A 1 339 ? -78.764 -6.771 128.709 1.00 91.12 339 GLN A N 1
ATOM 2642 C CA . GLN A 1 339 ? -78.216 -7.676 129.721 1.00 91.12 339 GLN A CA 1
ATOM 2643 C C . GLN A 1 339 ? -77.913 -6.935 131.030 1.00 91.12 339 GLN A C 1
ATOM 2645 O O . GLN A 1 339 ? -78.268 -7.440 132.094 1.00 91.12 339 GLN A O 1
ATOM 2650 N N . GLN A 1 340 ? -77.338 -5.729 130.978 1.00 88.56 340 GLN A N 1
ATOM 2651 C CA . GLN A 1 340 ? -77.136 -4.878 132.156 1.00 88.56 340 GLN A CA 1
ATOM 2652 C C . GLN A 1 340 ? -78.478 -4.475 132.782 1.00 88.56 340 GLN A C 1
ATOM 2654 O O . GLN A 1 340 ? -78.642 -4.580 133.994 1.00 88.56 340 GLN A O 1
ATOM 2659 N N . SER A 1 341 ? -79.475 -4.109 131.971 1.00 88.62 341 SER A N 1
ATOM 2660 C CA . SER A 1 341 ? -80.846 -3.838 132.433 1.00 88.62 341 SER A CA 1
ATOM 2661 C C . SER A 1 341 ? -81.510 -5.075 133.063 1.00 88.62 341 SER A C 1
ATOM 2663 O O . SER A 1 341 ? -82.163 -4.983 134.107 1.00 88.62 341 SER A O 1
ATOM 2665 N N . THR A 1 342 ? -81.279 -6.262 132.494 1.00 85.25 342 THR A N 1
ATOM 2666 C CA . THR A 1 342 ? -81.752 -7.543 133.050 1.00 85.25 342 THR A CA 1
ATOM 2667 C C . THR A 1 342 ? -81.057 -7.868 134.375 1.00 85.25 342 THR A C 1
ATOM 2669 O O . THR A 1 342 ? -81.721 -8.257 135.328 1.00 85.25 342 THR A O 1
ATOM 2672 N N . GLN A 1 343 ? -79.746 -7.638 134.496 1.00 86.00 343 GLN A N 1
ATOM 2673 C CA . GLN A 1 343 ? -79.024 -7.790 135.765 1.00 86.00 343 GLN A CA 1
ATOM 2674 C C . GLN A 1 343 ? -79.458 -6.754 136.808 1.00 86.00 343 GLN A C 1
ATOM 2676 O O . GLN A 1 343 ? -79.602 -7.098 137.976 1.00 86.00 343 GLN A O 1
ATOM 2681 N N . ALA A 1 344 ? -79.718 -5.506 136.410 1.00 81.62 344 ALA A N 1
ATOM 2682 C CA . ALA A 1 344 ? -80.199 -4.458 137.306 1.00 81.62 344 ALA A CA 1
ATOM 2683 C C . ALA A 1 344 ? -81.616 -4.752 137.823 1.00 81.62 344 ALA A C 1
ATOM 2685 O O . ALA A 1 344 ? -81.887 -4.561 139.006 1.00 81.62 344 ALA A O 1
ATOM 2686 N N . THR A 1 345 ? -82.508 -5.271 136.973 1.00 81.50 345 THR A N 1
ATOM 2687 C CA . THR A 1 345 ? -83.853 -5.703 137.390 1.00 81.50 345 THR A CA 1
ATOM 2688 C C . THR A 1 345 ? -83.822 -6.999 138.198 1.00 81.50 345 THR A C 1
ATOM 2690 O O . THR A 1 345 ? -84.528 -7.093 139.196 1.00 81.50 345 THR A O 1
ATOM 2693 N N . GLN A 1 346 ? -82.959 -7.962 137.859 1.00 84.00 346 GLN A N 1
ATOM 2694 C CA . GLN A 1 346 ? -82.731 -9.162 138.671 1.00 84.00 346 GLN A CA 1
ATOM 2695 C C . GLN A 1 346 ? -82.151 -8.811 140.049 1.00 84.00 346 GLN A C 1
ATOM 2697 O O . GLN A 1 346 ? -82.588 -9.376 141.050 1.00 84.00 346 GLN A O 1
ATOM 2702 N N . LYS A 1 347 ? -81.237 -7.835 140.127 1.00 85.75 347 LYS A N 1
ATOM 2703 C CA . LYS A 1 347 ? -80.746 -7.302 141.399 1.00 85.75 347 LYS A CA 1
ATOM 2704 C C . LYS A 1 347 ? -81.858 -6.589 142.167 1.00 85.75 347 LYS A C 1
ATOM 2706 O O . LYS A 1 347 ? -82.061 -6.914 143.323 1.00 85.75 347 LYS A O 1
ATOM 2711 N N . ALA A 1 348 ? -82.629 -5.702 141.539 1.00 79.81 348 ALA A N 1
ATOM 2712 C CA . ALA A 1 348 ? -83.746 -5.024 142.203 1.00 79.81 348 ALA A CA 1
ATOM 2713 C C . ALA A 1 348 ? -84.842 -5.997 142.688 1.00 79.81 348 ALA A C 1
ATOM 2715 O O . ALA A 1 348 ? -85.549 -5.699 143.648 1.00 79.81 348 ALA A O 1
ATOM 2716 N N . LEU A 1 349 ? -84.984 -7.165 142.050 1.00 81.19 349 LEU A N 1
ATOM 2717 C CA . LEU A 1 349 ? -85.807 -8.267 142.551 1.00 81.19 349 LEU A CA 1
ATOM 2718 C C . LEU A 1 349 ? -85.149 -8.986 143.738 1.00 81.19 349 LEU A C 1
ATOM 2720 O O . LEU A 1 349 ? -85.858 -9.298 144.687 1.00 81.19 349 LEU A O 1
ATOM 2724 N N . GLN A 1 350 ? -83.830 -9.208 143.729 1.00 83.62 350 GLN A N 1
ATOM 2725 C CA . GLN A 1 350 ? -83.103 -9.783 144.869 1.00 83.62 350 GLN A CA 1
ATOM 2726 C C . GLN A 1 350 ? -83.113 -8.850 146.087 1.00 83.62 350 GLN A C 1
ATOM 2728 O O . GLN A 1 350 ? -83.535 -9.276 147.154 1.00 83.62 350 GLN A O 1
ATOM 2733 N N . ASP A 1 351 ? -82.761 -7.572 145.910 1.00 80.38 351 ASP A N 1
ATOM 2734 C CA . ASP A 1 351 ? -82.815 -6.531 146.946 1.00 80.38 351 ASP A CA 1
ATOM 2735 C C . ASP A 1 351 ? -84.216 -6.505 147.608 1.00 80.38 351 ASP A C 1
ATOM 2737 O O . ASP A 1 351 ? -84.345 -6.329 148.817 1.00 80.38 351 ASP A O 1
ATOM 2741 N N . LYS A 1 352 ? -85.275 -6.760 146.823 1.00 80.75 352 LYS A N 1
ATOM 2742 C CA . LYS A 1 352 ? -86.673 -6.814 147.280 1.00 80.75 352 LYS A CA 1
ATOM 2743 C C . LYS A 1 352 ? -87.104 -8.157 147.890 1.00 80.75 352 LYS A C 1
ATOM 2745 O O . LYS A 1 352 ? -88.013 -8.184 148.715 1.00 80.75 352 LYS A O 1
ATOM 2750 N N . ILE A 1 353 ? -86.473 -9.268 147.507 1.00 78.88 353 ILE A N 1
ATOM 2751 C CA . ILE A 1 353 ? -86.610 -10.568 148.187 1.00 78.88 353 ILE A CA 1
ATOM 2752 C C . ILE A 1 353 ? -85.949 -10.495 149.567 1.00 78.88 353 ILE A C 1
ATOM 2754 O O . ILE A 1 353 ? -86.514 -10.996 150.537 1.00 78.88 353 ILE A O 1
ATOM 2758 N N . ASP A 1 354 ? -84.805 -9.823 149.670 1.00 76.56 354 ASP A N 1
ATOM 2759 C CA . ASP A 1 354 ? -84.098 -9.600 150.929 1.00 76.56 354 ASP A CA 1
ATOM 2760 C C . ASP A 1 354 ? -84.911 -8.657 151.844 1.00 76.56 354 ASP A C 1
ATOM 2762 O O . ASP A 1 354 ? -85.105 -8.961 153.021 1.00 76.56 354 ASP A O 1
ATOM 2766 N N . GLU A 1 355 ? -85.494 -7.583 151.290 1.00 74.44 355 GLU A N 1
ATOM 2767 C CA . GLU A 1 355 ? -86.419 -6.665 151.984 1.00 74.44 355 GLU A CA 1
ATOM 2768 C C . GLU A 1 355 ? -87.675 -7.390 152.521 1.00 74.44 355 GLU A C 1
ATOM 2770 O O . GLU A 1 355 ? -88.038 -7.237 153.693 1.00 74.44 355 GLU A O 1
ATOM 2775 N N . LEU A 1 356 ? -88.298 -8.260 151.714 1.00 71.62 356 LEU A N 1
ATOM 2776 C CA . LEU A 1 356 ? -89.398 -9.130 152.159 1.00 71.62 356 LEU A CA 1
ATOM 2777 C C . LEU A 1 356 ? -88.947 -10.132 153.232 1.00 71.62 356 LEU A C 1
ATOM 2779 O O . LEU A 1 356 ? -89.659 -10.334 154.212 1.00 71.62 356 LEU A O 1
ATOM 2783 N N . SER A 1 357 ? -87.747 -10.700 153.104 1.00 72.12 357 SER A N 1
ATOM 2784 C CA . SER A 1 357 ? -87.189 -11.630 154.096 1.00 72.12 357 SER A CA 1
ATOM 2785 C C . SER A 1 357 ? -86.933 -10.948 155.446 1.00 72.12 357 SER A C 1
ATOM 2787 O O . SER A 1 357 ? -87.105 -11.574 156.493 1.00 72.12 357 SER A O 1
ATOM 2789 N N . THR A 1 358 ? -86.577 -9.657 155.456 1.00 65.06 358 THR A N 1
ATOM 2790 C CA . THR A 1 358 ? -86.537 -8.865 156.696 1.00 65.06 358 THR A CA 1
ATOM 2791 C C . THR A 1 358 ? -87.928 -8.562 157.256 1.00 65.06 358 THR A C 1
ATOM 2793 O O . THR A 1 358 ? -88.095 -8.601 158.473 1.00 65.06 358 THR A O 1
ATOM 2796 N N . HIS A 1 359 ? -88.939 -8.338 156.411 1.00 61.41 359 HIS A N 1
ATOM 2797 C CA . HIS A 1 359 ? -90.318 -8.116 156.864 1.00 61.41 359 HIS A CA 1
ATOM 2798 C C . HIS A 1 359 ? -90.918 -9.370 157.526 1.00 61.41 359 HIS A C 1
ATOM 2800 O O . HIS A 1 359 ? -91.486 -9.278 158.615 1.00 61.41 359 HIS A O 1
ATOM 2806 N N . ASP A 1 360 ? -90.747 -10.547 156.917 1.00 60.91 360 ASP A N 1
ATOM 2807 C CA . ASP A 1 360 ? -91.198 -11.823 157.492 1.00 60.91 360 ASP A CA 1
ATOM 2808 C C . ASP A 1 360 ? -90.490 -12.128 158.826 1.00 60.91 360 ASP A C 1
ATOM 2810 O O . ASP A 1 360 ? -91.103 -12.660 159.754 1.00 60.91 360 ASP A O 1
ATOM 2814 N N . LEU A 1 361 ? -89.215 -11.739 158.962 1.00 65.06 361 LEU A N 1
ATOM 2815 C CA . LEU A 1 361 ? -88.459 -11.867 160.210 1.00 65.06 361 LEU A CA 1
ATOM 2816 C C . LEU A 1 361 ? -88.971 -10.915 161.310 1.00 65.06 361 LEU A C 1
ATOM 2818 O O . LEU A 1 361 ? -89.054 -11.323 162.471 1.00 65.06 361 LEU A O 1
ATOM 2822 N N . GLU A 1 362 ? -89.337 -9.673 160.972 1.00 60.31 362 GLU A N 1
ATOM 2823 C CA . GLU A 1 362 ? -89.939 -8.729 161.926 1.00 60.31 362 GLU A CA 1
ATOM 2824 C C . GLU A 1 362 ? -91.335 -9.172 162.388 1.00 60.31 362 GLU A C 1
ATOM 2826 O O . GLU A 1 362 ? -91.629 -9.114 163.586 1.00 60.31 362 GLU A O 1
ATOM 2831 N N . ASP A 1 363 ? -92.192 -9.655 161.483 1.00 59.12 363 ASP A N 1
ATOM 2832 C CA . ASP A 1 363 ? -93.524 -10.143 161.859 1.00 59.12 363 ASP A CA 1
ATOM 2833 C C . ASP A 1 363 ? -93.462 -11.458 162.658 1.00 59.12 363 ASP A C 1
ATOM 2835 O O . ASP A 1 363 ? -94.258 -11.639 163.587 1.00 59.12 363 ASP A O 1
ATOM 2839 N N . HIS A 1 364 ? -92.468 -12.326 162.424 1.00 58.06 364 HIS A N 1
ATOM 2840 C CA . HIS A 1 364 ? -92.205 -13.460 163.321 1.00 58.06 364 HIS A CA 1
ATOM 2841 C C . HIS A 1 364 ? -91.820 -13.000 164.736 1.00 58.06 364 HIS A C 1
ATOM 2843 O O . HIS A 1 364 ? -92.385 -13.489 165.716 1.00 58.06 364 HIS A O 1
ATOM 2849 N N . GLN A 1 365 ? -90.929 -12.008 164.863 1.00 58.88 365 GLN A N 1
ATOM 2850 C CA . GLN A 1 365 ? -90.537 -11.456 166.168 1.00 58.88 365 GLN A CA 1
ATOM 2851 C C . GLN A 1 365 ? -91.711 -10.779 166.898 1.00 58.88 365 GLN A C 1
ATOM 2853 O O . GLN A 1 365 ? -91.812 -10.869 168.125 1.00 58.88 365 GLN A O 1
ATOM 2858 N N . ARG A 1 366 ? -92.648 -10.157 166.166 1.00 60.12 366 ARG A N 1
ATOM 2859 C CA . ARG A 1 366 ? -93.915 -9.652 166.732 1.00 60.12 366 ARG A CA 1
ATOM 2860 C C . ARG A 1 366 ? -94.829 -10.784 167.211 1.00 60.12 366 ARG A C 1
ATOM 2862 O O . ARG A 1 366 ? -95.455 -10.641 168.262 1.00 60.12 366 ARG A O 1
ATOM 2869 N N . MET A 1 367 ? -94.900 -11.899 166.481 1.00 62.06 367 MET A N 1
ATOM 2870 C CA . MET A 1 367 ? -95.713 -13.060 166.864 1.00 62.06 367 MET A CA 1
ATOM 2871 C C . MET A 1 367 ? -95.206 -13.708 168.161 1.00 62.06 367 MET A C 1
ATOM 2873 O O . MET A 1 367 ? -96.000 -13.981 169.064 1.00 62.06 367 MET A O 1
ATOM 2877 N N . ASP A 1 368 ? -93.892 -13.890 168.295 1.00 58.44 368 ASP A N 1
ATOM 2878 C CA . ASP A 1 368 ? -93.287 -14.476 169.498 1.00 58.44 368 ASP A CA 1
ATOM 2879 C C . ASP A 1 368 ? -93.457 -13.564 170.726 1.00 58.44 368 ASP A C 1
ATOM 2881 O O . ASP A 1 368 ? -93.836 -14.033 171.804 1.00 58.44 368 ASP A O 1
ATOM 2885 N N . ALA A 1 369 ? -93.295 -12.246 170.554 1.00 59.56 369 ALA A N 1
ATOM 2886 C CA . ALA A 1 369 ? -93.559 -11.265 171.609 1.00 59.56 369 ALA A CA 1
ATOM 2887 C C . ALA A 1 369 ? -95.026 -11.281 172.091 1.00 59.56 369 ALA A C 1
ATOM 2889 O O . ALA A 1 369 ? -95.288 -11.141 173.289 1.00 59.56 369 ALA A O 1
ATOM 2890 N N . ALA A 1 370 ? -95.988 -11.491 171.185 1.00 57.09 370 ALA A N 1
ATOM 2891 C CA . ALA A 1 370 ? -97.406 -11.600 171.532 1.00 57.09 370 ALA A CA 1
ATOM 2892 C C . ALA A 1 370 ? -97.737 -12.894 172.304 1.00 57.09 370 ALA A C 1
ATOM 2894 O O . ALA A 1 370 ? -98.580 -12.881 173.206 1.00 57.09 370 ALA A O 1
ATOM 2895 N N . ASN A 1 371 ? -97.063 -14.005 171.989 1.00 58.16 371 ASN A N 1
ATOM 2896 C CA . ASN A 1 371 ? -97.276 -15.289 172.659 1.00 58.16 371 ASN A CA 1
ATOM 2897 C C . ASN A 1 371 ? -96.743 -15.298 174.104 1.00 58.16 371 ASN A C 1
ATOM 2899 O O . ASN A 1 371 ? -97.444 -15.760 175.008 1.00 58.16 371 ASN A O 1
ATOM 2903 N N . GLU A 1 372 ? -95.555 -14.741 174.360 1.00 57.38 372 GLU A N 1
ATOM 2904 C CA . GLU A 1 372 ? -94.989 -14.709 175.720 1.00 57.38 372 GLU A CA 1
ATOM 2905 C C . GLU A 1 372 ? -95.754 -13.745 176.649 1.00 57.38 372 GLU A C 1
ATOM 2907 O O . GLU A 1 372 ? -95.990 -14.058 177.819 1.00 57.38 372 GLU A O 1
ATOM 2912 N N . ALA A 1 373 ? -96.260 -12.624 176.117 1.00 58.53 373 ALA A N 1
ATOM 2913 C CA . ALA A 1 373 ? -97.145 -11.719 176.858 1.00 58.53 373 ALA A CA 1
ATOM 2914 C C . ALA A 1 373 ? -98.438 -12.414 177.333 1.00 58.53 373 ALA A C 1
ATOM 2916 O O . ALA A 1 373 ? -98.918 -12.159 178.441 1.00 58.53 373 ALA A O 1
ATOM 2917 N N . LYS A 1 374 ? -98.985 -13.333 176.524 1.00 62.62 374 LYS A N 1
ATOM 2918 C CA . LYS A 1 374 ? -100.155 -14.139 176.894 1.00 62.62 374 LYS A CA 1
ATOM 2919 C C . LYS A 1 374 ? -99.825 -15.150 177.996 1.00 62.62 374 LYS A C 1
ATOM 2921 O O . LYS A 1 374 ? -100.576 -15.252 178.967 1.00 62.62 374 LYS A O 1
ATOM 2926 N N . ARG A 1 375 ? -98.683 -15.843 177.886 1.00 66.00 375 ARG A N 1
ATOM 2927 C CA . ARG A 1 375 ? -98.228 -16.847 178.864 1.00 66.00 375 ARG A CA 1
ATOM 2928 C C . ARG A 1 375 ? -98.145 -16.266 180.281 1.00 66.00 375 ARG A C 1
ATOM 2930 O O . ARG A 1 375 ? -98.654 -16.872 181.220 1.00 66.00 375 ARG A O 1
ATOM 2937 N N . LEU A 1 376 ? -97.585 -15.062 180.418 1.00 59.34 376 LEU A N 1
ATOM 2938 C CA . LEU A 1 376 ? -97.456 -14.354 181.699 1.00 59.34 376 LEU A CA 1
ATOM 2939 C C . LEU A 1 376 ? -98.810 -13.928 182.309 1.00 59.34 376 LEU A C 1
ATOM 2941 O O . LEU A 1 376 ? -98.941 -13.863 183.533 1.00 59.34 376 LEU A O 1
ATOM 2945 N N . SER A 1 377 ? -99.835 -13.677 181.487 1.00 58.03 377 SER A N 1
ATOM 2946 C CA . SER A 1 377 ? -101.178 -13.308 181.963 1.00 58.03 377 SER A CA 1
ATOM 2947 C C . SER A 1 377 ? -101.956 -14.513 182.516 1.00 58.03 377 SER A C 1
ATOM 2949 O O . SER A 1 377 ? -102.511 -14.438 183.617 1.00 58.03 377 SER A O 1
ATOM 2951 N N . ASP A 1 378 ? -101.920 -15.649 181.809 1.00 59.34 378 ASP A N 1
ATOM 2952 C CA . ASP A 1 378 ? -102.591 -16.897 182.217 1.00 59.34 378 ASP A CA 1
ATOM 2953 C C . ASP A 1 378 ? -101.958 -17.541 183.472 1.00 59.34 378 ASP A C 1
ATOM 2955 O O . ASP A 1 378 ? -102.598 -18.334 184.172 1.00 59.34 378 ASP A O 1
ATOM 2959 N N . GLU A 1 379 ? -100.699 -17.204 183.765 1.00 60.25 379 GLU A N 1
ATOM 2960 C CA . GLU A 1 379 ? -99.949 -17.647 184.946 1.00 60.25 379 GLU A CA 1
ATOM 2961 C C . GLU A 1 379 ? -100.309 -16.801 186.188 1.00 60.25 379 GLU A C 1
ATOM 2963 O O . GLU A 1 379 ? -100.578 -17.351 187.258 1.00 60.25 379 GLU A O 1
ATOM 2968 N N . SER A 1 380 ? -100.450 -15.476 186.031 1.00 57.38 380 SER A N 1
ATOM 2969 C CA . SER A 1 380 ? -100.849 -14.554 187.111 1.00 57.38 380 SER A CA 1
ATOM 2970 C C . SER A 1 380 ? -102.305 -14.739 187.570 1.00 57.38 380 SER A C 1
ATOM 2972 O O . SER A 1 380 ? -102.578 -14.751 188.773 1.00 57.38 380 SER A O 1
ATOM 2974 N N . MET A 1 381 ? -103.240 -14.973 186.640 1.00 56.06 381 MET A N 1
ATOM 2975 C CA . MET A 1 381 ? -104.645 -15.276 186.967 1.00 56.06 381 MET A CA 1
ATOM 2976 C C . MET A 1 381 ? -104.795 -16.524 187.855 1.00 56.06 381 MET A C 1
ATOM 2978 O O . MET A 1 381 ? -105.697 -16.596 188.692 1.00 56.06 381 MET A O 1
ATOM 2982 N N . ARG A 1 382 ? -103.899 -17.506 187.699 1.00 62.38 382 ARG A N 1
ATOM 2983 C CA . ARG A 1 382 ? -103.940 -18.783 188.427 1.00 62.38 382 ARG A CA 1
ATOM 2984 C C . ARG A 1 382 ? -103.486 -18.640 189.885 1.00 62.38 382 ARG A C 1
ATOM 2986 O O . ARG A 1 382 ? -104.069 -19.263 190.769 1.00 62.38 382 ARG A O 1
ATOM 2993 N N . ASP A 1 383 ? -102.499 -17.782 190.133 1.00 59.34 383 ASP A N 1
ATOM 2994 C CA . ASP A 1 383 ? -102.003 -17.445 191.475 1.00 59.34 383 ASP A CA 1
ATOM 2995 C C . ASP A 1 383 ? -102.984 -16.542 192.258 1.00 59.34 383 ASP A C 1
ATOM 2997 O O . ASP A 1 383 ? -103.132 -16.686 193.473 1.00 59.34 383 ASP A O 1
ATOM 3001 N N . LEU A 1 384 ? -103.737 -15.674 191.569 1.00 57.94 384 LEU A N 1
ATOM 3002 C CA . LEU A 1 384 ? -104.825 -14.900 192.184 1.00 57.94 384 LEU A CA 1
ATOM 3003 C C . LEU A 1 384 ? -106.002 -15.784 192.624 1.00 57.94 384 LEU A C 1
ATOM 3005 O O . LEU A 1 384 ? -106.476 -15.632 193.751 1.00 57.94 384 LEU A O 1
ATOM 3009 N N . GLN A 1 385 ? -106.441 -16.737 191.793 1.00 57.69 385 GLN A N 1
ATOM 3010 C CA . GLN A 1 385 ? -107.529 -17.656 192.158 1.00 57.69 385 GLN A CA 1
ATOM 3011 C C . GLN A 1 385 ? -107.175 -18.490 193.403 1.00 57.69 385 GLN A C 1
ATOM 3013 O O . GLN A 1 385 ? -107.960 -18.556 194.347 1.00 57.69 385 GLN A O 1
ATOM 3018 N N . ALA A 1 386 ? -105.952 -19.034 193.463 1.00 59.62 386 ALA A N 1
ATOM 3019 C CA . ALA A 1 386 ? -105.473 -19.795 194.620 1.00 59.62 386 ALA A CA 1
ATOM 3020 C C . ALA A 1 386 ? -105.496 -18.988 195.937 1.00 59.62 386 ALA A C 1
ATOM 3022 O O . ALA A 1 386 ? -105.720 -19.552 197.009 1.00 59.62 386 ALA A O 1
ATOM 3023 N N . LYS A 1 387 ? -105.301 -17.664 195.870 1.00 58.50 387 LYS A N 1
ATOM 3024 C CA . LYS A 1 387 ? -105.333 -16.765 197.037 1.00 58.50 387 LYS A CA 1
ATOM 3025 C C . LYS A 1 387 ? -106.754 -16.406 197.482 1.00 58.50 387 LYS A C 1
ATOM 3027 O O . LYS A 1 387 ? -106.972 -16.224 198.677 1.00 58.50 387 LYS A O 1
ATOM 3032 N N . VAL A 1 388 ? -107.722 -16.368 196.564 1.00 62.16 388 VAL A N 1
ATOM 3033 C CA . VAL A 1 388 ? -109.150 -16.191 196.896 1.00 62.16 388 VAL A CA 1
ATOM 3034 C C . VAL A 1 388 ? -109.699 -17.423 197.618 1.00 62.16 388 VAL A C 1
ATOM 3036 O O . VAL A 1 388 ? -110.344 -17.293 198.658 1.00 62.16 388 VAL A O 1
ATOM 3039 N N . ASP A 1 389 ? -109.393 -18.624 197.128 1.00 57.12 389 ASP A N 1
ATOM 3040 C CA . ASP A 1 389 ? -109.889 -19.862 197.743 1.00 57.12 389 ASP A CA 1
ATOM 3041 C C . ASP A 1 389 ? -109.235 -20.136 199.112 1.00 57.12 389 ASP A C 1
ATOM 3043 O O . ASP A 1 389 ? -109.894 -20.629 200.030 1.00 57.12 389 ASP A O 1
ATOM 3047 N N . ALA A 1 390 ? -107.981 -19.705 199.309 1.00 56.69 390 ALA A N 1
ATOM 3048 C CA . ALA A 1 390 ? -107.333 -19.692 200.623 1.00 56.69 390 ALA A CA 1
ATOM 3049 C C . ALA A 1 390 ? -107.994 -18.714 201.619 1.00 56.69 390 ALA A C 1
ATOM 3051 O O . ALA A 1 390 ? -108.124 -19.042 202.800 1.00 56.69 390 ALA A O 1
ATOM 3052 N N . ALA A 1 391 ? -108.450 -17.540 201.166 1.00 53.81 391 ALA A N 1
ATOM 3053 C CA . ALA A 1 391 ? -109.146 -16.572 202.019 1.00 53.81 391 ALA A CA 1
ATOM 3054 C C . ALA A 1 391 ? -110.529 -17.083 202.467 1.00 53.81 391 ALA A C 1
ATOM 3056 O O . ALA A 1 391 ? -110.867 -17.005 203.647 1.00 53.81 391 ALA A O 1
ATOM 3057 N N . ASN A 1 392 ? -111.294 -17.694 201.556 1.00 53.44 392 ASN A N 1
ATOM 3058 C CA . ASN A 1 392 ? -112.603 -18.276 201.876 1.00 53.44 392 ASN A CA 1
ATOM 3059 C C . ASN A 1 392 ? -112.505 -19.462 202.858 1.00 53.44 392 ASN A C 1
ATOM 3061 O O . ASN A 1 392 ? -113.397 -19.658 203.684 1.00 53.44 392 ASN A O 1
ATOM 3065 N N . ALA A 1 393 ? -111.413 -20.235 202.812 1.00 56.31 393 ALA A N 1
ATOM 3066 C CA . ALA A 1 393 ? -111.136 -21.271 203.807 1.00 56.31 393 ALA A CA 1
ATOM 3067 C C . ALA A 1 393 ? -110.793 -20.687 205.194 1.00 56.31 393 ALA A C 1
ATOM 3069 O O . ALA A 1 393 ? -111.162 -21.272 206.213 1.00 56.31 393 ALA A O 1
ATOM 3070 N N . HIS A 1 394 ? -110.127 -19.529 205.240 1.00 49.94 394 HIS A N 1
ATOM 3071 C CA . HIS A 1 394 ? -109.729 -18.868 206.484 1.00 49.94 394 HIS A CA 1
ATOM 3072 C C . HIS A 1 394 ? -110.929 -18.300 207.261 1.00 49.94 394 HIS A C 1
ATOM 3074 O O . HIS A 1 394 ? -111.043 -18.549 208.458 1.00 49.94 394 HIS A O 1
ATOM 3080 N N . ASP A 1 395 ? -111.872 -17.613 206.609 1.00 50.06 395 ASP A N 1
ATOM 3081 C CA . ASP A 1 395 ? -113.053 -17.061 207.302 1.00 50.06 395 ASP A CA 1
ATOM 3082 C C . ASP A 1 395 ? -113.987 -18.156 207.859 1.00 50.06 395 ASP A C 1
ATOM 3084 O O . ASP A 1 395 ? -114.593 -17.989 208.924 1.00 50.06 395 ASP A O 1
ATOM 3088 N N . ALA A 1 396 ? -114.047 -19.318 207.197 1.00 53.94 396 ALA A N 1
ATOM 3089 C CA . ALA A 1 396 ? -114.766 -20.493 207.692 1.00 53.94 396 ALA A CA 1
ATOM 3090 C C . ALA A 1 396 ? -114.097 -21.143 208.926 1.00 53.94 396 ALA A C 1
ATOM 3092 O O . ALA A 1 396 ? -114.794 -21.710 209.773 1.00 53.94 396 ALA A O 1
ATOM 3093 N N . ASP A 1 397 ? -112.768 -21.050 209.051 1.00 50.31 397 ASP A N 1
ATOM 3094 C CA . ASP A 1 397 ? -112.028 -21.465 210.250 1.00 50.31 397 ASP A CA 1
ATOM 3095 C C . ASP A 1 397 ? -112.186 -20.439 211.384 1.00 50.31 397 ASP A C 1
ATOM 3097 O O . ASP A 1 397 ? -112.499 -20.810 212.515 1.00 50.31 397 ASP A O 1
ATOM 3101 N N . VAL A 1 398 ? -112.088 -19.138 211.081 1.00 52.41 398 VAL A N 1
ATOM 3102 C CA . VAL A 1 398 ? -112.237 -18.048 212.062 1.00 52.41 398 VAL A CA 1
ATOM 3103 C C . VAL A 1 398 ? -113.602 -18.078 212.756 1.00 52.41 398 VAL A C 1
ATOM 3105 O O . VAL A 1 398 ? -113.649 -17.924 213.976 1.00 52.41 398 VAL A O 1
ATOM 3108 N N . GLN A 1 399 ? -114.710 -18.348 212.051 1.00 53.09 399 GLN A N 1
ATOM 3109 C CA . GLN A 1 399 ? -116.021 -18.471 212.715 1.00 53.09 399 GLN A CA 1
ATOM 3110 C C . GLN A 1 399 ? -116.119 -19.673 213.669 1.00 53.09 399 GLN A C 1
ATOM 3112 O O . GLN A 1 399 ? -116.777 -19.569 214.705 1.00 53.09 399 GLN A O 1
ATOM 3117 N N . LYS A 1 400 ? -115.444 -20.795 213.378 1.00 53.56 400 LYS A N 1
ATOM 3118 C CA . LYS A 1 400 ? -115.358 -21.927 214.318 1.00 53.56 400 LYS A CA 1
ATOM 3119 C C . LYS A 1 400 ? -114.432 -21.621 215.486 1.00 53.56 400 LYS A C 1
ATOM 3121 O O . LYS A 1 400 ? -114.761 -21.935 216.628 1.00 53.56 400 LYS A O 1
ATOM 3126 N N . ARG A 1 401 ? -113.298 -20.975 215.220 1.00 45.72 401 ARG A N 1
ATOM 3127 C CA . ARG A 1 401 ? -112.349 -20.569 216.255 1.00 45.72 401 ARG A CA 1
ATOM 3128 C C . ARG A 1 401 ? -112.953 -19.556 217.210 1.00 45.72 401 ARG A C 1
ATOM 3130 O O . ARG A 1 401 ? -112.737 -19.713 218.398 1.00 45.72 401 ARG A O 1
ATOM 3137 N N . LEU A 1 402 ? -113.801 -18.630 216.763 1.00 47.59 402 LEU A N 1
ATOM 3138 C CA . LEU A 1 402 ? -114.473 -17.694 217.671 1.00 47.59 402 LEU A CA 1
ATOM 3139 C C . LEU A 1 402 ? -115.338 -18.406 218.735 1.00 47.59 402 LEU A C 1
ATOM 3141 O O . LEU A 1 402 ? -115.401 -17.942 219.867 1.00 47.59 402 LEU A O 1
ATOM 3145 N N . GLN A 1 403 ? -115.946 -19.554 218.406 1.00 51.22 403 GLN A N 1
ATOM 3146 C CA . GLN A 1 403 ? -116.719 -20.361 219.364 1.00 51.22 403 GLN A CA 1
ATOM 3147 C C . GLN A 1 403 ? -115.849 -21.267 220.251 1.00 51.22 403 GLN A C 1
ATOM 3149 O O . GLN A 1 403 ? -116.246 -21.580 221.369 1.00 51.22 403 GLN A O 1
ATOM 3154 N N . VAL A 1 404 ? -114.664 -21.676 219.786 1.00 52.91 404 VAL A N 1
ATOM 3155 C CA . VAL A 1 404 ? -113.723 -22.506 220.563 1.00 52.91 404 VAL A CA 1
ATOM 3156 C C . VAL A 1 404 ? -112.778 -21.651 221.419 1.00 52.91 404 VAL A C 1
ATOM 3158 O O . VAL A 1 404 ? -112.336 -22.093 222.473 1.00 52.91 404 VAL A O 1
ATOM 3161 N N . GLU A 1 405 ? -112.480 -20.414 221.026 1.00 42.91 405 GLU A N 1
ATOM 3162 C CA . GLU A 1 405 ? -111.525 -19.530 221.706 1.00 42.91 405 GLU A CA 1
ATOM 3163 C C . GLU A 1 405 ? -112.124 -18.887 222.971 1.00 42.91 405 GLU A C 1
ATOM 3165 O O . GLU A 1 405 ? -111.399 -18.662 223.941 1.00 42.91 405 GLU A O 1
ATOM 3170 N N . GLU A 1 406 ? -113.453 -18.726 223.053 1.00 52.62 406 GLU A N 1
ATOM 3171 C CA . GLU A 1 406 ? -114.140 -18.419 224.322 1.00 52.62 406 GLU A CA 1
ATOM 3172 C C . GLU A 1 406 ? -114.050 -19.568 225.352 1.00 52.62 406 GLU A C 1
ATOM 3174 O O . GLU A 1 406 ? -114.113 -19.321 226.563 1.00 52.62 406 GLU A O 1
ATOM 3179 N N . GLU A 1 407 ? -113.824 -20.811 224.907 1.00 49.75 407 GLU A N 1
ATOM 3180 C CA . GLU A 1 407 ? -113.511 -21.946 225.786 1.00 49.75 407 GLU A CA 1
ATOM 3181 C C . GLU A 1 407 ? -111.994 -22.105 226.016 1.00 49.75 407 GLU A C 1
ATOM 3183 O O . GLU A 1 407 ? -111.567 -22.333 227.150 1.00 49.75 407 GLU A O 1
ATOM 3188 N N . ALA A 1 408 ? -111.156 -21.897 224.993 1.00 42.53 408 ALA A N 1
ATOM 3189 C CA . ALA A 1 408 ? -109.694 -22.018 225.076 1.00 42.53 408 ALA A CA 1
ATOM 3190 C C . ALA A 1 408 ? -109.024 -20.896 225.894 1.00 42.53 408 ALA A C 1
ATOM 3192 O O . ALA A 1 408 ? -107.973 -21.124 226.496 1.00 42.53 408 ALA A O 1
ATOM 3193 N N . LYS A 1 409 ? -109.693 -19.744 226.060 1.00 51.75 409 LYS A N 1
ATOM 3194 C CA . LYS A 1 409 ? -109.379 -18.707 227.068 1.00 51.75 409 LYS A CA 1
ATOM 3195 C C . LYS A 1 409 ? -109.358 -19.238 228.518 1.00 51.75 409 LYS A C 1
ATOM 3197 O O . LYS A 1 409 ? -109.018 -18.502 229.440 1.00 51.75 409 LYS A O 1
ATOM 3202 N N . ARG A 1 410 ? -109.726 -20.506 228.733 1.00 49.22 410 ARG A N 1
ATOM 3203 C CA . ARG A 1 410 ? -109.737 -21.214 230.021 1.00 49.22 410 ARG A CA 1
ATOM 3204 C C . ARG A 1 410 ? -108.739 -22.386 230.103 1.00 49.22 410 ARG A C 1
ATOM 3206 O O . ARG A 1 410 ? -108.853 -23.171 231.040 1.00 49.22 410 ARG A O 1
ATOM 3213 N N . ALA A 1 411 ? -107.825 -22.545 229.134 1.00 42.91 411 ALA A N 1
ATOM 3214 C CA . ALA A 1 411 ? -107.004 -23.760 228.993 1.00 42.91 411 ALA A CA 1
ATOM 3215 C C . ALA A 1 411 ? -105.472 -23.555 228.972 1.00 42.91 411 ALA A C 1
ATOM 3217 O O . ALA A 1 411 ? -104.771 -24.347 229.597 1.00 42.91 411 ALA A O 1
ATOM 3218 N N . ALA A 1 412 ? -104.942 -22.548 228.265 1.00 38.84 412 ALA A N 1
ATOM 3219 C CA . ALA A 1 412 ? -103.497 -22.274 228.189 1.00 38.84 412 ALA A CA 1
ATOM 3220 C C . ALA A 1 412 ? -103.237 -20.838 227.684 1.00 38.84 412 ALA A C 1
ATOM 3222 O O . ALA A 1 412 ? -103.754 -20.460 226.639 1.00 38.84 412 ALA A O 1
ATOM 3223 N N . GLU A 1 413 ? -102.452 -19.969 228.326 1.00 52.00 413 GLU A N 1
ATOM 3224 C CA . GLU A 1 413 ? -101.735 -20.067 229.615 1.00 52.00 413 GLU A CA 1
ATOM 3225 C C . GLU A 1 413 ? -100.647 -21.165 229.724 1.00 52.00 413 GLU A C 1
ATOM 3227 O O . GLU A 1 413 ? -100.276 -21.578 230.818 1.00 52.00 413 GLU A O 1
ATOM 3232 N N . ALA A 1 414 ? -100.083 -21.596 228.586 1.00 40.78 414 ALA A N 1
ATOM 3233 C CA . ALA A 1 414 ? -98.838 -22.374 228.505 1.00 40.78 414 ALA A CA 1
ATOM 3234 C C . ALA A 1 414 ? -98.166 -22.224 227.116 1.00 40.78 414 ALA A C 1
ATOM 3236 O O . ALA A 1 414 ? -98.799 -22.557 226.124 1.00 40.78 414 ALA A O 1
ATOM 3237 N N . GLU A 1 415 ? -96.918 -21.723 227.096 1.00 35.75 415 GLU A N 1
ATOM 3238 C CA . GLU A 1 415 ? -95.842 -21.752 226.056 1.00 35.75 415 GLU A CA 1
ATOM 3239 C C . GLU A 1 415 ? -96.196 -21.521 224.547 1.00 35.75 415 GLU A C 1
ATOM 3241 O O . GLU A 1 415 ? -97.068 -22.181 224.003 1.00 35.75 415 GLU A O 1
ATOM 3246 N N . LEU A 1 416 ? -95.627 -20.611 223.723 1.00 48.94 416 LEU A N 1
ATOM 3247 C CA . LEU A 1 416 ? -94.341 -19.869 223.587 1.00 48.94 416 LEU A CA 1
ATOM 3248 C C . LEU A 1 416 ? -93.304 -20.478 222.577 1.00 48.94 416 LEU A C 1
ATOM 3250 O O . LEU A 1 416 ? -92.884 -21.614 222.737 1.00 48.94 416 LEU A O 1
ATOM 3254 N N . GLU A 1 417 ? -92.817 -19.639 221.626 1.00 46.56 417 GLU A N 1
ATOM 3255 C CA . GLU A 1 417 ? -91.530 -19.678 220.838 1.00 46.56 417 GLU A CA 1
ATOM 3256 C C . GLU A 1 417 ? -91.348 -20.405 219.438 1.00 46.56 417 GLU A C 1
ATOM 3258 O O . GLU A 1 417 ? -91.644 -21.592 219.331 1.00 46.56 417 GLU A O 1
ATOM 3263 N N . ARG A 1 418 ? -90.705 -19.722 218.415 1.00 36.72 418 ARG A N 1
ATOM 3264 C CA . ARG A 1 418 ? -89.425 -20.096 217.641 1.00 36.72 418 ARG A CA 1
ATOM 3265 C C . ARG A 1 418 ? -89.291 -20.129 216.028 1.00 36.72 418 ARG A C 1
ATOM 3267 O O . ARG A 1 418 ? -89.822 -21.049 215.424 1.00 36.72 418 ARG A O 1
ATOM 3274 N N . VAL A 1 419 ? -88.399 -19.289 215.363 1.00 44.31 419 VAL A N 1
ATOM 3275 C CA . VAL A 1 419 ? -87.599 -19.391 214.015 1.00 44.31 419 VAL A CA 1
ATOM 3276 C C . VAL A 1 419 ? -87.979 -18.658 212.620 1.00 44.31 419 VAL A C 1
ATOM 3278 O O . VAL A 1 419 ? -89.042 -18.050 212.567 1.00 44.31 419 VAL A O 1
ATOM 3281 N N . LYS A 1 420 ? -87.074 -18.529 211.557 1.00 43.25 420 LYS A N 1
ATOM 3282 C CA . LYS A 1 420 ? -87.042 -17.549 210.351 1.00 43.25 420 LYS A CA 1
ATOM 3283 C C . LYS A 1 420 ? -85.964 -17.791 209.159 1.00 43.25 420 LYS A C 1
ATOM 3285 O O . LYS A 1 420 ? -85.040 -18.530 209.476 1.00 43.25 420 LYS A O 1
ATOM 3290 N N . LEU A 1 421 ? -85.968 -17.108 207.931 1.00 43.34 421 LEU A N 1
ATOM 3291 C CA . LEU A 1 421 ? -84.813 -16.568 206.994 1.00 43.34 421 LEU A CA 1
ATOM 3292 C C . LEU A 1 421 ? -84.542 -16.927 205.395 1.00 43.34 421 LEU A C 1
ATOM 3294 O O . LEU A 1 421 ? -84.789 -18.075 205.058 1.00 43.34 421 LEU A O 1
ATOM 3298 N N . GLN A 1 422 ? -83.952 -15.996 204.493 1.00 40.97 422 GLN A N 1
ATOM 3299 C CA . GLN A 1 422 ? -82.999 -15.941 203.195 1.00 40.97 422 GLN A CA 1
ATOM 3300 C C . GLN A 1 422 ? -83.246 -16.388 201.625 1.00 40.97 422 GLN A C 1
ATOM 3302 O O . GLN A 1 422 ? -84.179 -17.168 201.491 1.00 40.97 422 GLN A O 1
ATOM 3307 N N . LEU A 1 423 ? -82.554 -16.121 200.398 1.00 44.94 423 LEU A N 1
ATOM 3308 C CA . LEU A 1 423 ? -81.586 -15.142 199.603 1.00 44.94 423 LEU A CA 1
ATOM 3309 C C . LEU A 1 423 ? -81.247 -15.401 197.975 1.00 44.94 423 LEU A C 1
ATOM 3311 O O . LEU A 1 423 ? -81.627 -16.487 197.543 1.00 44.94 423 LEU A O 1
ATOM 3315 N N . GLU A 1 424 ? -80.550 -14.553 197.069 1.00 45.84 424 GLU A N 1
ATOM 3316 C CA . GLU A 1 424 ? -80.433 -14.537 195.473 1.00 45.84 424 GLU A CA 1
ATOM 3317 C C . GLU A 1 424 ? -79.127 -14.016 194.557 1.00 45.84 424 GLU A C 1
ATOM 3319 O O . GLU A 1 424 ? -78.248 -13.434 195.186 1.00 45.84 424 GLU A O 1
ATOM 3324 N N . GLU A 1 425 ? -78.944 -14.144 193.141 1.00 45.16 425 GLU A N 1
ATOM 3325 C CA . GLU A 1 425 ? -77.849 -13.541 192.125 1.00 45.16 425 GLU A CA 1
ATOM 3326 C C . GLU A 1 425 ? -77.824 -13.777 190.464 1.00 45.16 425 GLU A C 1
ATOM 3328 O O . GLU A 1 425 ? -78.537 -14.695 190.061 1.00 45.16 425 GLU A O 1
ATOM 3333 N N . ALA A 1 426 ? -77.052 -13.078 189.482 1.00 47.50 426 ALA A N 1
ATOM 3334 C CA . ALA A 1 426 ? -76.827 -13.309 187.919 1.00 47.50 426 ALA A CA 1
ATOM 3335 C C . ALA A 1 426 ? -75.751 -12.497 186.921 1.00 47.50 426 ALA A C 1
ATOM 3337 O O . ALA A 1 426 ? -75.245 -11.457 187.337 1.00 47.50 426 ALA A O 1
ATOM 3338 N N . ASN A 1 427 ? -75.392 -12.835 185.582 1.00 45.75 427 ASN A N 1
ATOM 3339 C CA . ASN A 1 427 ? -74.399 -12.089 184.584 1.00 45.75 427 ASN A CA 1
ATOM 3340 C C . ASN A 1 427 ? -74.297 -12.222 182.919 1.00 45.75 427 ASN A C 1
ATOM 3342 O O . ASN A 1 427 ? -75.236 -12.798 182.377 1.00 45.75 427 ASN A O 1
ATOM 3346 N N . LYS A 1 428 ? -73.305 -11.640 182.062 1.00 46.22 428 LYS A N 1
ATOM 3347 C CA . LYS A 1 428 ? -73.320 -11.299 180.490 1.00 46.22 428 LYS A CA 1
ATOM 3348 C C . LYS A 1 428 ? -71.987 -11.199 179.463 1.00 46.22 428 LYS A C 1
ATOM 3350 O O . LYS A 1 428 ? -70.898 -11.267 180.022 1.00 46.22 428 LYS A O 1
ATOM 3355 N N . PRO A 1 429 ? -71.979 -11.009 178.036 1.00 57.12 429 PRO A N 1
ATOM 3356 C CA . PRO A 1 429 ? -70.851 -11.188 176.918 1.00 57.12 429 PRO A CA 1
ATOM 3357 C C . PRO A 1 429 ? -70.496 -10.170 175.633 1.00 57.12 429 PRO A C 1
ATOM 3359 O O . PRO A 1 429 ? -71.126 -9.117 175.621 1.00 57.12 429 PRO A O 1
ATOM 3362 N N . LYS A 1 430 ? -69.550 -10.407 174.575 1.00 43.56 430 LYS A N 1
ATOM 3363 C CA . LYS A 1 430 ? -68.992 -9.581 173.298 1.00 43.56 430 LYS A CA 1
ATOM 3364 C C . LYS A 1 430 ? -68.079 -10.335 172.131 1.00 43.56 430 LYS A C 1
ATOM 3366 O O . LYS A 1 430 ? -67.904 -11.506 172.435 1.00 43.56 430 LYS A O 1
ATOM 3371 N N . LEU A 1 431 ? -67.365 -9.982 170.935 1.00 45.72 431 LEU A N 1
ATOM 3372 C CA . LEU A 1 431 ? -67.072 -9.019 169.687 1.00 45.72 431 LEU A CA 1
ATOM 3373 C C . LEU A 1 431 ? -65.872 -9.518 168.638 1.00 45.72 431 LEU A C 1
ATOM 3375 O O . LEU A 1 431 ? -65.359 -10.550 169.052 1.00 45.72 431 LEU A O 1
ATOM 3379 N N . ALA A 1 432 ? -65.224 -9.074 167.439 1.00 47.28 432 ALA A N 1
ATOM 3380 C CA . ALA A 1 432 ? -65.179 -8.125 166.168 1.00 47.28 432 ALA A CA 1
ATOM 3381 C C . ALA A 1 432 ? -63.980 -8.313 164.998 1.00 47.28 432 ALA A C 1
ATOM 3383 O O . ALA A 1 432 ? -63.230 -9.260 165.205 1.00 47.28 432 ALA A O 1
ATOM 3384 N N . ASN A 1 433 ? -63.752 -7.485 163.852 1.00 44.66 433 ASN A N 1
ATOM 3385 C CA . ASN A 1 433 ? -62.545 -7.207 162.814 1.00 44.66 433 ASN A CA 1
ATOM 3386 C C . ASN A 1 433 ? -62.505 -7.594 161.197 1.00 44.66 433 ASN A C 1
ATOM 3388 O O . ASN A 1 433 ? -63.378 -8.393 160.890 1.00 44.66 433 ASN A O 1
ATOM 3392 N N . THR A 1 434 ? -61.680 -7.263 160.069 1.00 46.53 434 THR A N 1
ATOM 3393 C CA . THR A 1 434 ? -60.639 -6.258 159.390 1.00 46.53 434 THR A CA 1
ATOM 3394 C C . THR A 1 434 ? -60.111 -6.517 157.820 1.00 46.53 434 THR A C 1
ATOM 3396 O O . THR A 1 434 ? -60.334 -7.645 157.400 1.00 46.53 434 THR A O 1
ATOM 3399 N N . VAL A 1 435 ? -59.441 -5.613 156.934 1.00 46.75 435 VAL A N 1
ATOM 3400 C CA . VAL A 1 435 ? -59.039 -5.703 155.377 1.00 46.75 435 VAL A CA 1
ATOM 3401 C C . VAL A 1 435 ? -57.748 -4.875 154.709 1.00 46.75 435 VAL A C 1
ATOM 3403 O O . VAL A 1 435 ? -57.130 -4.176 155.507 1.00 46.75 435 VAL A O 1
ATOM 3406 N N . VAL A 1 436 ? -57.282 -4.903 153.358 1.00 47.16 436 VAL A N 1
ATOM 3407 C CA . VAL A 1 436 ? -55.995 -4.279 152.635 1.00 47.16 436 VAL A CA 1
ATOM 3408 C C . VAL A 1 436 ? -55.848 -3.964 150.998 1.00 47.16 436 VAL A C 1
ATOM 3410 O O . VAL A 1 436 ? -56.852 -4.188 150.331 1.00 47.16 436 VAL A O 1
ATOM 3413 N N . ASN A 1 437 ? -54.681 -3.487 150.330 1.00 45.28 437 ASN A N 1
ATOM 3414 C CA . ASN A 1 437 ? -54.357 -2.840 148.902 1.00 45.28 437 ASN A CA 1
ATOM 3415 C C . ASN A 1 437 ? -53.070 -3.352 147.990 1.00 45.28 437 ASN A C 1
ATOM 3417 O O . ASN A 1 437 ? -52.594 -4.392 148.431 1.00 45.28 437 ASN A O 1
ATOM 3421 N N . SER A 1 438 ? -52.321 -2.886 146.863 1.00 43.59 438 SER A N 1
ATOM 3422 C CA . SER A 1 438 ? -52.058 -1.838 145.683 1.00 43.59 438 SER A CA 1
ATOM 3423 C C . SER A 1 438 ? -50.733 -2.155 144.731 1.00 43.59 438 SER A C 1
ATOM 3425 O O . SER A 1 438 ? -50.144 -3.139 145.165 1.00 43.59 438 SER A O 1
ATOM 3427 N N . PHE A 1 439 ? -50.027 -1.609 143.615 1.00 40.75 439 PHE A N 1
ATOM 3428 C CA . PHE A 1 439 ? -49.860 -0.598 142.393 1.00 40.75 439 PHE A CA 1
ATOM 3429 C C . PHE A 1 439 ? -48.575 -0.948 141.388 1.00 40.75 439 PHE A C 1
ATOM 3431 O O . PHE A 1 439 ? -48.073 -2.017 141.723 1.00 40.75 439 PHE A O 1
ATOM 3438 N N . GLU A 1 440 ? -47.860 -0.415 140.271 1.00 39.53 440 GLU A N 1
ATOM 3439 C CA . GLU A 1 440 ? -47.569 0.704 139.171 1.00 39.53 440 GLU A CA 1
ATOM 3440 C C . GLU A 1 440 ? -46.594 0.206 137.910 1.00 39.53 440 GLU A C 1
ATOM 3442 O O . GLU A 1 440 ? -46.497 -1.020 137.917 1.00 39.53 440 GLU A O 1
ATOM 3447 N N . SER A 1 441 ? -45.821 0.736 136.829 1.00 41.06 441 SER A N 1
ATOM 3448 C CA . SER A 1 441 ? -45.224 1.943 135.975 1.00 41.06 441 SER A CA 1
ATOM 3449 C C . SER A 1 441 ? -44.691 1.590 134.436 1.00 41.06 441 SER A C 1
ATOM 3451 O O . SER A 1 441 ? -45.206 0.557 134.019 1.00 41.06 441 SER A O 1
ATOM 3453 N N . ASP A 1 442 ? -43.830 2.120 133.422 1.00 38.38 442 ASP A N 1
ATOM 3454 C CA . ASP A 1 442 ? -42.761 3.190 132.935 1.00 38.38 442 ASP A CA 1
ATOM 3455 C C . ASP A 1 442 ? -42.311 3.276 131.318 1.00 38.38 442 ASP A C 1
ATOM 3457 O O . ASP A 1 442 ? -42.918 2.516 130.566 1.00 38.38 442 ASP A O 1
ATOM 3461 N N . SER A 1 443 ? -41.330 4.112 130.697 1.00 37.75 443 SER A N 1
ATOM 3462 C CA . SER A 1 443 ? -40.907 4.261 129.154 1.00 37.75 443 SER A CA 1
ATOM 3463 C C . SER A 1 443 ? -39.553 5.037 128.548 1.00 37.75 443 SER A C 1
ATOM 3465 O O . SER A 1 443 ? -38.863 5.599 129.391 1.00 37.75 443 SER A O 1
ATOM 3467 N N . ASP A 1 444 ? -39.124 5.110 127.183 1.00 29.91 444 ASP A N 1
ATOM 3468 C CA . ASP A 1 444 ? -37.815 5.743 126.500 1.00 29.91 444 ASP A CA 1
ATOM 3469 C C . ASP A 1 444 ? -37.604 6.065 124.861 1.00 29.91 444 ASP A C 1
ATOM 3471 O O . ASP A 1 444 ? -38.549 5.773 124.130 1.00 29.91 444 ASP A O 1
ATOM 3475 N N . ASN A 1 445 ? -36.462 6.645 124.229 1.00 24.23 445 ASN A N 1
ATOM 3476 C CA . ASN A 1 445 ? -36.116 7.064 122.734 1.00 24.23 445 ASN A CA 1
ATOM 3477 C C . ASN A 1 445 ? -34.573 7.241 122.168 1.00 24.23 445 ASN A C 1
ATOM 3479 O O . ASN A 1 445 ? -33.677 7.469 122.968 1.00 24.23 445 ASN A O 1
ATOM 3483 N N . TYR A 1 446 ? -34.269 7.313 120.808 1.00 24.52 446 TYR A N 1
ATOM 3484 C CA . TYR A 1 446 ? -33.076 7.844 119.953 1.00 24.52 446 TYR A CA 1
ATOM 3485 C C . TYR A 1 446 ? -31.809 7.040 119.361 1.00 24.52 446 TYR A C 1
ATOM 3487 O O . TYR A 1 446 ? -31.150 6.286 120.059 1.00 24.52 446 TYR A O 1
ATOM 3495 N N . VAL A 1 447 ? -31.382 7.380 118.094 1.00 26.42 447 VAL A N 1
ATOM 3496 C CA . VAL A 1 447 ? -30.051 7.332 117.317 1.00 26.42 447 VAL A CA 1
ATOM 3497 C C . VAL A 1 447 ? -29.173 6.045 117.106 1.00 26.42 447 VAL A C 1
ATOM 3499 O O . VAL A 1 447 ? -29.008 5.226 117.998 1.00 26.42 447 VAL A O 1
ATOM 3502 N N . SER A 1 448 ? -28.464 5.926 115.947 1.00 29.97 448 SER A N 1
ATOM 3503 C CA . SER A 1 448 ? -27.336 4.974 115.702 1.00 29.97 448 SER A CA 1
ATOM 3504 C C . SER A 1 448 ? -26.106 5.532 114.916 1.00 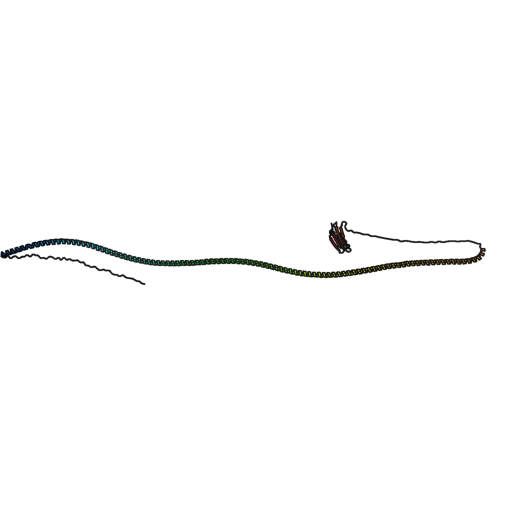29.97 448 SER A C 1
ATOM 3506 O O . SER A 1 448 ? -26.197 6.526 114.198 1.00 29.97 448 SER A O 1
ATOM 3508 N N . ARG A 1 449 ? -24.934 4.875 115.063 1.00 34.47 449 ARG A N 1
ATOM 3509 C CA . ARG A 1 449 ? -23.640 5.061 114.341 1.00 34.47 449 ARG A CA 1
ATOM 3510 C C . ARG A 1 449 ? -23.076 3.676 113.961 1.00 34.47 449 ARG A C 1
ATOM 3512 O O . ARG A 1 449 ? -23.430 2.701 114.620 1.00 34.47 449 ARG A O 1
ATOM 3519 N N . TYR A 1 450 ? -22.156 3.573 112.991 1.00 37.16 450 TYR A N 1
ATOM 3520 C CA . TYR A 1 450 ? -21.505 2.295 112.642 1.00 37.16 450 TYR A CA 1
ATOM 3521 C C . TYR A 1 450 ? -20.057 2.450 112.142 1.00 37.16 450 TYR A C 1
ATOM 3523 O O . TYR A 1 450 ? -19.698 3.496 111.608 1.00 37.16 450 TYR A O 1
ATOM 3531 N N . GLY A 1 451 ? -19.262 1.379 112.250 1.00 47.88 451 GLY A N 1
ATOM 3532 C CA . GLY A 1 451 ? -18.007 1.212 111.513 1.00 47.88 451 GLY A CA 1
ATOM 3533 C C . GLY A 1 451 ? -16.744 1.580 112.289 1.00 47.88 451 GLY A C 1
ATOM 3534 O O . GLY A 1 451 ? -16.361 0.880 113.224 1.00 47.88 451 GLY A O 1
ATOM 3535 N N . ASP A 1 452 ? -16.077 2.637 111.836 1.00 47.06 452 ASP A N 1
ATOM 3536 C CA . ASP A 1 452 ? -14.670 2.934 112.115 1.00 47.06 452 ASP A CA 1
ATOM 3537 C C . ASP A 1 452 ? -14.506 4.318 112.769 1.00 47.06 452 ASP A C 1
ATOM 3539 O O . ASP A 1 452 ? -15.367 5.184 112.608 1.00 47.06 452 ASP A O 1
ATOM 3543 N N . LYS A 1 453 ? -13.435 4.545 113.540 1.00 52.41 453 LYS A N 1
ATOM 3544 C CA . LYS A 1 453 ? -13.304 5.777 114.362 1.00 52.41 453 LYS A CA 1
ATOM 3545 C C . LYS A 1 453 ? -12.659 6.966 113.650 1.00 52.41 453 LYS A C 1
ATOM 3547 O O . LYS A 1 453 ? -12.907 8.109 114.041 1.00 52.41 453 LYS A O 1
ATOM 3552 N N . ASP A 1 454 ? -11.865 6.683 112.624 1.00 53.25 454 ASP A N 1
ATOM 3553 C CA . ASP A 1 454 ? -10.984 7.665 111.987 1.00 53.25 454 ASP A CA 1
ATOM 3554 C C . ASP A 1 454 ? -11.484 8.111 110.595 1.00 53.25 454 ASP A C 1
ATOM 3556 O O . ASP A 1 454 ? -10.855 8.961 109.969 1.00 53.25 454 ASP A O 1
ATOM 3560 N N . GLN A 1 455 ? -12.627 7.583 110.129 1.00 55.12 455 GLN A N 1
ATOM 3561 C CA . GLN A 1 455 ? -13.221 7.893 108.818 1.00 55.12 455 GLN A CA 1
ATOM 3562 C C . GLN A 1 455 ? -14.423 8.843 108.925 1.00 55.12 455 GLN A C 1
ATOM 3564 O O . GLN A 1 455 ? -15.319 8.632 109.746 1.00 55.12 455 GLN A O 1
ATOM 3569 N N . TYR A 1 456 ? -14.481 9.861 108.059 1.00 57.22 456 TYR A N 1
ATOM 3570 C CA . TYR A 1 456 ? -15.529 10.894 108.068 1.00 57.22 456 TYR A CA 1
ATOM 3571 C C . TYR A 1 456 ? -15.976 11.258 106.643 1.00 57.22 456 TYR A C 1
ATOM 3573 O O . TYR A 1 456 ? -15.198 11.784 105.847 1.00 57.22 456 TYR A O 1
ATOM 3581 N N . TYR A 1 457 ? -17.259 11.030 106.344 1.00 60.03 457 TYR A N 1
ATOM 3582 C CA . TYR A 1 457 ? -17.882 11.334 105.052 1.00 60.03 457 TYR A CA 1
ATOM 3583 C C . TYR A 1 457 ? -18.883 12.488 105.207 1.00 60.03 457 TYR A C 1
ATOM 3585 O O . TYR A 1 457 ? -19.848 12.368 105.965 1.00 60.03 457 TYR A O 1
ATOM 3593 N N . HIS A 1 458 ? -18.709 13.581 104.460 1.00 63.50 458 HIS A N 1
ATOM 3594 C CA . HIS A 1 458 ? -19.700 14.655 104.362 1.00 63.50 458 HIS A CA 1
ATOM 3595 C C . HIS A 1 458 ? -20.639 14.394 103.180 1.00 63.50 458 HIS A C 1
ATOM 3597 O O . HIS A 1 458 ? -20.304 14.648 102.017 1.00 63.50 458 HIS A O 1
ATOM 3603 N N . PHE A 1 459 ? -21.836 13.889 103.485 1.00 67.19 459 PHE A N 1
ATOM 3604 C CA . PHE A 1 459 ? -22.881 13.620 102.503 1.00 67.19 459 PHE A CA 1
ATOM 3605 C C . PHE A 1 459 ? -24.248 14.151 102.938 1.00 67.19 459 PHE A C 1
ATOM 3607 O O . PHE A 1 459 ? -24.585 14.159 104.120 1.00 67.19 459 PHE A O 1
ATOM 3614 N N . LEU A 1 460 ? -25.046 14.571 101.958 1.00 73.56 460 LEU A N 1
ATOM 3615 C CA . LEU A 1 460 ? -26.461 14.880 102.137 1.00 73.56 460 LEU A CA 1
ATOM 3616 C C . LEU A 1 460 ? -27.285 13.659 101.729 1.00 73.56 460 LEU A C 1
ATOM 3618 O O . LEU A 1 460 ? -27.102 13.140 100.626 1.00 73.56 460 LEU A O 1
ATOM 3622 N N . VAL A 1 461 ? -28.214 13.245 102.589 1.00 79.38 461 VAL A N 1
ATOM 3623 C CA . VAL A 1 461 ? -29.292 12.318 102.230 1.00 79.38 461 VAL A CA 1
ATOM 3624 C C . VAL A 1 461 ? -30.549 13.140 101.976 1.00 79.38 461 VAL A C 1
ATOM 3626 O O . VAL A 1 461 ? -30.953 13.927 102.829 1.00 79.38 461 VAL A O 1
ATOM 3629 N N . ILE A 1 462 ? -31.166 12.958 100.813 1.00 78.81 462 ILE A N 1
ATOM 3630 C CA . ILE A 1 462 ? -32.483 13.503 100.491 1.00 78.81 462 ILE A CA 1
ATOM 3631 C C . ILE A 1 462 ? -33.461 12.329 100.452 1.00 78.81 462 ILE A C 1
ATOM 3633 O O . ILE A 1 462 ? -33.325 11.425 99.623 1.00 78.81 462 ILE A O 1
ATOM 3637 N N . LEU A 1 463 ? -34.425 12.366 101.369 1.00 77.94 463 LEU A N 1
ATOM 3638 C CA . LEU A 1 463 ? -35.606 11.511 101.402 1.00 77.94 463 LEU A CA 1
ATOM 3639 C C . LEU A 1 463 ? -36.789 12.373 100.957 1.00 77.94 463 LEU A C 1
ATOM 3641 O O . LEU A 1 463 ? -37.079 13.389 101.587 1.00 77.94 463 LEU A O 1
ATOM 3645 N N . GLU A 1 464 ? -37.446 12.004 99.862 1.00 73.44 464 GLU A N 1
ATOM 3646 C CA . GLU A 1 464 ? -38.639 12.707 99.385 1.00 73.44 464 GLU A CA 1
ATOM 3647 C C . GLU A 1 464 ? -39.882 12.006 99.947 1.00 73.44 464 GLU A C 1
ATOM 3649 O O . GLU A 1 464 ? -40.192 10.889 99.541 1.00 73.44 464 GLU A O 1
ATOM 3654 N N . GLU A 1 465 ? -40.633 12.650 100.849 1.00 70.88 465 GLU A N 1
ATOM 3655 C CA . GLU A 1 465 ? -41.864 12.068 101.427 1.00 70.88 465 GLU A CA 1
ATOM 3656 C C . GLU A 1 465 ? -42.909 11.708 100.354 1.00 70.88 465 GLU A C 1
ATOM 3658 O O . GLU A 1 465 ? -43.661 10.748 100.499 1.00 70.88 465 GLU A O 1
ATOM 3663 N N . ALA A 1 466 ? -42.905 12.427 99.225 1.00 70.00 466 ALA A N 1
ATOM 3664 C CA . ALA A 1 466 ? -43.732 12.131 98.055 1.00 70.00 466 ALA A CA 1
ATOM 3665 C C . ALA A 1 466 ? -43.286 10.879 97.264 1.00 70.00 466 ALA A C 1
ATOM 3667 O O . ALA A 1 466 ? -43.995 10.445 96.355 1.00 70.00 466 ALA A O 1
ATOM 3668 N N . ARG A 1 467 ? -42.104 10.314 97.554 1.00 77.56 467 ARG A N 1
ATOM 3669 C CA . ARG A 1 467 ? -41.491 9.169 96.854 1.00 77.56 467 ARG A CA 1
ATOM 3670 C C . ARG A 1 467 ? -40.744 8.255 97.850 1.00 77.56 467 ARG A C 1
ATOM 3672 O O . ARG A 1 467 ? -39.538 8.063 97.709 1.00 77.56 467 ARG A O 1
ATOM 3679 N N . PRO A 1 468 ? -41.439 7.642 98.830 1.00 74.12 468 PRO A N 1
ATOM 3680 C CA . PRO A 1 468 ? -40.827 7.028 100.020 1.00 74.12 468 PRO A CA 1
ATOM 3681 C C . PRO A 1 468 ? -39.877 5.844 99.764 1.00 74.12 468 PRO A C 1
ATOM 3683 O O . PRO A 1 468 ? -39.143 5.449 100.664 1.00 74.12 468 PRO A O 1
ATOM 3686 N N . ASN A 1 469 ? -39.856 5.283 98.551 1.00 84.12 469 ASN A N 1
ATOM 3687 C CA . ASN A 1 469 ? -38.921 4.221 98.164 1.00 84.12 469 ASN A CA 1
ATOM 3688 C C . ASN A 1 469 ? -37.557 4.746 97.669 1.00 84.12 469 ASN A C 1
ATOM 3690 O O . ASN A 1 469 ? -36.657 3.935 97.426 1.00 84.12 469 ASN A O 1
ATOM 3694 N N . ILE A 1 470 ? -37.406 6.064 97.480 1.00 84.12 470 ILE A N 1
ATOM 3695 C CA . ILE A 1 470 ? -36.248 6.679 96.821 1.00 84.12 470 ILE A CA 1
ATOM 3696 C C . ILE A 1 470 ? -35.392 7.465 97.809 1.00 84.12 470 ILE A C 1
ATOM 3698 O O . ILE A 1 470 ? -35.866 8.361 98.505 1.00 84.12 470 ILE A O 1
ATOM 3702 N N . VAL A 1 471 ? -34.095 7.164 97.797 1.00 84.12 471 VAL A N 1
ATOM 3703 C CA . VAL A 1 471 ? -33.074 7.835 98.602 1.00 84.12 471 VAL A CA 1
ATOM 3704 C C . VAL A 1 471 ? -32.002 8.402 97.678 1.00 84.12 471 VAL A C 1
ATOM 3706 O O . VAL A 1 471 ? -31.411 7.669 96.884 1.00 84.12 471 VAL A O 1
ATOM 3709 N N . THR A 1 472 ? -31.731 9.704 97.778 1.00 85.00 472 THR A N 1
ATOM 3710 C CA . THR A 1 472 ? -30.624 10.342 97.048 1.00 85.00 472 THR A CA 1
ATOM 3711 C C . THR A 1 472 ? -29.492 10.700 98.001 1.00 85.00 472 THR A C 1
ATOM 3713 O O . THR A 1 472 ? -29.673 11.515 98.902 1.00 85.00 472 THR A O 1
ATOM 3716 N N . TYR A 1 473 ? -28.310 10.144 97.759 1.00 84.75 473 TYR A N 1
ATOM 3717 C CA . TYR A 1 473 ? -27.065 10.479 98.443 1.00 84.75 473 TYR A CA 1
ATOM 3718 C C . TYR A 1 473 ? -26.250 11.442 97.575 1.00 84.75 473 TYR A C 1
ATOM 3720 O O . TYR A 1 473 ? -26.092 11.213 96.375 1.00 84.75 473 TYR A O 1
ATOM 3728 N N . LYS A 1 474 ? -25.707 12.508 98.166 1.00 82.38 474 LYS A N 1
ATOM 3729 C CA . LYS A 1 474 ? -24.771 13.442 97.517 1.00 82.38 474 LYS A CA 1
ATOM 3730 C C . LYS A 1 474 ? -23.515 13.584 98.361 1.00 82.38 474 LYS A C 1
ATOM 3732 O O . LYS A 1 474 ? -23.601 14.099 99.473 1.00 82.38 474 LYS A O 1
ATOM 3737 N N . TYR A 1 475 ? -22.371 13.163 97.832 1.00 80.31 475 TYR A N 1
ATOM 3738 C CA . TYR A 1 475 ? -21.078 13.232 98.513 1.00 80.31 475 TYR A CA 1
ATOM 3739 C C . TYR A 1 475 ? -20.386 14.554 98.181 1.00 80.31 475 TYR A C 1
ATOM 3741 O O . TYR A 1 475 ? -20.073 14.820 97.022 1.00 80.31 475 TYR A O 1
ATOM 3749 N N . PHE A 1 476 ? -20.169 15.401 99.187 1.00 72.75 476 PHE A N 1
ATOM 3750 C CA . PHE A 1 476 ? -19.535 16.713 99.014 1.00 72.75 476 PHE A CA 1
ATOM 3751 C C . PHE A 1 476 ? -18.043 16.652 99.328 1.00 72.75 476 PHE A C 1
ATOM 3753 O O . PHE A 1 476 ? -17.243 17.195 98.575 1.00 72.75 476 PHE A O 1
ATOM 3760 N N . GLU A 1 477 ? -17.661 15.952 100.397 1.00 65.12 477 GLU A N 1
ATOM 3761 C CA . GLU A 1 477 ? -16.268 15.831 100.821 1.00 65.12 477 GLU A CA 1
ATOM 3762 C C . GLU A 1 477 ? -16.024 14.488 101.531 1.00 65.12 477 GLU A C 1
ATOM 3764 O O . GLU A 1 477 ? -16.855 14.019 102.310 1.00 65.12 477 GLU A O 1
ATOM 3769 N N . ALA A 1 478 ? -14.876 13.869 101.254 1.00 60.16 478 ALA A N 1
ATOM 3770 C CA . ALA A 1 478 ? -14.387 12.657 101.908 1.00 60.16 478 ALA A CA 1
ATOM 3771 C C . ALA A 1 478 ? -12.884 12.853 102.159 1.00 60.16 478 ALA A C 1
ATOM 3773 O O . ALA A 1 478 ? -12.076 12.786 101.228 1.00 60.16 478 ALA A O 1
ATOM 3774 N N . LEU A 1 479 ? -12.530 13.211 103.396 1.00 53.12 479 LEU A N 1
ATOM 3775 C CA . LEU A 1 479 ? -11.238 13.833 103.733 1.00 53.12 479 LEU A CA 1
ATOM 3776 C C . LEU A 1 479 ? -10.036 12.872 103.679 1.00 53.12 479 LEU A C 1
ATOM 3778 O O . LEU A 1 479 ? -8.889 13.303 103.584 1.00 53.12 479 LEU A O 1
ATOM 3782 N N . ASP A 1 480 ? -10.312 11.575 103.737 1.00 53.97 480 ASP A N 1
ATOM 3783 C CA . ASP A 1 480 ? -9.378 10.461 103.922 1.00 53.97 480 ASP A CA 1
ATOM 3784 C C . ASP A 1 480 ? -9.253 9.552 102.683 1.00 53.97 480 ASP A C 1
ATOM 3786 O O . ASP A 1 480 ? -8.431 8.636 102.664 1.00 53.97 480 ASP A O 1
ATOM 3790 N N . LYS A 1 481 ? -10.052 9.810 101.635 1.00 54.66 481 LYS A N 1
ATOM 3791 C CA . LYS A 1 481 ? -10.260 8.918 100.477 1.00 54.66 481 LYS A CA 1
ATOM 3792 C C . LYS A 1 481 ? -10.740 7.508 100.863 1.00 54.66 481 LYS A C 1
ATOM 3794 O O . LYS A 1 481 ? -10.347 6.550 100.199 1.00 54.66 481 LYS A O 1
ATOM 3799 N N . GLY A 1 482 ? -11.574 7.406 101.907 1.00 56.12 482 GLY A N 1
ATOM 3800 C CA . GLY A 1 482 ? -12.376 6.245 102.318 1.00 56.12 482 GLY A CA 1
ATOM 3801 C C . GLY A 1 482 ? -12.023 4.909 101.658 1.00 56.12 482 GLY A C 1
ATOM 3802 O O . GLY A 1 482 ? -12.580 4.564 100.616 1.00 56.12 482 GLY A O 1
ATOM 3803 N N . VAL A 1 483 ? -11.101 4.159 102.275 1.00 58.69 483 VAL A N 1
ATOM 3804 C CA . VAL A 1 483 ? -10.433 2.976 101.683 1.00 58.69 483 VAL A CA 1
ATOM 3805 C C . VAL A 1 483 ? -11.424 1.926 101.160 1.00 58.69 483 VAL A C 1
ATOM 3807 O O . VAL A 1 483 ? -11.153 1.248 100.168 1.00 58.69 483 VAL A O 1
ATOM 3810 N N . ALA A 1 484 ? -12.574 1.802 101.822 1.00 66.88 484 ALA A N 1
ATOM 3811 C CA . ALA A 1 484 ? -13.674 0.924 101.461 1.00 66.88 484 ALA A CA 1
ATOM 3812 C C . ALA A 1 484 ? -14.970 1.443 102.104 1.00 66.88 484 ALA A C 1
ATOM 3814 O O . ALA A 1 484 ? -15.004 1.648 103.315 1.00 66.88 484 ALA A O 1
ATOM 3815 N N . CYS A 1 485 ? -16.049 1.608 101.332 1.00 68.25 485 CYS A N 1
ATOM 3816 C CA . CYS A 1 485 ? -17.357 1.992 101.872 1.00 68.25 485 CYS A CA 1
ATOM 3817 C C . CYS A 1 485 ? -18.497 1.134 101.301 1.00 68.25 485 CYS A C 1
ATOM 3819 O O . CYS A 1 485 ? -18.455 0.680 100.153 1.00 68.25 485 CYS A O 1
ATOM 3821 N N . THR A 1 486 ? -19.526 0.915 102.120 1.00 77.12 486 THR A N 1
ATOM 3822 C CA . THR A 1 486 ? -20.744 0.175 101.765 1.00 77.12 486 THR A CA 1
ATOM 3823 C C . THR A 1 486 ? -21.931 1.127 101.798 1.00 77.12 486 THR A C 1
ATOM 3825 O O . THR A 1 486 ? -22.221 1.710 102.841 1.00 77.12 486 THR A O 1
ATOM 3828 N N . ILE A 1 487 ? -22.596 1.300 100.655 1.00 77.19 487 ILE A N 1
ATOM 3829 C CA . ILE A 1 487 ? -23.685 2.265 100.464 1.00 77.19 487 ILE A CA 1
ATOM 3830 C C . ILE A 1 487 ? -24.867 1.562 99.809 1.00 77.19 487 ILE A C 1
ATOM 3832 O O . ILE A 1 487 ? -24.745 0.967 98.736 1.00 77.19 487 ILE A O 1
ATOM 3836 N N . GLY A 1 488 ? -26.023 1.672 100.454 1.00 83.62 488 GLY A N 1
ATOM 3837 C CA . GLY A 1 488 ? -27.290 1.122 100.000 1.00 83.62 488 GLY A CA 1
ATOM 3838 C C . GLY A 1 488 ? -28.459 1.695 100.795 1.00 83.62 488 GLY A C 1
ATOM 3839 O O . GLY A 1 488 ? -28.261 2.295 101.852 1.00 83.62 488 GLY A O 1
ATOM 3840 N N . ALA A 1 489 ? -29.669 1.484 100.288 1.00 81.00 489 ALA A N 1
ATOM 3841 C CA . ALA A 1 489 ? -30.919 1.803 100.964 1.00 81.00 489 ALA A CA 1
ATOM 3842 C C . ALA A 1 489 ? -31.779 0.538 101.086 1.00 81.00 489 ALA A C 1
ATOM 3844 O O . ALA A 1 489 ? -31.798 -0.302 100.184 1.00 81.00 489 ALA A O 1
ATOM 3845 N N . GLN A 1 490 ? -32.508 0.413 102.195 1.00 81.88 490 GLN A N 1
ATOM 3846 C CA . GLN A 1 490 ? -33.453 -0.674 102.429 1.00 81.88 490 GLN A CA 1
ATOM 3847 C C . GLN A 1 490 ? -34.861 -0.100 102.597 1.00 81.88 490 GLN A C 1
ATOM 3849 O O . GLN A 1 490 ? -35.116 0.673 103.518 1.00 81.88 490 GLN A O 1
ATOM 3854 N N . GLY A 1 491 ? -35.756 -0.485 101.690 1.00 72.25 491 GLY A N 1
ATOM 3855 C CA . GLY A 1 491 ? -37.194 -0.278 101.804 1.00 72.25 491 GLY A CA 1
ATOM 3856 C C . GLY A 1 491 ? -37.873 -1.473 102.490 1.00 72.25 491 GLY A C 1
ATOM 3857 O O . GLY A 1 491 ? -37.210 -2.461 102.821 1.00 72.25 491 GLY A O 1
ATOM 3858 N N . PRO A 1 492 ? -39.204 -1.437 102.684 1.00 73.56 492 PRO A N 1
ATOM 3859 C CA . PRO A 1 492 ? -39.919 -2.447 103.472 1.00 73.56 492 PRO A CA 1
ATOM 3860 C C . PRO A 1 492 ? -39.767 -3.894 102.975 1.00 73.56 492 PRO A C 1
ATOM 3862 O O . PRO A 1 492 ? -39.759 -4.815 103.784 1.00 73.56 492 PRO A O 1
ATOM 3865 N N . ASN A 1 493 ? -39.627 -4.091 101.658 1.00 76.38 493 ASN A N 1
ATOM 3866 C CA . ASN A 1 493 ? -39.595 -5.410 101.008 1.00 76.38 493 ASN A CA 1
ATOM 3867 C C . ASN A 1 493 ? -38.324 -5.654 100.168 1.00 76.38 493 ASN A C 1
ATOM 3869 O O . ASN A 1 493 ? -38.257 -6.629 99.421 1.00 76.38 493 ASN A O 1
ATOM 3873 N N . SER A 1 494 ? -37.333 -4.759 100.227 1.00 79.25 494 SER A N 1
ATOM 3874 C CA . SER A 1 494 ? -36.190 -4.763 99.307 1.00 79.25 494 SER A CA 1
ATOM 3875 C C . SER A 1 494 ? -34.995 -3.992 99.866 1.00 79.25 494 SER A C 1
ATOM 3877 O O . SER A 1 494 ? -35.148 -2.950 100.496 1.00 79.25 494 SER A O 1
ATOM 3879 N N . ALA A 1 495 ? -33.785 -4.470 99.582 1.00 81.88 495 ALA A N 1
ATOM 3880 C CA . ALA A 1 495 ? -32.549 -3.724 99.791 1.00 81.88 495 ALA A CA 1
ATOM 3881 C C . ALA A 1 495 ? -31.847 -3.532 98.445 1.00 81.88 495 ALA A C 1
ATOM 3883 O O . ALA A 1 495 ? -31.825 -4.450 97.625 1.00 81.88 495 ALA A O 1
ATOM 3884 N N . GLN A 1 496 ? -31.295 -2.343 98.216 1.00 85.00 496 GLN A N 1
ATOM 3885 C CA . GLN A 1 496 ? -30.533 -2.009 97.016 1.00 85.00 496 GLN A CA 1
ATOM 3886 C C . GLN A 1 496 ? -29.220 -1.340 97.390 1.00 85.00 496 GLN A C 1
ATOM 3888 O O . GLN A 1 496 ? -29.174 -0.484 98.272 1.00 85.00 496 GLN A O 1
ATOM 3893 N N . GLN A 1 497 ? -28.146 -1.752 96.723 1.00 86.12 497 GLN A N 1
ATOM 3894 C CA . GLN A 1 497 ? -26.779 -1.475 97.144 1.00 86.12 497 GLN A CA 1
ATOM 3895 C C . GLN A 1 497 ? -25.925 -1.055 95.946 1.00 86.12 497 GLN A C 1
ATOM 3897 O O . GLN A 1 497 ? -25.887 -1.739 94.928 1.00 86.12 497 GLN A O 1
ATOM 3902 N N . TRP A 1 498 ? -25.241 0.080 96.080 1.00 86.12 498 TRP A N 1
ATOM 3903 C CA . TRP A 1 498 ? -24.384 0.667 95.046 1.00 86.12 498 TRP A CA 1
ATOM 3904 C C . TRP A 1 498 ? -22.907 0.281 95.213 1.00 86.12 498 TRP A C 1
ATOM 3906 O O . TRP A 1 498 ? -22.196 0.063 94.227 1.00 86.12 498 TRP A O 1
ATOM 3916 N N . SER A 1 499 ? -22.446 0.160 96.462 1.00 83.12 499 SER A N 1
ATOM 3917 C CA . SER A 1 499 ? -21.084 -0.268 96.789 1.00 83.12 499 SER A CA 1
ATOM 3918 C C . SER A 1 499 ? -21.068 -1.294 97.919 1.00 83.12 499 SER A C 1
ATOM 3920 O O . SER A 1 499 ? -21.872 -1.222 98.856 1.00 83.12 499 SER A O 1
ATOM 3922 N N . TYR A 1 500 ? -20.118 -2.229 97.863 1.00 83.12 500 TYR A N 1
ATOM 3923 C CA . TYR A 1 500 ? -19.790 -3.100 98.994 1.00 83.12 500 TYR A CA 1
ATOM 3924 C C . TYR A 1 500 ? -18.292 -3.067 99.272 1.00 83.12 500 TYR A C 1
ATOM 3926 O O . TYR A 1 500 ? -17.511 -3.706 98.574 1.00 83.12 500 TYR A O 1
ATOM 3934 N N . ASN A 1 501 ? -17.901 -2.334 100.313 1.00 79.06 501 ASN A N 1
ATOM 3935 C CA . ASN A 1 501 ? -16.511 -2.158 100.732 1.00 79.06 501 ASN A CA 1
ATOM 3936 C C . ASN A 1 501 ? -15.581 -1.710 99.580 1.00 79.06 501 ASN A C 1
ATOM 3938 O O . ASN A 1 501 ? -14.454 -2.180 99.453 1.00 79.06 501 ASN A O 1
ATOM 3942 N N . GLU A 1 502 ? -16.049 -0.766 98.759 1.00 72.06 502 GLU A N 1
ATOM 3943 C CA . GLU A 1 502 ? -15.303 -0.199 97.625 1.00 72.06 502 GLU A CA 1
ATOM 3944 C C . GLU A 1 502 ? -15.088 1.315 97.815 1.00 72.06 502 GLU A C 1
ATOM 3946 O O . GLU A 1 502 ? -15.967 1.984 98.364 1.00 72.06 502 GLU A O 1
ATOM 3951 N N . PRO A 1 503 ? -13.976 1.900 97.334 1.00 72.00 503 PRO A N 1
ATOM 3952 C CA . PRO A 1 503 ? -13.688 3.334 97.443 1.00 72.00 503 PRO A CA 1
ATOM 3953 C C . PRO A 1 503 ? -14.427 4.161 96.367 1.00 72.00 503 PRO A C 1
ATOM 3955 O O . PRO A 1 503 ? -13.814 4.880 95.579 1.00 72.00 503 PRO A O 1
ATOM 3958 N N . LYS A 1 504 ? -15.759 4.024 96.288 1.00 72.94 504 LYS A N 1
ATOM 3959 C CA . LYS A 1 504 ? -16.601 4.678 95.263 1.00 72.94 504 LYS A CA 1
ATOM 3960 C C . LYS A 1 504 ? -17.126 6.064 95.666 1.00 72.94 504 LYS A C 1
ATOM 3962 O O . LYS A 1 504 ? -17.395 6.882 94.791 1.00 72.94 504 LYS A O 1
ATOM 3967 N N . ALA A 1 505 ? -17.256 6.356 96.964 1.00 70.38 505 ALA A N 1
ATOM 3968 C CA . ALA A 1 505 ? -17.841 7.598 97.489 1.00 70.38 505 ALA A CA 1
ATOM 3969 C C . ALA A 1 505 ? -16.917 8.828 97.345 1.00 70.38 505 ALA A C 1
ATOM 3971 O O . ALA A 1 505 ? -16.380 9.349 98.322 1.00 70.38 505 ALA A O 1
ATOM 3972 N N . LEU A 1 506 ? -16.713 9.284 96.109 1.00 76.06 506 LEU A N 1
ATOM 3973 C CA . LEU A 1 506 ? -15.868 10.435 95.792 1.00 76.06 506 LEU A CA 1
ATOM 3974 C C . LEU A 1 506 ? -16.642 11.770 95.884 1.00 76.06 506 LEU A C 1
ATOM 3976 O O . LEU A 1 506 ? -17.842 11.809 95.598 1.00 76.06 506 LEU A O 1
ATOM 3980 N N . PRO A 1 507 ? -15.966 12.888 96.222 1.00 79.94 507 PRO A N 1
ATOM 3981 C CA . PRO A 1 507 ? -16.538 14.232 96.134 1.00 79.94 507 PRO A CA 1
ATOM 3982 C C . PRO A 1 507 ? -17.153 14.518 94.758 1.00 79.94 507 PRO A C 1
ATOM 3984 O O . PRO A 1 507 ? -16.498 14.354 93.728 1.00 79.94 507 PRO A O 1
ATOM 3987 N N . GLY A 1 508 ? -18.408 14.963 94.745 1.00 81.62 508 GLY A N 1
ATOM 3988 C CA . GLY A 1 508 ? -19.172 15.262 93.534 1.00 81.62 508 GLY A CA 1
ATOM 3989 C C . GLY A 1 508 ? -19.959 14.084 92.963 1.00 81.62 508 GLY A C 1
ATOM 3990 O O . GLY A 1 508 ? -20.584 14.250 91.919 1.00 81.62 508 GLY A O 1
ATOM 3991 N N . VAL A 1 509 ? -19.977 12.916 93.613 1.00 83.94 509 VAL A N 1
ATOM 3992 C CA . VAL A 1 509 ? -20.843 11.794 93.212 1.00 83.94 509 VAL A CA 1
ATOM 3993 C C . VAL A 1 509 ? -22.230 11.929 93.850 1.00 83.94 509 VAL A C 1
ATOM 3995 O O . VAL A 1 509 ? -22.366 12.115 95.063 1.00 83.94 509 VAL A O 1
ATOM 3998 N N . GLN A 1 510 ? -23.273 11.809 93.028 1.00 87.38 510 GLN A N 1
ATOM 3999 C CA . GLN A 1 510 ? -24.665 11.649 93.439 1.00 87.38 510 GLN A CA 1
ATOM 4000 C C . GLN A 1 510 ? -25.147 10.238 93.078 1.00 87.38 510 GLN A C 1
ATOM 4002 O O . GLN A 1 510 ? -25.115 9.844 91.910 1.00 87.38 510 GLN A O 1
ATOM 4007 N N . VAL A 1 511 ? -25.684 9.526 94.067 1.00 87.81 511 VAL A N 1
ATOM 4008 C CA . VAL A 1 511 ? -26.285 8.196 93.911 1.00 87.81 511 VAL A CA 1
ATOM 4009 C C . VAL A 1 511 ? -27.769 8.286 94.243 1.00 87.81 511 VAL A C 1
ATOM 4011 O O . VAL A 1 511 ? -28.134 8.734 95.328 1.00 87.81 511 VAL A O 1
ATOM 4014 N N . VAL A 1 512 ? -28.629 7.859 93.324 1.00 89.56 512 VAL A N 1
ATOM 4015 C CA . VAL A 1 512 ? -30.078 7.740 93.534 1.00 89.56 512 VAL A CA 1
ATOM 4016 C C . VAL A 1 512 ? -30.421 6.258 93.604 1.00 89.56 512 VAL A C 1
ATOM 4018 O O . VAL A 1 512 ? -30.173 5.525 92.647 1.00 89.56 512 VAL A O 1
ATOM 4021 N N . ILE A 1 513 ? -30.977 5.816 94.728 1.00 89.50 513 ILE A N 1
ATOM 4022 C CA . ILE A 1 513 ? -31.404 4.432 94.948 1.00 89.50 513 ILE A CA 1
ATOM 4023 C C . ILE A 1 513 ? -32.926 4.413 95.044 1.00 89.50 513 ILE A C 1
ATOM 4025 O O . ILE A 1 513 ? -33.486 5.018 95.955 1.00 89.50 513 ILE A O 1
ATOM 4029 N N . ASP A 1 514 ? -33.588 3.709 94.129 1.00 88.88 514 ASP A N 1
ATOM 4030 C CA . ASP A 1 514 ? -35.015 3.406 94.205 1.00 88.88 514 ASP A CA 1
ATOM 4031 C C . ASP A 1 514 ? -35.200 1.942 94.607 1.00 88.88 514 ASP A C 1
ATOM 4033 O O . ASP A 1 514 ? -35.074 1.011 93.807 1.00 88.88 514 ASP A O 1
ATOM 4037 N N . THR A 1 515 ? -35.524 1.746 95.880 1.00 83.56 515 THR A N 1
ATOM 4038 C CA . THR A 1 515 ? -35.772 0.423 96.461 1.00 83.56 515 THR A CA 1
ATOM 4039 C C . THR A 1 515 ? -37.040 -0.235 95.907 1.00 83.56 515 THR A C 1
ATOM 4041 O O . THR A 1 515 ? -37.150 -1.460 95.950 1.00 83.56 515 THR A O 1
ATOM 4044 N N . GLY A 1 516 ? -37.974 0.539 95.343 1.00 82.62 516 GLY A N 1
ATOM 4045 C CA . GLY A 1 516 ? -39.242 0.053 94.797 1.00 82.62 516 GLY A CA 1
ATOM 4046 C C . GLY A 1 516 ? -39.107 -0.536 93.394 1.00 82.62 516 GLY A C 1
ATOM 4047 O O . GLY A 1 516 ? -39.642 -1.610 93.134 1.00 82.62 516 GLY A O 1
ATOM 4048 N N . SER A 1 517 ? -38.362 0.127 92.501 1.00 83.31 517 SER A N 1
ATOM 4049 C CA . SER A 1 517 ? -38.002 -0.441 91.187 1.00 83.31 517 SER A CA 1
ATOM 4050 C C . SER A 1 517 ? -36.783 -1.367 91.230 1.00 83.31 517 SER A C 1
ATOM 4052 O O . SER A 1 517 ? -36.518 -2.079 90.263 1.00 83.31 517 SER A O 1
ATOM 4054 N N . GLY A 1 518 ? -36.038 -1.368 92.339 1.00 82.12 518 GLY A N 1
ATOM 4055 C CA . GLY A 1 518 ? -34.798 -2.125 92.474 1.00 82.12 518 GLY A CA 1
ATOM 4056 C C . GLY A 1 518 ? -33.619 -1.506 91.716 1.00 82.12 518 GLY A C 1
ATOM 4057 O O . GLY A 1 518 ? -32.694 -2.225 91.350 1.00 82.12 518 GLY A O 1
ATOM 4058 N N . SER A 1 519 ? -33.663 -0.199 91.434 1.00 84.81 519 SER A N 1
ATOM 4059 C CA . SER A 1 519 ? -32.680 0.481 90.587 1.00 84.81 519 SER A CA 1
ATOM 4060 C C . SER A 1 519 ? -31.730 1.388 91.374 1.00 84.81 519 SER A C 1
ATOM 4062 O O . SER A 1 519 ? -32.070 1.967 92.407 1.00 84.81 519 SER A O 1
ATOM 4064 N N . VAL A 1 520 ? -30.508 1.510 90.857 1.00 88.25 520 VAL A N 1
ATOM 4065 C CA . VAL A 1 520 ? -29.436 2.353 91.392 1.00 88.25 520 VAL A CA 1
ATOM 4066 C C . VAL A 1 520 ? -28.872 3.163 90.229 1.00 88.25 520 VAL A C 1
ATOM 4068 O O . VAL A 1 520 ? -28.440 2.589 89.232 1.00 88.25 520 VAL A O 1
ATOM 4071 N N . THR A 1 521 ? -28.890 4.490 90.342 1.00 89.31 521 THR A N 1
ATOM 4072 C CA . THR A 1 521 ? -28.390 5.414 89.314 1.00 89.31 521 THR A CA 1
ATOM 4073 C C . THR A 1 521 ? -27.275 6.279 89.883 1.00 89.31 521 THR A C 1
ATOM 4075 O O . THR A 1 521 ? -27.465 6.967 90.885 1.00 89.31 521 THR A O 1
ATOM 4078 N N . GLU A 1 522 ? -26.121 6.273 89.223 1.00 88.50 522 GLU A N 1
ATOM 4079 C CA . GLU A 1 522 ? -24.961 7.096 89.561 1.00 88.50 522 GLU A CA 1
ATOM 4080 C C . GLU A 1 522 ? -24.855 8.296 88.610 1.00 88.50 522 GLU A C 1
ATOM 4082 O O . GLU A 1 522 ? -25.153 8.202 87.419 1.00 88.50 522 GLU A O 1
ATOM 4087 N N . SER A 1 523 ? -24.449 9.444 89.144 1.00 88.69 523 SER A N 1
ATOM 4088 C CA . SER A 1 523 ? -24.294 10.704 88.413 1.00 88.69 523 SER A CA 1
ATOM 4089 C C . SER A 1 523 ? -23.271 11.600 89.112 1.00 88.69 523 SER A C 1
ATOM 4091 O O . SER A 1 523 ? -22.938 11.371 90.275 1.00 88.69 523 SER A O 1
ATOM 4093 N N . THR A 1 524 ? -22.774 12.636 88.435 1.00 86.75 524 THR A N 1
ATOM 4094 C CA . THR A 1 524 ? -21.861 13.619 89.038 1.00 86.75 524 THR A CA 1
ATOM 4095 C C . THR A 1 524 ? -22.468 15.019 89.081 1.00 86.75 524 THR A C 1
ATOM 4097 O O . THR A 1 524 ? -23.263 15.401 88.222 1.00 86.75 524 THR A O 1
ATOM 4100 N N . PHE A 1 525 ? -22.092 15.794 90.098 1.00 82.25 525 PHE A N 1
ATOM 4101 C CA . PHE A 1 525 ? -22.517 17.176 90.301 1.00 82.25 525 PHE A CA 1
ATOM 4102 C C . PHE A 1 525 ? -21.316 18.069 90.671 1.00 82.25 525 PHE A C 1
ATOM 4104 O O . PHE A 1 525 ? -20.353 17.593 91.275 1.00 82.25 525 PHE A O 1
ATOM 4111 N N . PRO A 1 526 ? -21.337 19.369 90.322 1.00 80.06 526 PRO A N 1
ATOM 4112 C CA . PRO A 1 526 ? -20.253 20.281 90.668 1.00 80.06 526 PRO A CA 1
ATOM 4113 C C . PRO A 1 526 ? -20.256 20.592 92.172 1.00 80.06 526 PRO A C 1
ATOM 4115 O O . PRO A 1 526 ? -21.200 21.193 92.687 1.00 80.06 526 PRO A O 1
ATOM 4118 N N . VAL A 1 527 ? -19.176 20.226 92.864 1.00 72.50 527 VAL A N 1
ATOM 4119 C CA . VAL A 1 527 ? -18.910 20.668 94.241 1.00 72.50 527 VAL A CA 1
ATOM 4120 C C . VAL A 1 527 ? -18.251 22.056 94.198 1.00 72.50 527 VAL A C 1
ATOM 4122 O O . VAL A 1 527 ? -17.266 22.224 93.471 1.00 72.50 527 VAL A O 1
ATOM 4125 N N . PRO A 1 528 ? -18.753 23.058 94.943 1.00 65.19 528 PRO A N 1
ATOM 4126 C CA . PRO A 1 528 ? -18.030 24.308 95.168 1.00 65.19 528 PRO A CA 1
ATOM 4127 C C . PRO A 1 528 ? -16.687 24.058 95.873 1.00 65.19 528 PRO A C 1
ATOM 4129 O O . PRO A 1 528 ? -16.593 23.167 96.714 1.00 65.19 528 PRO A O 1
ATOM 4132 N N . LYS A 1 529 ? -15.664 24.847 95.536 1.00 57.00 529 LYS A N 1
ATOM 4133 C CA . LYS A 1 529 ? -14.392 24.903 96.277 1.00 57.00 529 LYS A CA 1
ATOM 4134 C C . LYS A 1 529 ? -14.439 25.954 97.380 1.00 57.00 529 LYS A C 1
ATOM 4136 O O . LYS A 1 529 ? -15.174 26.946 97.177 1.00 57.00 529 LYS A O 1
#

Foldseek 3Di:
DDDDDDDDDDDDDDDDDDDDDDDDDDDDDDDDDDDDDDDDDDDDDDDDDDDPDPVVVVVVVVVVVVVVVVVPPVVVVVVVVVVVVVVVVVVVVVVVVVVVVVVVVVVVVVVVVVVVVVVVVVVVVVVVVVVVVVVVVVVVVVVVVVVVVVVVVVVVVVVVVVVVVVVVVVVVVVVVVVVVVVVVVVVVVVVVVVVVVVVVVVVVVVVVVVVVVVVVVVVVVVVVVVVVVVVVVVVVVVVVVVVVVVVVVVVVVVVVVVVVVVVVVVVVVVVVVVVVVVVVVVVVVVVVVVVVVVVVVVVVVVVVVVVVVVVVVVVVVVVVVVVVVVVVVVVVVVVVVVVVVVVVVVVVVVVVVVVVVVVVVVVVVVVVVVVVVVVVVVVVVVVVVVVVVVVVVVVVVVVVCVVCVVVCVVPDPDDDDDDDYYDEDDEDDYYDYDDEYYDDDDEDDDDDDDDDDPWDWDWDWDQDPVQNQKIKIATADTPPLQQFDWDWDDDPPFIATDGGGHSPRHHQKMWMARRPVNDID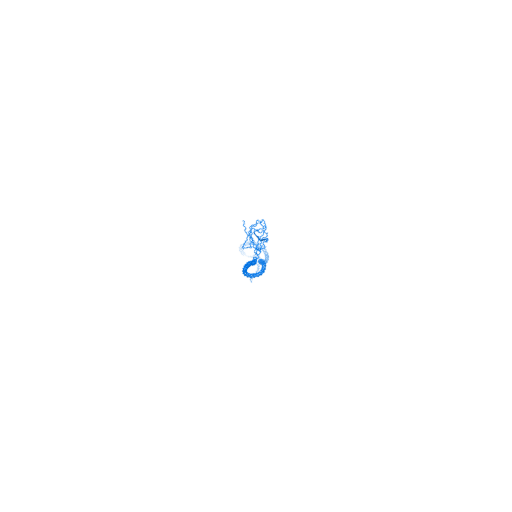IDGDDHDD

Radius of gyration: 153.19 Å; chains: 1; bounding box: 250×81×458 Å